Protein AF-0000000085119156 (afdb_homodimer)

Radius of gyration: 27.62 Å; Cα contacts (8 Å, |Δi|>4): 563; chains: 2; bounding box: 76×88×65 Å

Secondary structure (DSSP, 8-state):
-HHHHHHHHSB-TTSPBPSHHHHHHHHHHHHHHHHHHHHHHHHHHHGGGGT-HHHHHHHHHHHTTTTTSTT--HHHHHHHHHHHHHHHHHHHHHHHTTS-SSHHHHHHHHHHHHHTT-HHHHHHHHHHHHHHHHHHHHHHHHHHHHH-GGG-SHHHHHHHHHTT--HHHHHHHHHHHHHHHHHHHHHHHHHHTTT--S-HHHHHHHHHHHHHHHHHHHHHHHHHHHHHHHHHHHHHHHHT-TTPPP--HHHHHHHHHHHHHHHTT-/-HHHHHHHHSB-TTSPBPSHHHHHHHHHHHHHHHHHHHHHHHHHHHGGGGT-HHHHHHHHHHHTTTTTSTT--HHHHHHHHHHHHHHHHHHHHHHHTTS-SSHHHHHHHHHHHHHTT-HHHHHHHHHHHHHHHHHHHHHHHHHHHHH-GGG-SHHHHHHHHHTT--HHHHHHHHHHHHHHHHHHHHHHHHHHTTT--S-HHHHHHHHHHHHHHHHHHHHHHHHHHHHHHHHHHHHHHHHT-TTPPP--HHHHHHHHHHHHHHHTT-

Foldseek 3Di:
DQVVCCVVVCAGPVRHRDCVVVVLVVLLLVLLLVLLVVVVVVLVLLLLVVVHQQSNQVSLQVQQVCVPPPVGHLLSQLVVLVVNVVSLVSNLVSVVVPDDPDPVSVVVLVVVCVVPVNVLSVLVVLLVVLSVVCVPLVVVVSVCCNVPSVQDGLQSVLQCVAVVVCVVSLLSNLLSCLSNSLSSVLVSCLVVVVPDDPDSVVVNVVSVVVSVVSSVVSSVSSVVSSVSSPVSNVVCVVVVNRPDDDDRPVVVVVVVVVVVVVVVVD/DQVVCCVVVCAGPVRHRDCVVVVLVVLLLVLLLVLLVVVVVVLVLLLLVVVHQQSNQVSLQVQQVCVPPPVGHLLSQLVVLVVNVVSLVSNLVSVVVPDDPDVVSVVVLVVVLVPPVNPLVVLVVLLVVLSVVCVPLVVVVSVCCNVPSVQDGLQSVLQCVAVVVCVVSLLSNLLSCLSNSLSSVLVSCLVVVVPDDPDSVVVSVVSVVVSVVSSVVSSVSSVVSSVSSPVSNVVCVVVVNRPDDDDRPVVVVVVVVVVVVVVVVD

Structure (mmCIF, N/CA/C/O backbone):
data_AF-0000000085119156-model_v1
#
loop_
_entity.id
_entity.type
_entity.pdbx_description
1 polymer 'Fumarate reductase cytochrome b subunit'
#
loop_
_atom_site.group_PDB
_atom_site.id
_atom_site.type_symbol
_atom_site.label_atom_id
_atom_site.label_alt_id
_atom_site.label_comp_id
_atom_site.label_asym_id
_atom_site.label_entity_id
_atom_site.label_seq_id
_atom_site.pdbx_PDB_ins_code
_atom_site.Cartn_x
_atom_site.Cartn_y
_atom_site.Cartn_z
_atom_site.occupancy
_atom_site.B_iso_or_equiv
_atom_site.auth_seq_id
_atom_site.auth_comp_id
_atom_site.auth_asym_id
_atom_site.auth_atom_id
_atom_site.pdbx_PDB_model_num
ATOM 1 N N . MET A 1 1 ? -5.789 36.25 -9.492 1 49.03 1 MET A N 1
ATOM 2 C CA . MET A 1 1 ? -6.336 37.219 -8.539 1 49.03 1 MET A CA 1
ATOM 3 C C . MET A 1 1 ? -7.508 36.625 -7.77 1 49.03 1 MET A C 1
ATOM 5 O O . MET A 1 1 ? -7.586 36.75 -6.547 1 49.03 1 MET A O 1
ATOM 9 N N . SER A 1 2 ? -8.398 35.969 -8.492 1 51.62 2 SER A N 1
ATOM 10 C CA . SER A 1 2 ? -9.602 35.406 -7.871 1 51.62 2 SER A CA 1
ATOM 11 C C . SER A 1 2 ? -9.258 34.281 -6.895 1 51.62 2 SER A C 1
ATOM 13 O O . SER A 1 2 ? -9.812 34.219 -5.797 1 51.62 2 SER A O 1
ATOM 15 N N . ASP A 1 3 ? -8.398 33.531 -7.234 1 52.03 3 ASP A N 1
ATOM 16 C CA . ASP A 1 3 ? -7.973 32.438 -6.363 1 52.03 3 ASP A CA 1
ATOM 17 C C . ASP A 1 3 ? -7.293 32.969 -5.105 1 52.03 3 ASP A C 1
ATOM 19 O O . ASP A 1 3 ? -7.441 32.406 -4.023 1 52.03 3 ASP A O 1
ATOM 23 N N . LEU A 1 4 ? -6.609 34.062 -5.324 1 52.31 4 LEU A N 1
ATOM 24 C CA . LEU A 1 4 ? -5.926 34.719 -4.215 1 52.31 4 LEU A CA 1
ATOM 25 C C . LEU A 1 4 ? -6.93 35.312 -3.223 1 52.31 4 LEU A C 1
ATOM 27 O O . LEU A 1 4 ? -6.758 35.156 -2.01 1 52.31 4 LEU A O 1
ATOM 31 N N . ILE A 1 5 ? -7.91 35.906 -3.723 1 50 5 ILE A N 1
ATOM 32 C CA . ILE A 1 5 ? -8.914 36.562 -2.879 1 50 5 ILE A CA 1
ATOM 33 C C . ILE A 1 5 ? -9.703 35.5 -2.121 1 50 5 ILE A C 1
ATOM 35 O O . ILE A 1 5 ? -9.984 35.656 -0.931 1 50 5 ILE A O 1
ATOM 39 N N . GLU A 1 6 ? -9.945 34.5 -2.795 1 52.28 6 GLU A N 1
ATOM 40 C CA . GLU A 1 6 ? -10.695 33.438 -2.168 1 52.28 6 GLU A CA 1
ATOM 41 C C . GLU A 1 6 ? -9.883 32.75 -1.067 1 52.28 6 GLU A C 1
ATOM 43 O O . GLU A 1 6 ? -10.43 32.375 -0.03 1 52.28 6 GLU A O 1
ATOM 48 N N . GLY A 1 7 ? -8.758 32.531 -1.311 1 54.62 7 GLY A N 1
ATOM 49 C CA . GLY A 1 7 ? -7.859 31.953 -0.315 1 54.62 7 GLY A CA 1
ATOM 50 C C . GLY A 1 7 ? -7.676 32.844 0.898 1 54.62 7 GLY A C 1
ATOM 51 O O . GLY A 1 7 ? -7.75 32.375 2.037 1 54.62 7 GLY A O 1
ATOM 52 N N . TYR A 1 8 ? -7.531 34.125 0.666 1 54.09 8 TYR A N 1
ATOM 53 C CA . TYR A 1 8 ? -7.258 35.094 1.745 1 54.09 8 TYR A CA 1
ATOM 54 C C . TYR A 1 8 ? -8.539 35.469 2.471 1 54.09 8 TYR A C 1
ATOM 56 O O . TYR A 1 8 ? -8.547 35.625 3.693 1 54.09 8 TYR A O 1
ATOM 64 N N . LEU A 1 9 ? -9.594 35.531 1.7 1 55.03 9 LEU A N 1
ATOM 65 C CA . LEU A 1 9 ? -10.797 36.094 2.311 1 55.03 9 LEU A CA 1
ATOM 66 C C . LEU A 1 9 ? -11.828 35 2.574 1 55.03 9 LEU A C 1
ATOM 68 O O . LEU A 1 9 ? -12.828 35.25 3.262 1 55.03 9 LEU A O 1
ATOM 72 N N . GLY A 1 10 ? -11.445 33.844 2.135 1 55.91 10 GLY A N 1
ATOM 73 C CA . GLY A 1 10 ? -12.43 32.781 2.266 1 55.91 10 GLY A CA 1
ATOM 74 C C . GLY A 1 10 ? -13.711 33.062 1.511 1 55.91 10 GLY A C 1
ATOM 75 O O . GLY A 1 10 ? -14.75 32.438 1.794 1 55.91 10 GLY A O 1
ATOM 76 N N . LYS A 1 11 ? -13.789 34.188 0.767 1 59.88 11 LYS A N 1
ATOM 77 C CA . LYS A 1 11 ? -14.953 34.594 -0.007 1 59.88 11 LYS A CA 1
ATOM 78 C C . LYS A 1 11 ? -14.617 34.719 -1.491 1 59.88 11 LYS A C 1
ATOM 80 O O . LYS A 1 11 ? -13.461 34.969 -1.854 1 59.88 11 LYS A O 1
ATOM 85 N N . THR A 1 12 ? -15.516 34.25 -2.373 1 57.28 12 THR A N 1
ATOM 86 C CA . THR A 1 12 ? -15.359 34.469 -3.807 1 57.28 12 THR A CA 1
ATOM 87 C C . THR A 1 12 ? -15.305 35.969 -4.117 1 57.28 12 THR A C 1
ATOM 89 O O . THR A 1 12 ? -15.633 36.781 -3.268 1 57.28 12 THR A O 1
ATOM 92 N N . GLU A 1 13 ? -14.789 36.344 -5.293 1 59.41 13 GLU A N 1
ATOM 93 C CA . GLU A 1 13 ? -14.742 37.719 -5.773 1 59.41 13 GLU A CA 1
ATOM 94 C C . GLU A 1 13 ? -16.078 38.438 -5.582 1 59.41 13 GLU A C 1
ATOM 96 O O . GLU A 1 13 ? -16.141 39.656 -5.379 1 59.41 13 GLU A O 1
ATOM 101 N N . GLU A 1 14 ? -17.109 37.719 -5.633 1 58.5 14 GLU A N 1
ATOM 102 C CA . GLU A 1 14 ? -18.453 38.312 -5.531 1 58.5 14 GLU A CA 1
ATOM 103 C C . GLU A 1 14 ? -18.922 38.344 -4.078 1 58.5 14 GLU A C 1
ATOM 105 O O . GLU A 1 14 ? -20.078 38.688 -3.807 1 58.5 14 GLU A O 1
ATOM 110 N N . GLY A 1 15 ? -18.062 38 -3.076 1 56.91 15 GLY A N 1
ATOM 111 C CA . GLY A 1 15 ? -18.375 38.125 -1.663 1 56.91 15 GLY A CA 1
ATOM 112 C C . GLY A 1 15 ? -19.078 36.906 -1.094 1 56.91 15 GLY A C 1
ATOM 113 O O . GLY A 1 15 ? -19.547 36.938 0.04 1 56.91 15 GLY A O 1
ATOM 114 N N . LYS A 1 16 ? -19.312 36 -1.888 1 58.66 16 LYS A N 1
ATOM 115 C CA . LYS A 1 16 ? -20.031 34.812 -1.417 1 58.66 16 LYS A CA 1
ATOM 116 C C . LYS A 1 16 ? -19.062 33.781 -0.843 1 58.66 16 LYS A C 1
ATOM 118 O O . LYS A 1 16 ? -17.906 33.688 -1.285 1 58.66 16 LYS A O 1
ATOM 123 N N . LYS A 1 17 ? -19.328 33.281 0.284 1 62.53 17 LYS A N 1
ATOM 124 C CA . LYS A 1 17 ? -18.516 32.25 0.942 1 62.53 17 LYS A CA 1
ATOM 125 C C . LYS A 1 17 ? -18.156 31.141 -0.029 1 62.53 17 LYS A C 1
ATOM 127 O O . LYS A 1 17 ? -18.984 30.703 -0.833 1 62.53 17 LYS A O 1
ATOM 132 N N . SER A 1 18 ? -16.859 30.734 -0.205 1 68 18 SER A N 1
ATOM 133 C CA . SER A 1 18 ? -16.344 29.734 -1.147 1 68 18 SER A CA 1
ATOM 134 C C . SER A 1 18 ? -17.062 28.406 -0.98 1 68 18 SER A C 1
ATOM 136 O O . SER A 1 18 ? -17.297 27.953 0.144 1 68 18 SER A O 1
ATOM 138 N N . ARG A 1 19 ? -17.766 27.891 -2.01 1 75.56 19 ARG A N 1
ATOM 139 C CA . ARG A 1 19 ? -18.5 26.625 -2.031 1 75.56 19 ARG A CA 1
ATOM 140 C C . ARG A 1 19 ? -17.547 25.453 -2.131 1 75.56 19 ARG A C 1
ATOM 142 O O . ARG A 1 19 ? -17.984 24.297 -2.143 1 75.56 19 ARG A O 1
ATOM 149 N N . LEU A 1 20 ? -16.234 25.672 -2.189 1 74.62 20 LEU A N 1
ATOM 150 C CA . LEU A 1 20 ? -15.242 24.625 -2.422 1 74.62 20 LEU A CA 1
ATOM 151 C C . LEU A 1 20 ? -15.211 23.641 -1.259 1 74.62 20 LEU A C 1
ATOM 153 O O . LEU A 1 20 ? -15.242 22.422 -1.468 1 74.62 20 LEU A O 1
ATOM 157 N N . PRO A 1 21 ? -15.25 24.109 -0.115 1 75.12 21 PRO A N 1
ATOM 158 C CA . PRO A 1 21 ? -15.25 23.172 1.001 1 75.12 21 PRO A CA 1
ATOM 159 C C . PRO A 1 21 ? -16.469 22.25 0.998 1 75.12 21 PRO A C 1
ATOM 161 O O . PRO A 1 21 ? -16.375 21.078 1.333 1 75.12 21 PRO A O 1
ATOM 164 N N . ALA A 1 22 ? -17.516 22.766 0.619 1 81.75 22 ALA A N 1
ATOM 165 C CA . ALA A 1 22 ? -18.75 21.969 0.564 1 81.75 22 ALA A CA 1
ATOM 166 C C . ALA A 1 22 ? -18.672 20.922 -0.534 1 81.75 22 ALA A C 1
ATOM 168 O O . ALA A 1 22 ? -19.125 19.781 -0.349 1 81.75 22 ALA A O 1
ATOM 169 N N . LYS A 1 23 ? -18.141 21.297 -1.646 1 87.19 23 LYS A N 1
ATOM 170 C CA . LYS A 1 23 ? -17.969 20.359 -2.752 1 87.19 23 LYS A CA 1
ATOM 171 C C . LYS A 1 23 ? -17.016 19.219 -2.369 1 87.19 23 LYS A C 1
ATOM 173 O O . LYS A 1 23 ? -17.281 18.062 -2.672 1 87.19 23 LYS A O 1
ATOM 178 N N . LEU A 1 24 ? -15.938 19.516 -1.733 1 87.12 24 LEU A N 1
ATOM 179 C CA . LEU A 1 24 ? -14.969 18.516 -1.307 1 87.12 24 LEU A CA 1
ATOM 180 C C . LEU A 1 24 ? -15.586 17.562 -0.283 1 87.12 24 LEU A C 1
ATOM 182 O O . LEU A 1 24 ? -15.312 16.359 -0.303 1 87.12 24 LEU A O 1
ATOM 186 N N . ASP A 1 25 ? -16.406 18.125 0.482 1 88.31 25 ASP A N 1
ATOM 187 C CA . ASP A 1 25 ? -17.094 17.297 1.464 1 88.31 25 ASP A CA 1
ATOM 188 C C . ASP A 1 25 ? -18.062 16.328 0.783 1 88.31 25 ASP A C 1
ATOM 190 O O . ASP A 1 25 ? -18.219 15.18 1.216 1 88.31 25 ASP A O 1
ATOM 194 N N . PHE A 1 26 ? -18.672 16.844 -0.175 1 92.38 26 PHE A N 1
ATOM 195 C CA . PHE A 1 26 ? -19.609 16 -0.918 1 92.38 26 PHE A CA 1
ATOM 196 C C . PHE A 1 26 ? -18.859 14.883 -1.638 1 92.38 26 PHE A C 1
ATOM 198 O O . PHE A 1 26 ? -19.297 13.734 -1.614 1 92.38 26 PHE A O 1
ATOM 205 N N . ILE A 1 27 ? -17.797 15.203 -2.279 1 94.44 27 ILE A N 1
ATOM 206 C CA . ILE A 1 27 ? -17 14.203 -2.99 1 94.44 27 ILE A CA 1
ATOM 207 C C . ILE A 1 27 ? -16.484 13.164 -2.004 1 94.44 27 ILE A C 1
ATOM 209 O O . ILE A 1 27 ? -16.5 11.961 -2.293 1 94.44 27 ILE A O 1
ATOM 213 N N . GLN A 1 28 ? -16.078 13.594 -0.935 1 93.62 28 GLN A N 1
ATOM 214 C CA . GLN A 1 28 ? -15.609 12.672 0.097 1 93.62 28 GLN A CA 1
ATOM 215 C C . GLN A 1 28 ? -16.734 11.742 0.55 1 93.62 28 GLN A C 1
ATOM 217 O O . GLN A 1 28 ? -16.516 10.539 0.717 1 93.62 28 GLN A O 1
ATOM 222 N N . SER A 1 29 ? -17.906 12.336 0.74 1 95.31 29 SER A N 1
ATOM 223 C CA . SER A 1 29 ? -19.062 11.547 1.146 1 95.31 29 SER A CA 1
ATOM 224 C C . SER A 1 29 ? -19.438 10.531 0.069 1 95.31 29 SER A C 1
ATOM 226 O O . SER A 1 29 ? -19.719 9.367 0.372 1 95.31 29 SER A O 1
ATOM 228 N N . PHE A 1 30 ? -19.406 10.992 -1.101 1 96.62 30 PHE A N 1
ATOM 229 C CA . PHE A 1 30 ? -19.812 10.141 -2.215 1 96.62 30 PHE A CA 1
ATOM 230 C C . PHE A 1 30 ? -18.828 8.992 -2.393 1 96.62 30 PHE A C 1
ATOM 232 O O . PHE A 1 30 ? -19.219 7.832 -2.488 1 96.62 30 PHE A O 1
ATOM 239 N N . THR A 1 31 ? -17.562 9.258 -2.416 1 98 31 THR A N 1
ATOM 240 C CA . THR A 1 31 ? -16.562 8.219 -2.604 1 98 31 THR A CA 1
ATOM 241 C C . THR A 1 31 ? -16.562 7.246 -1.424 1 98 31 THR A C 1
ATOM 243 O O . THR A 1 31 ? -16.469 6.031 -1.61 1 98 31 THR A O 1
ATOM 246 N N . GLY A 1 32 ? -16.734 7.828 -0.256 1 97.81 32 GLY A N 1
ATOM 247 C CA . GLY A 1 32 ? -16.828 6.969 0.914 1 97.81 32 GLY A CA 1
ATOM 248 C C . GLY A 1 32 ? -18.031 6.055 0.894 1 97.81 32 GLY A C 1
ATOM 249 O O . GLY A 1 32 ? -17.922 4.863 1.203 1 97.81 32 GLY A O 1
ATOM 250 N N . GLY A 1 33 ? -19.188 6.652 0.581 1 97.25 33 GLY A N 1
ATOM 251 C CA . GLY A 1 33 ? -20.391 5.844 0.468 1 97.25 33 GLY A CA 1
ATOM 252 C C . GLY A 1 33 ? -20.281 4.762 -0.59 1 97.25 33 GLY A C 1
ATOM 253 O O . GLY A 1 33 ? -20.688 3.617 -0.359 1 97.25 33 GLY A O 1
ATOM 254 N N . PHE A 1 34 ? -19.75 5.121 -1.707 1 98.25 34 PHE A N 1
ATOM 255 C CA . PHE A 1 34 ? -19.562 4.18 -2.803 1 98.25 34 PHE A CA 1
ATOM 256 C C . PHE A 1 34 ? -18.641 3.035 -2.379 1 98.25 34 PHE A C 1
ATOM 258 O O . PHE A 1 34 ? -18.953 1.866 -2.617 1 98.25 34 PHE A O 1
ATOM 265 N N . LEU A 1 35 ? -17.531 3.338 -1.755 1 98.5 35 LEU A N 1
ATOM 266 C CA . LEU A 1 35 ? -16.578 2.324 -1.333 1 98.5 35 LEU A CA 1
ATOM 267 C C . LEU A 1 35 ? -17.172 1.414 -0.269 1 98.5 35 LEU A C 1
ATOM 269 O O . LEU A 1 35 ? -16.906 0.212 -0.246 1 98.5 35 LEU A O 1
ATOM 273 N N . ALA A 1 36 ? -17.953 1.979 0.605 1 97.44 36 ALA A N 1
ATOM 274 C CA . ALA A 1 36 ? -18.609 1.165 1.631 1 97.44 36 ALA A CA 1
ATOM 275 C C . ALA A 1 36 ? -19.578 0.176 1.007 1 97.44 36 ALA A C 1
ATOM 277 O O . ALA A 1 36 ? -19.609 -1 1.379 1 97.44 36 ALA A O 1
ATOM 278 N N . LEU A 1 37 ? -20.359 0.657 0.078 1 96.25 37 LEU A N 1
ATOM 279 C CA . LEU A 1 37 ? -21.297 -0.223 -0.598 1 96.25 37 LEU A CA 1
ATOM 280 C C . LEU A 1 37 ? -20.578 -1.278 -1.422 1 96.25 37 LEU A C 1
ATOM 282 O O . LEU A 1 37 ? -21 -2.436 -1.472 1 96.25 37 LEU A O 1
ATOM 286 N N . PHE A 1 38 ? -19.578 -0.856 -2.107 1 98.38 38 PHE A N 1
ATOM 287 C CA . PHE A 1 38 ? -18.734 -1.811 -2.816 1 98.38 38 PHE A CA 1
ATOM 288 C C . PHE A 1 38 ? -18.25 -2.902 -1.873 1 98.38 38 PHE A C 1
ATOM 290 O O . PHE A 1 38 ? -18.25 -4.086 -2.225 1 98.38 38 PHE A O 1
ATOM 297 N N . MET A 1 39 ? -17.781 -2.531 -0.737 1 97.88 39 MET A N 1
ATOM 298 C CA . MET A 1 39 ? -17.234 -3.486 0.219 1 97.88 39 MET A CA 1
ATOM 299 C C . MET A 1 39 ? -18.281 -4.508 0.638 1 97.88 39 MET A C 1
ATOM 301 O O . MET A 1 39 ? -17.969 -5.684 0.835 1 97.88 39 MET A O 1
ATOM 305 N N . TRP A 1 40 ? -19.469 -4.039 0.847 1 96.38 40 TRP A N 1
ATOM 306 C CA . TRP A 1 40 ? -20.547 -4.965 1.211 1 96.38 40 TRP A CA 1
ATOM 307 C C . TRP A 1 40 ? -20.766 -6 0.111 1 96.38 40 TRP A C 1
ATOM 309 O O . TRP A 1 40 ? -20.828 -7.199 0.382 1 96.38 40 TRP A O 1
ATOM 319 N N . ALA A 1 41 ? -20.875 -5.543 -1.105 1 97.62 41 ALA A N 1
ATOM 320 C CA . ALA A 1 41 ? -21 -6.457 -2.234 1 97.62 41 ALA A CA 1
ATOM 321 C C . ALA A 1 41 ? -19.781 -7.363 -2.357 1 97.62 41 ALA A C 1
ATOM 323 O O . ALA A 1 41 ? -19.922 -8.57 -2.561 1 97.62 41 ALA A O 1
ATOM 324 N N . HIS A 1 42 ? -18.641 -6.777 -2.232 1 98.31 42 HIS A N 1
ATOM 325 C CA . HIS A 1 42 ? -17.375 -7.5 -2.324 1 98.31 42 HIS A CA 1
ATOM 326 C C . HIS A 1 42 ? -17.312 -8.625 -1.301 1 98.31 42 HIS A C 1
ATOM 328 O O . HIS A 1 42 ? -16.922 -9.75 -1.634 1 98.31 42 HIS A O 1
ATOM 334 N N . MET A 1 43 ? -17.734 -8.312 -0.091 1 98.19 43 MET A N 1
ATOM 335 C CA . MET A 1 43 ? -17.688 -9.312 0.97 1 98.19 43 MET A CA 1
ATOM 336 C C . MET A 1 43 ? -18.656 -10.453 0.692 1 98.19 43 MET A C 1
ATOM 338 O O . MET A 1 43 ? -18.359 -11.617 0.967 1 98.19 43 MET A O 1
ATOM 342 N N . MET A 1 44 ? -19.75 -10.125 0.178 1 97.81 44 MET A N 1
ATOM 343 C CA . MET A 1 44 ? -20.734 -11.164 -0.159 1 97.81 44 MET A CA 1
ATOM 344 C C . MET A 1 44 ? -20.219 -12.031 -1.303 1 97.81 44 MET A C 1
ATOM 346 O O . MET A 1 44 ? -20.375 -13.258 -1.273 1 97.81 44 MET A O 1
ATOM 350 N N . LEU A 1 45 ? -19.594 -11.445 -2.258 1 97.94 45 LEU A N 1
ATOM 351 C CA . LEU A 1 45 ? -19.094 -12.188 -3.412 1 97.94 45 LEU A CA 1
ATOM 352 C C . LEU A 1 45 ? -17.922 -13.078 -3.016 1 97.94 45 LEU A C 1
ATOM 354 O O . LEU A 1 45 ? -17.859 -14.242 -3.412 1 97.94 45 LEU A O 1
ATOM 358 N N . VAL A 1 46 ? -17.016 -12.547 -2.219 1 98.06 46 VAL A N 1
ATOM 359 C CA . VAL A 1 46 ? -15.875 -13.336 -1.778 1 98.06 46 VAL A CA 1
ATOM 360 C C . VAL A 1 46 ? -16.359 -14.492 -0.902 1 98.06 46 VAL A C 1
ATOM 362 O O . VAL A 1 46 ? -15.766 -15.578 -0.917 1 98.06 46 VAL A O 1
ATOM 365 N N . ALA A 1 47 ? -17.453 -14.312 -0.217 1 98.62 47 ALA A N 1
ATOM 366 C CA . ALA A 1 47 ? -18 -15.312 0.701 1 98.62 47 ALA A CA 1
ATOM 367 C C . ALA A 1 47 ? -18.625 -16.469 -0.062 1 98.62 47 ALA A C 1
ATOM 369 O O . ALA A 1 47 ? -18.969 -17.5 0.532 1 98.62 47 ALA A O 1
ATOM 370 N N . SER A 1 48 ? -18.688 -16.406 -1.344 1 98.62 48 SER A N 1
ATOM 371 C CA . SER A 1 48 ? -19.234 -17.5 -2.143 1 98.62 48 SER A CA 1
ATOM 372 C C . SER A 1 48 ? -18.406 -18.781 -1.976 1 98.62 48 SER A C 1
ATOM 374 O O . SER A 1 48 ? -18.891 -19.875 -2.209 1 98.62 48 SER A O 1
ATOM 376 N N . ILE A 1 49 ? -17.188 -18.594 -1.54 1 98.81 49 ILE A N 1
ATOM 377 C CA . ILE A 1 49 ? -16.312 -19.734 -1.303 1 98.81 49 ILE A CA 1
ATOM 378 C C . ILE A 1 49 ? -16.891 -20.609 -0.197 1 98.81 49 ILE A C 1
ATOM 380 O O . ILE A 1 49 ? -16.578 -21.812 -0.111 1 98.81 49 ILE A O 1
ATOM 384 N N . LEU A 1 50 ? -17.719 -20.047 0.699 1 98.69 50 LEU A N 1
ATOM 385 C CA . LEU A 1 50 ? -18.312 -20.781 1.809 1 98.69 50 LEU A CA 1
ATOM 386 C C . LEU A 1 50 ? -19.422 -21.703 1.316 1 98.69 50 LEU A C 1
ATOM 388 O O . LEU A 1 50 ? -19.812 -22.656 2.016 1 98.69 50 LEU A O 1
ATOM 392 N N . VAL A 1 51 ? -20 -21.375 0.195 1 98.44 51 VAL A N 1
ATOM 393 C CA . VAL A 1 51 ? -21.031 -22.219 -0.393 1 98.44 51 VAL A CA 1
ATOM 394 C C . VAL A 1 51 ? -20.375 -23.406 -1.102 1 98.44 51 VAL A C 1
ATOM 396 O O . VAL A 1 51 ? -20.656 -24.562 -0.767 1 98.44 51 VAL A O 1
ATOM 399 N N . SER A 1 52 ? -19.5 -23.125 -2.127 1 98.12 52 SER A N 1
ATOM 400 C CA . SER A 1 52 ? -18.734 -24.172 -2.812 1 98.12 52 SER A CA 1
ATOM 401 C C . SER A 1 52 ? -17.672 -23.562 -3.719 1 98.12 52 SER A C 1
ATOM 403 O O . SER A 1 52 ? -17.75 -22.391 -4.098 1 98.12 52 SER A O 1
ATOM 405 N N . ASN A 1 53 ? -16.719 -24.359 -4.059 1 98.19 53 ASN A N 1
ATOM 406 C CA . ASN A 1 53 ? -15.719 -23.938 -5.027 1 98.19 53 ASN A CA 1
ATOM 407 C C . ASN A 1 53 ? -16.344 -23.609 -6.379 1 98.19 53 ASN A C 1
ATOM 409 O O . ASN A 1 53 ? -15.961 -22.641 -7.027 1 98.19 53 ASN A O 1
ATOM 413 N N . ASP A 1 54 ? -17.312 -24.391 -6.762 1 97.94 54 ASP A N 1
ATOM 414 C CA . ASP A 1 54 ? -17.984 -24.203 -8.039 1 97.94 54 ASP A CA 1
ATOM 415 C C . ASP A 1 54 ? -18.703 -22.859 -8.078 1 97.94 54 ASP A C 1
ATOM 417 O O . ASP A 1 54 ? -18.688 -22.172 -9.102 1 97.94 54 ASP A O 1
ATOM 421 N N . PHE A 1 55 ? -19.359 -22.594 -6.973 1 97.94 55 PHE A N 1
ATOM 422 C CA . PHE A 1 55 ? -20.094 -21.328 -6.93 1 97.94 55 PHE A CA 1
ATOM 423 C C . PHE A 1 55 ? -19.141 -20.141 -7.004 1 97.94 55 PHE A C 1
ATOM 425 O O . PHE A 1 55 ? -19.391 -19.188 -7.738 1 97.94 55 PHE A O 1
ATOM 432 N N . MET A 1 56 ? -18.078 -20.203 -6.289 1 98.44 56 MET A N 1
ATOM 433 C CA . MET A 1 56 ? -17.078 -19.141 -6.34 1 98.44 56 MET A CA 1
ATOM 434 C C . MET A 1 56 ? -16.5 -19 -7.742 1 98.44 56 MET A C 1
ATOM 436 O O . MET A 1 56 ? -16.297 -17.891 -8.227 1 98.44 56 MET A O 1
ATOM 440 N N . TYR A 1 57 ? -16.234 -20.094 -8.359 1 98 57 TYR A N 1
ATOM 441 C CA . TYR A 1 57 ? -15.742 -20.078 -9.734 1 98 57 TYR A CA 1
ATOM 442 C C . TYR A 1 57 ? -16.734 -19.375 -10.656 1 98 57 TYR A C 1
ATOM 444 O O . TYR A 1 57 ? -16.344 -18.531 -11.477 1 98 57 TYR A O 1
ATOM 452 N N . ALA A 1 58 ? -18.016 -19.703 -10.477 1 96.88 58 ALA A N 1
ATOM 453 C CA . ALA A 1 58 ? -19.047 -19.078 -11.297 1 96.88 58 ALA A CA 1
ATOM 454 C C . ALA A 1 58 ? -19.094 -17.578 -11.078 1 96.88 58 ALA A C 1
ATOM 456 O O . ALA A 1 58 ? -19.25 -16.812 -12.031 1 96.88 58 ALA A O 1
ATOM 457 N N . VAL A 1 59 ? -18.969 -17.172 -9.844 1 97.81 59 VAL A N 1
ATOM 458 C CA . VAL A 1 59 ? -18.953 -15.758 -9.492 1 97.81 59 VAL A CA 1
ATOM 459 C C . VAL A 1 59 ? -17.781 -15.062 -10.164 1 97.81 59 VAL A C 1
ATOM 461 O O . VAL A 1 59 ? -17.922 -13.984 -10.742 1 97.81 59 VAL A O 1
ATOM 464 N N . THR A 1 60 ? -16.625 -15.648 -10.133 1 97.94 60 THR A N 1
ATOM 465 C CA . THR A 1 60 ? -15.422 -15.094 -10.742 1 97.94 60 THR A CA 1
ATOM 466 C C . THR A 1 60 ? -15.617 -14.891 -12.242 1 97.94 60 THR A C 1
ATOM 468 O O . THR A 1 60 ? -15.305 -13.828 -12.773 1 97.94 60 THR A O 1
ATOM 471 N N . LYS A 1 61 ? -16.203 -15.875 -12.867 1 97.38 61 LYS A N 1
ATOM 472 C CA . LYS A 1 61 ? -16.391 -15.805 -14.312 1 97.38 61 LYS A CA 1
ATOM 473 C C . LYS A 1 61 ? -17.453 -14.773 -14.68 1 97.38 61 LYS A C 1
ATOM 475 O O . LYS A 1 61 ? -17.344 -14.109 -15.711 1 97.38 61 LYS A O 1
ATOM 480 N N . LEU A 1 62 ? -18.469 -14.703 -13.852 1 97.19 62 LEU A N 1
ATOM 481 C CA . LEU A 1 62 ? -19.453 -13.664 -14.055 1 97.19 62 LEU A CA 1
ATOM 482 C C . LEU A 1 62 ? -18.812 -12.281 -14.016 1 97.19 62 LEU A C 1
ATOM 484 O O . LEU A 1 62 ? -19.094 -11.43 -14.867 1 97.19 62 LEU A O 1
ATOM 488 N N . LEU A 1 63 ? -17.906 -12.055 -13.086 1 97.25 63 LEU A N 1
ATOM 489 C CA . LEU A 1 63 ? -17.25 -10.766 -12.938 1 97.25 63 LEU A CA 1
ATOM 490 C C . LEU A 1 63 ? -16.281 -10.516 -14.086 1 97.25 63 LEU A C 1
ATOM 492 O O . LEU A 1 63 ? -15.977 -9.367 -14.414 1 97.25 63 LEU A O 1
ATOM 496 N N . GLU A 1 64 ? -15.891 -11.586 -14.695 1 97.88 64 GLU A N 1
ATOM 497 C CA . GLU A 1 64 ? -15.047 -11.477 -15.875 1 97.88 64 GLU A CA 1
ATOM 498 C C . GLU A 1 64 ? -15.891 -11.305 -17.141 1 97.88 64 GLU A C 1
ATOM 500 O O . GLU A 1 64 ? -15.359 -11.328 -18.25 1 97.88 64 GLU A O 1
ATOM 505 N N . GLY A 1 65 ? -17.156 -11.195 -16.969 1 96.94 65 GLY A N 1
ATOM 506 C CA . GLY A 1 65 ? -18.047 -10.969 -18.094 1 96.94 65 GLY A CA 1
ATOM 507 C C . GLY A 1 65 ? -18.266 -12.211 -18.953 1 96.94 65 GLY A C 1
ATOM 508 O O . GLY A 1 65 ? -18.328 -12.125 -20.172 1 96.94 65 GLY A O 1
ATOM 509 N N . SER A 1 66 ? -18.391 -13.312 -18.281 1 94.88 66 SER A N 1
ATOM 510 C CA . SER A 1 66 ? -18.547 -14.555 -19.031 1 94.88 66 SER A CA 1
ATOM 511 C C . SER A 1 66 ? -19.828 -14.547 -19.844 1 94.88 66 SER A C 1
ATOM 513 O O . SER A 1 66 ? -19.953 -15.289 -20.828 1 94.88 66 SER A O 1
ATOM 515 N N . PHE A 1 67 ? -20.75 -13.703 -19.5 1 93.81 67 PHE A N 1
ATOM 516 C CA . PHE A 1 67 ? -21.984 -13.594 -20.266 1 93.81 67 PHE A CA 1
ATOM 517 C C . PHE A 1 67 ? -21.766 -12.844 -21.562 1 93.81 67 PHE A C 1
ATOM 519 O O . PHE A 1 67 ? -22.562 -12.93 -22.5 1 93.81 67 PHE A O 1
ATOM 526 N N . ILE A 1 68 ? -20.719 -12.125 -21.688 1 94.38 68 ILE A N 1
ATOM 527 C CA . ILE A 1 68 ? -20.344 -11.367 -22.875 1 94.38 68 ILE A CA 1
ATOM 528 C C . ILE A 1 68 ? -19.172 -12.047 -23.578 1 94.38 68 ILE A C 1
ATOM 530 O O . ILE A 1 68 ? -19.172 -12.203 -24.797 1 94.38 68 ILE A O 1
ATOM 534 N N . PHE A 1 69 ? -18.156 -12.484 -22.797 1 93.94 69 PHE A N 1
ATOM 535 C CA . PHE A 1 69 ? -16.938 -13.117 -23.297 1 93.94 69 PHE A CA 1
ATOM 536 C C . PHE A 1 69 ? -16.906 -14.594 -22.938 1 93.94 69 PHE A C 1
ATOM 538 O O . PHE A 1 69 ? -16.922 -14.945 -21.75 1 93.94 69 PHE A O 1
ATOM 545 N N . GLU A 1 70 ? -16.859 -15.414 -23.891 1 91.31 70 GLU A N 1
ATOM 546 C CA . GLU A 1 70 ? -16.75 -16.844 -23.625 1 91.31 70 GLU A CA 1
ATOM 547 C C . GLU A 1 70 ? -15.539 -17.156 -22.75 1 91.31 70 GLU A C 1
ATOM 549 O O . GLU A 1 70 ? -14.422 -16.734 -23.062 1 91.31 70 GLU A O 1
ATOM 554 N N . GLY A 1 71 ? -15.75 -17.812 -21.625 1 91.81 71 GLY A N 1
ATOM 555 C CA . GLY A 1 71 ? -14.68 -18.172 -20.719 1 91.81 71 GLY A CA 1
ATOM 556 C C . GLY A 1 71 ? -14.328 -17.047 -19.75 1 91.81 71 GLY A C 1
ATOM 557 O O . GLY A 1 71 ? -13.586 -17.266 -18.797 1 91.81 71 GLY A O 1
ATOM 558 N N . GLY A 1 72 ? -14.797 -15.82 -20.047 1 96 72 GLY A N 1
ATOM 559 C CA . GLY A 1 72 ? -14.5 -14.672 -19.203 1 96 72 GLY A CA 1
ATOM 560 C C . GLY A 1 72 ? -13.227 -13.945 -19.594 1 96 72 GLY A C 1
ATOM 561 O O . GLY A 1 72 ? -12.359 -14.523 -20.25 1 96 72 GLY A O 1
ATOM 562 N N . ASN A 1 73 ? -13.195 -12.711 -19.281 1 97.69 73 ASN A N 1
ATOM 563 C CA . ASN A 1 73 ? -12.023 -11.891 -19.531 1 97.69 73 ASN A CA 1
ATOM 564 C C . ASN A 1 73 ? -11.547 -11.188 -18.266 1 97.69 73 ASN A C 1
ATOM 566 O O . ASN A 1 73 ? -12.141 -10.188 -17.844 1 97.69 73 ASN A O 1
ATOM 570 N N . PRO A 1 74 ? -10.406 -11.609 -17.734 1 97.56 74 PRO A N 1
ATOM 571 C CA . PRO A 1 74 ? -9.914 -11.039 -16.484 1 97.56 74 PRO A CA 1
ATOM 572 C C . PRO A 1 74 ? -9.617 -9.539 -16.578 1 97.56 74 PRO A C 1
ATOM 574 O O . PRO A 1 74 ? -9.555 -8.852 -15.562 1 97.56 74 PRO A O 1
ATOM 577 N N . LEU A 1 75 ? -9.438 -9.047 -17.797 1 97.31 75 LEU A N 1
ATOM 578 C CA . LEU A 1 75 ? -9.164 -7.629 -17.984 1 97.31 75 LEU A CA 1
ATOM 579 C C . LEU A 1 75 ? -10.289 -6.773 -17.406 1 97.31 75 LEU A C 1
ATOM 581 O O . LEU A 1 75 ? -10.039 -5.672 -16.906 1 97.31 75 LEU A O 1
ATOM 585 N N . LEU A 1 76 ? -11.477 -7.297 -17.438 1 97.88 76 LEU A N 1
ATOM 586 C CA . LEU A 1 76 ? -12.602 -6.562 -16.859 1 97.88 76 LEU A CA 1
ATOM 587 C C . LEU A 1 76 ? -12.398 -6.348 -15.375 1 97.88 76 LEU A C 1
ATOM 589 O O . LEU A 1 76 ? -12.656 -5.258 -14.852 1 97.88 76 LEU A O 1
ATOM 593 N N . VAL A 1 77 ? -11.891 -7.367 -14.703 1 97.88 77 VAL A N 1
ATOM 594 C CA . VAL A 1 77 ? -11.641 -7.262 -13.273 1 97.88 77 VAL A CA 1
ATOM 595 C C . VAL A 1 77 ? -10.484 -6.293 -13.023 1 97.88 77 VAL A C 1
ATOM 597 O O . VAL A 1 77 ? -10.508 -5.527 -12.062 1 97.88 77 VAL A O 1
ATOM 600 N N . THR A 1 78 ? -9.508 -6.27 -13.906 1 98.5 78 THR A N 1
ATOM 601 C CA . THR A 1 78 ? -8.414 -5.312 -13.82 1 98.5 78 THR A CA 1
ATOM 602 C C . THR A 1 78 ? -8.938 -3.881 -13.922 1 98.5 78 THR A C 1
ATOM 604 O O . THR A 1 78 ? -8.547 -3.016 -13.133 1 98.5 78 THR A O 1
ATOM 607 N N . ILE A 1 79 ? -9.789 -3.629 -14.812 1 98.38 79 ILE A N 1
ATOM 608 C CA . ILE A 1 79 ? -10.344 -2.297 -15.031 1 98.38 79 ILE A CA 1
ATOM 609 C C . ILE A 1 79 ? -11.156 -1.87 -13.812 1 98.38 79 ILE A C 1
ATOM 611 O O . ILE A 1 79 ? -11.008 -0.748 -13.32 1 98.38 79 ILE A O 1
ATOM 615 N N . VAL A 1 80 ? -12.031 -2.773 -13.305 1 98.25 80 VAL A N 1
ATOM 616 C CA . VAL A 1 80 ? -12.836 -2.461 -12.125 1 98.25 80 VAL A CA 1
ATOM 617 C C . VAL A 1 80 ? -11.922 -2.158 -10.945 1 98.25 80 VAL A C 1
ATOM 619 O O . VAL A 1 80 ? -12.133 -1.18 -10.219 1 98.25 80 VAL A O 1
ATOM 622 N N . ALA A 1 81 ? -10.891 -3.004 -10.758 1 98.38 81 ALA A N 1
ATOM 623 C CA . ALA A 1 81 ? -9.945 -2.787 -9.664 1 98.38 81 ALA A CA 1
ATOM 624 C C . ALA A 1 81 ? -9.227 -1.449 -9.82 1 98.38 81 ALA A C 1
ATOM 626 O O . ALA A 1 81 ? -8.992 -0.747 -8.836 1 98.38 81 ALA A O 1
ATOM 627 N N . ALA A 1 82 ? -8.883 -1.05 -11.039 1 98.38 82 ALA A N 1
ATOM 628 C CA . ALA A 1 82 ? -8.227 0.231 -11.297 1 98.38 82 ALA A CA 1
ATOM 629 C C . ALA A 1 82 ? -9.148 1.397 -10.938 1 98.38 82 ALA A C 1
ATOM 631 O O . ALA A 1 82 ? -8.703 2.385 -10.344 1 98.38 82 ALA A O 1
ATOM 632 N N . VAL A 1 83 ? -10.367 1.28 -11.281 1 98.62 83 VAL A N 1
ATOM 633 C CA . VAL A 1 83 ? -11.344 2.318 -10.969 1 98.62 83 VAL A CA 1
ATOM 634 C C . VAL A 1 83 ? -11.508 2.43 -9.453 1 98.62 83 VAL A C 1
ATOM 636 O O . VAL A 1 83 ? -11.477 3.531 -8.898 1 98.62 83 VAL A O 1
ATOM 639 N N . ILE A 1 84 ? -11.656 1.29 -8.781 1 98.69 84 ILE A N 1
ATOM 640 C CA . ILE A 1 84 ? -11.805 1.274 -7.332 1 98.69 84 ILE A CA 1
ATOM 641 C C . ILE A 1 84 ? -10.555 1.862 -6.68 1 98.69 84 ILE A C 1
ATOM 643 O O . ILE A 1 84 ? -10.656 2.623 -5.715 1 98.69 84 ILE A O 1
ATOM 647 N N . PHE A 1 85 ? -9.391 1.488 -7.215 1 98.56 85 PHE A N 1
ATOM 648 C CA . PHE A 1 85 ? -8.141 2.01 -6.688 1 98.56 85 PHE A CA 1
ATOM 649 C C . PHE A 1 85 ? -8.086 3.527 -6.809 1 98.56 85 PHE A C 1
ATOM 651 O O . PHE A 1 85 ? -7.684 4.219 -5.871 1 98.56 85 PHE A O 1
ATOM 658 N N . THR A 1 86 ? -8.539 4.039 -7.906 1 98.31 86 THR A N 1
ATOM 659 C CA . THR A 1 86 ? -8.57 5.48 -8.125 1 98.31 86 THR A CA 1
ATOM 660 C C . THR A 1 86 ? -9.523 6.156 -7.141 1 98.31 86 THR A C 1
ATOM 662 O O . THR A 1 86 ? -9.172 7.168 -6.527 1 98.31 86 THR A O 1
ATOM 665 N N . ILE A 1 87 ? -10.68 5.602 -6.949 1 98.44 87 ILE A N 1
ATOM 666 C CA . ILE A 1 87 ? -11.656 6.145 -6.004 1 98.44 87 ILE A CA 1
ATOM 667 C C . ILE A 1 87 ? -11.086 6.086 -4.59 1 98.44 87 ILE A C 1
ATOM 669 O O . ILE A 1 87 ? -11.281 7.016 -3.797 1 98.44 87 ILE A O 1
ATOM 673 N N . PHE A 1 88 ? -10.383 4.988 -4.309 1 98.38 88 PHE A N 1
ATOM 674 C CA . PHE A 1 88 ? -9.727 4.812 -3.02 1 98.38 88 PHE A CA 1
ATOM 675 C C . PHE A 1 88 ? -8.711 5.926 -2.773 1 98.38 88 PHE A C 1
ATOM 677 O O . PHE A 1 88 ? -8.688 6.523 -1.696 1 98.38 88 PHE A O 1
ATOM 684 N N . ILE A 1 89 ? -7.941 6.281 -3.766 1 97.31 89 ILE A N 1
ATOM 685 C CA . ILE A 1 89 ? -6.914 7.309 -3.658 1 97.31 89 ILE A CA 1
ATOM 686 C C . ILE A 1 89 ? -7.57 8.672 -3.465 1 97.31 89 ILE A C 1
ATOM 688 O O . ILE A 1 89 ? -7.145 9.461 -2.615 1 97.31 89 ILE A O 1
ATOM 692 N N . VAL A 1 90 ? -8.609 8.953 -4.207 1 96.62 90 VAL A N 1
ATOM 693 C CA . VAL A 1 90 ? -9.328 10.219 -4.094 1 96.62 90 VAL A CA 1
ATOM 694 C C . VAL A 1 90 ? -9.953 10.344 -2.705 1 96.62 90 VAL A C 1
ATOM 696 O O . VAL A 1 90 ? -9.836 11.383 -2.053 1 96.62 90 VAL A O 1
ATOM 699 N N . HIS A 1 91 ? -10.586 9.289 -2.266 1 97.38 91 HIS A N 1
ATOM 700 C CA . HIS A 1 91 ? -11.188 9.258 -0.937 1 97.38 91 HIS A CA 1
ATOM 701 C C . HIS A 1 91 ? -10.141 9.508 0.147 1 97.38 91 HIS A C 1
ATOM 703 O O . HIS A 1 91 ? -10.375 10.289 1.072 1 97.38 91 HIS A O 1
ATOM 709 N N . ALA A 1 92 ? -9.055 8.852 -0.001 1 94.75 92 ALA A N 1
ATOM 710 C CA . ALA A 1 92 ? -7.969 8.992 0.97 1 94.75 92 ALA A CA 1
ATOM 711 C C . ALA A 1 92 ? -7.445 10.422 1.004 1 94.75 92 ALA A C 1
ATOM 713 O O . ALA A 1 92 ? -7.219 10.977 2.08 1 94.75 92 ALA A O 1
ATOM 714 N N . ALA A 1 93 ? -7.215 11 -0.136 1 92.31 93 ALA A N 1
ATOM 715 C CA . ALA A 1 93 ? -6.734 12.375 -0.222 1 92.31 93 ALA A CA 1
ATOM 716 C C . ALA A 1 93 ? -7.695 13.336 0.469 1 92.31 93 ALA A C 1
ATOM 718 O O . ALA A 1 93 ? -7.273 14.203 1.237 1 92.31 93 ALA A O 1
ATOM 719 N N . LEU A 1 94 ? -8.945 13.156 0.232 1 91.19 94 LEU A N 1
ATOM 720 C CA . LEU A 1 94 ? -9.961 14.031 0.802 1 91.19 94 LEU A CA 1
ATOM 721 C C . LEU A 1 94 ? -10.109 13.789 2.301 1 91.19 94 LEU A C 1
ATOM 723 O O . LEU A 1 94 ? -10.391 14.719 3.059 1 91.19 94 LEU A O 1
ATOM 727 N N . GLY A 1 95 ? -9.953 12.547 2.66 1 89.12 95 GLY A N 1
ATOM 728 C CA . GLY A 1 95 ? -10.047 12.234 4.074 1 89.12 95 GLY A CA 1
ATOM 729 C C . GLY A 1 95 ? -8.906 12.797 4.895 1 89.12 95 GLY A C 1
ATOM 730 O O . GLY A 1 95 ? -9.086 13.172 6.055 1 89.12 95 GLY A O 1
ATOM 731 N N . MET A 1 96 ? -7.77 12.867 4.375 1 85.44 96 MET A N 1
ATOM 732 C CA . MET A 1 96 ? -6.582 13.367 5.062 1 85.44 96 MET A CA 1
ATOM 733 C C . MET A 1 96 ? -6.73 14.844 5.41 1 85.44 96 MET A C 1
ATOM 735 O O . MET A 1 96 ? -6.16 15.32 6.395 1 85.44 96 MET A O 1
ATOM 739 N N . ARG A 1 97 ? -7.508 15.492 4.684 1 79.12 97 ARG A N 1
ATOM 740 C CA . ARG A 1 97 ? -7.734 16.906 4.93 1 79.12 97 ARG A CA 1
ATOM 741 C C . ARG A 1 97 ? -8.406 17.125 6.281 1 79.12 97 ARG A C 1
ATOM 743 O O . ARG A 1 97 ? -8.359 18.234 6.832 1 79.12 97 ARG A O 1
ATOM 750 N N . LYS A 1 98 ? -9.039 16.109 6.75 1 73.69 98 LYS A N 1
ATOM 751 C CA . LYS A 1 98 ? -9.828 16.266 7.973 1 73.69 98 LYS A CA 1
ATOM 752 C C . LYS A 1 98 ? -8.992 15.953 9.211 1 73.69 98 LYS A C 1
ATOM 754 O O . LYS A 1 98 ? -9.453 16.109 10.336 1 73.69 98 LYS A O 1
ATOM 759 N N . LEU A 1 99 ? -7.773 15.602 9.016 1 68.19 99 LEU A N 1
ATOM 760 C CA . LEU A 1 99 ? -6.922 15.258 10.148 1 68.19 99 LEU A CA 1
ATOM 761 C C . LEU A 1 99 ? -6.34 16.516 10.789 1 68.19 99 LEU A C 1
ATOM 763 O O . LEU A 1 99 ? -6.07 17.5 10.102 1 68.19 99 LEU A O 1
ATOM 767 N N . PRO A 1 100 ? -6.34 16.422 12.172 1 61.12 100 PRO A N 1
ATOM 768 C CA . PRO A 1 100 ? -5.801 17.609 12.859 1 61.12 100 PRO A CA 1
ATOM 769 C C . PRO A 1 100 ? -4.391 17.969 12.391 1 61.12 100 PRO A C 1
ATOM 771 O O . PRO A 1 100 ? -3.553 17.078 12.211 1 61.12 100 PRO A O 1
ATOM 774 N N . GLY A 1 101 ? -4.207 19.109 12.031 1 56.81 101 GLY A N 1
ATOM 775 C CA . GLY A 1 101 ? -2.965 19.609 11.453 1 56.81 101 GLY A CA 1
ATOM 776 C C . GLY A 1 101 ? -1.842 19.703 12.469 1 56.81 101 GLY A C 1
ATOM 777 O O . GLY A 1 101 ? -0.668 19.781 12.102 1 56.81 101 GLY A O 1
ATOM 778 N N . ASN A 1 102 ? -2.244 19.953 13.695 1 58.91 102 ASN A N 1
ATOM 779 C CA . ASN A 1 102 ? -1.19 20.078 14.695 1 58.91 102 ASN A CA 1
ATOM 780 C C . ASN A 1 102 ? -1.554 19.359 15.992 1 58.91 102 ASN A C 1
ATOM 782 O O . ASN A 1 102 ? -2.725 19.062 16.234 1 58.91 102 A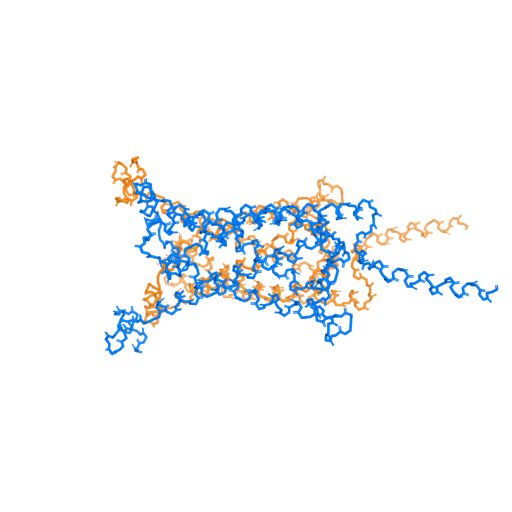SN A O 1
ATOM 786 N N . PHE A 1 103 ? -0.545 18.859 16.656 1 56.25 103 PHE A N 1
ATOM 787 C CA . PHE A 1 103 ? -0.657 18.109 17.891 1 56.25 103 PHE A CA 1
ATOM 788 C C . PHE A 1 103 ? -1.559 18.812 18.891 1 56.25 103 PHE A C 1
ATOM 790 O O . PHE A 1 103 ? -2.299 18.172 19.641 1 56.25 103 PHE A O 1
ATOM 797 N N . LYS A 1 104 ? -1.475 20.094 18.812 1 56.62 104 LYS A N 1
ATOM 798 C CA . LYS A 1 104 ? -2.312 20.859 19.719 1 56.62 104 LYS A CA 1
ATOM 799 C C . LYS A 1 104 ? -3.793 20.641 19.438 1 56.62 104 LYS A C 1
ATOM 801 O O . LYS A 1 104 ? -4.582 20.406 20.359 1 56.62 104 LYS A O 1
ATOM 806 N N . GLN A 1 105 ? -4.055 20.672 18.125 1 62.81 105 GLN A N 1
ATOM 807 C CA . GLN A 1 105 ? -5.438 20.438 17.719 1 62.81 105 GLN A CA 1
ATOM 808 C C . GLN A 1 105 ? -5.875 19.016 18.094 1 62.81 105 GLN A C 1
ATOM 810 O O . GLN A 1 105 ? -7.008 18.797 18.516 1 62.81 105 GLN A O 1
ATOM 815 N N . TYR A 1 106 ? -4.922 18.156 18.016 1 64.12 106 TYR A N 1
ATOM 816 C CA . TYR A 1 106 ? -5.191 16.766 18.391 1 64.12 106 TYR A CA 1
ATOM 817 C C . TYR A 1 106 ? -5.477 16.656 19.875 1 64.12 106 TYR A C 1
ATOM 819 O O . TYR A 1 106 ? -6.43 15.977 20.281 1 64.12 106 TYR A O 1
ATOM 827 N N . GLN A 1 107 ? -4.66 17.297 20.609 1 61.41 107 GLN A N 1
ATOM 828 C CA . GLN A 1 107 ? -4.82 17.25 22.062 1 61.41 107 GLN A CA 1
ATOM 829 C C . GLN A 1 107 ? -6.148 17.875 22.484 1 61.41 107 GLN A C 1
ATOM 831 O O . GLN A 1 107 ? -6.809 17.359 23.406 1 61.41 107 GLN A O 1
ATOM 836 N N . VAL A 1 108 ? -6.512 18.891 21.859 1 63.81 108 VAL A N 1
ATOM 837 C CA . VAL A 1 108 ? -7.77 19.562 22.188 1 63.81 108 VAL A CA 1
ATOM 838 C C . VAL A 1 108 ? -8.945 18.641 21.844 1 63.81 108 VAL A C 1
ATOM 840 O O . VAL A 1 108 ? -9.891 18.531 22.625 1 63.81 108 VAL A O 1
ATOM 843 N N . MET A 1 109 ? -8.789 18.062 20.734 1 65 109 MET A N 1
ATOM 844 C CA . MET A 1 109 ? -9.852 17.156 20.297 1 65 109 MET A CA 1
ATOM 845 C C . MET A 1 109 ? -9.977 15.969 21.25 1 65 109 MET A C 1
ATOM 847 O O . MET A 1 109 ? -11.078 15.562 21.594 1 65 109 MET A O 1
ATOM 851 N N . LYS A 1 110 ? -8.859 15.438 21.656 1 63.19 110 LYS A N 1
ATOM 852 C CA . LYS A 1 110 ? -8.852 14.305 22.594 1 63.19 110 LYS A CA 1
ATOM 853 C C . LYS A 1 110 ? -9.422 14.703 23.953 1 63.19 110 LYS A C 1
ATOM 855 O O . LYS A 1 110 ? -10.172 13.938 24.562 1 63.19 110 LYS A O 1
ATOM 860 N N . ALA A 1 111 ? -9.07 15.82 24.406 1 60.06 111 ALA A N 1
ATOM 861 C CA . ALA A 1 111 ? -9.539 16.328 25.703 1 60.06 111 ALA A CA 1
ATOM 862 C C . ALA A 1 111 ? -11.047 16.547 25.688 1 60.06 111 ALA A C 1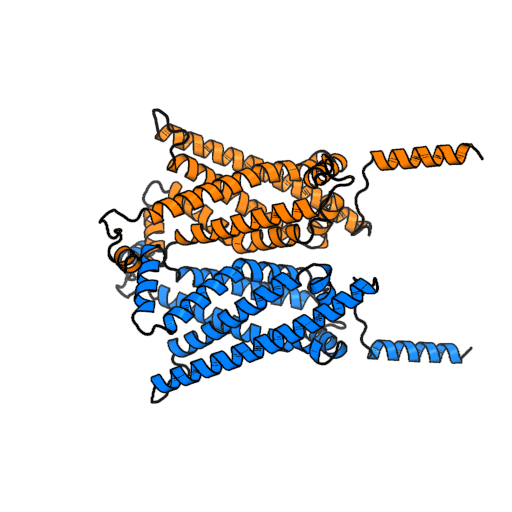
ATOM 864 O O . ALA A 1 111 ? -11.734 16.219 26.656 1 60.06 111 ALA A O 1
ATOM 865 N N . HIS A 1 112 ? -11.469 17.094 24.641 1 58.75 112 HIS A N 1
ATOM 866 C CA . HIS A 1 112 ? -12.898 17.328 24.516 1 58.75 112 HIS A CA 1
ATOM 867 C C . HIS A 1 112 ? -13.672 16.016 24.422 1 58.75 112 HIS A C 1
ATOM 869 O O . HIS A 1 112 ? -14.766 15.891 24.984 1 58.75 112 HIS A O 1
ATOM 875 N N . ALA A 1 113 ? -13.078 15.125 23.797 1 61.47 113 ALA A N 1
ATOM 876 C CA . ALA A 1 113 ? -13.703 13.812 23.641 1 61.47 113 ALA A CA 1
ATOM 877 C C . ALA A 1 113 ? -13.867 13.125 25 1 61.47 113 ALA A C 1
ATOM 879 O O . ALA A 1 113 ? -14.891 12.477 25.25 1 61.47 113 ALA A O 1
ATOM 880 N N . LYS A 1 114 ? -12.969 13.141 25.844 1 58.38 114 LYS A N 1
ATOM 881 C CA . LYS A 1 114 ? -13.008 12.523 27.156 1 58.38 114 LYS A CA 1
ATOM 882 C C . LYS A 1 114 ? -14.07 13.18 28.047 1 58.38 114 LYS A C 1
ATOM 884 O O . LYS A 1 114 ? -14.711 12.508 28.844 1 58.38 114 LYS A O 1
ATOM 889 N N . SER A 1 115 ? -14.18 14.367 27.906 1 54.94 115 SER A N 1
ATOM 890 C CA . SER A 1 115 ? -15.062 15.086 28.812 1 54.94 115 SER A CA 1
ATOM 891 C C . SER A 1 115 ? -16.531 14.898 28.422 1 54.94 115 SER A C 1
ATOM 893 O O . SER A 1 115 ? -17.406 14.906 29.281 1 54.94 115 SER A O 1
ATOM 895 N N . MET A 1 116 ? -16.969 14.945 27.156 1 51.81 116 MET A N 1
ATOM 896 C CA . MET A 1 116 ? -18.375 14.953 26.766 1 51.81 116 MET A CA 1
ATOM 897 C C . MET A 1 116 ? -18.844 13.555 26.391 1 51.81 116 MET A C 1
ATOM 899 O O . MET A 1 116 ? -18.938 13.227 25.203 1 51.81 116 MET A O 1
ATOM 903 N N . ASN A 1 117 ? -18.844 12.57 27.312 1 53.78 117 ASN A N 1
ATOM 904 C CA . ASN A 1 117 ? -19.438 11.273 27 1 53.78 117 ASN A CA 1
ATOM 905 C C . ASN A 1 117 ? -19.359 10.969 25.5 1 53.78 117 ASN A C 1
ATOM 907 O O . ASN A 1 117 ? -20.391 10.922 24.812 1 53.78 117 ASN A O 1
ATOM 911 N N . HIS A 1 118 ? -18.281 11.234 24.734 1 66.81 118 HIS A N 1
ATOM 912 C CA . HIS A 1 118 ? -17.859 11.602 23.391 1 66.81 118 HIS A CA 1
ATOM 913 C C . HIS A 1 118 ? -17.656 10.359 22.531 1 66.81 118 HIS A C 1
ATOM 915 O O . HIS A 1 118 ? -16.594 10.211 21.906 1 66.81 118 HIS A O 1
ATOM 921 N N . ASP A 1 119 ? -18.734 9.484 22.562 1 78.31 119 ASP A N 1
ATOM 922 C CA . ASP A 1 119 ? -18.734 8.289 21.719 1 78.31 119 ASP A CA 1
ATOM 923 C C . ASP A 1 119 ? -18.422 8.633 20.266 1 78.31 119 ASP A C 1
ATOM 925 O O . ASP A 1 119 ? -17.672 7.914 19.609 1 78.31 119 ASP A O 1
ATOM 929 N N . ASP A 1 120 ? -18.891 9.68 19.891 1 82.75 120 ASP A N 1
ATOM 930 C CA . ASP A 1 120 ? -18.703 10.062 18.484 1 82.75 120 ASP A CA 1
ATOM 931 C C . ASP A 1 120 ? -17.25 10.414 18.219 1 82.75 120 ASP A C 1
ATOM 933 O O . ASP A 1 120 ? -16.734 10.148 17.125 1 82.75 120 ASP A O 1
ATOM 937 N N . THR A 1 121 ? -16.656 10.961 19.156 1 83.69 121 THR A N 1
ATOM 938 C CA . THR A 1 121 ? -15.242 11.297 19.016 1 83.69 121 THR A CA 1
ATOM 939 C C . THR A 1 121 ? -14.383 10.031 18.969 1 83.69 121 THR A C 1
ATOM 941 O O . THR A 1 121 ? -13.438 9.945 18.188 1 83.69 121 THR A O 1
ATOM 944 N N . LYS A 1 122 ? -14.797 9.109 19.75 1 87.94 122 LYS A N 1
ATOM 945 C CA . LYS A 1 122 ? -14.078 7.832 19.734 1 87.94 122 LYS A CA 1
ATOM 946 C C . LYS A 1 122 ? -14.227 7.137 18.391 1 87.94 122 LYS A C 1
ATOM 948 O O . LYS A 1 122 ? -13.266 6.57 17.875 1 87.94 122 LYS A O 1
ATOM 953 N N . LEU A 1 123 ? -15.398 7.203 17.922 1 90.25 123 LEU A N 1
ATOM 954 C CA . LEU A 1 123 ? -15.648 6.598 16.625 1 90.25 123 LEU A CA 1
ATOM 955 C C . LEU A 1 123 ? -14.828 7.285 15.539 1 90.25 123 LEU A C 1
ATOM 957 O O . LEU A 1 123 ? -14.312 6.625 14.633 1 90.25 123 LEU A O 1
ATOM 961 N N . TRP A 1 124 ? -14.711 8.531 15.695 1 88.94 124 TRP A N 1
ATOM 962 C CA . TRP A 1 124 ? -13.914 9.273 14.727 1 88.94 124 TRP A CA 1
ATOM 963 C C . TRP A 1 124 ? -12.453 8.844 14.773 1 88.94 124 TRP A C 1
ATOM 965 O O . TRP A 1 124 ? -11.82 8.648 13.734 1 88.94 124 TRP A O 1
ATOM 975 N N . PHE A 1 125 ? -11.977 8.664 15.922 1 89.19 125 PHE A N 1
ATOM 976 C CA . PHE A 1 125 ? -10.586 8.266 16.078 1 89.19 125 PHE A CA 1
ATOM 977 C C . PHE A 1 125 ? -10.352 6.871 15.531 1 89.19 125 PHE A C 1
ATOM 979 O O . PHE A 1 125 ? -9.336 6.613 14.875 1 89.19 125 PHE A O 1
ATOM 986 N N . ILE A 1 126 ? -11.258 6.016 15.797 1 94.06 126 ILE A N 1
ATOM 987 C CA . ILE A 1 126 ? -11.148 4.66 15.273 1 94.06 126 ILE A CA 1
ATOM 988 C C . ILE A 1 126 ? -11.195 4.691 13.75 1 94.06 126 ILE A C 1
ATOM 990 O O . ILE A 1 126 ? -10.406 4.012 13.086 1 94.06 126 ILE A O 1
ATOM 994 N N . GLN A 1 127 ? -12.039 5.504 13.25 1 94.62 127 GLN A N 1
ATOM 995 C CA . GLN A 1 127 ? -12.141 5.633 11.797 1 94.62 127 GLN A CA 1
ATOM 996 C C . GLN A 1 127 ? -10.859 6.195 11.203 1 94.62 127 GLN A C 1
ATOM 998 O O . GLN A 1 127 ? -10.383 5.711 10.172 1 94.62 127 GLN A O 1
ATOM 1003 N N . ALA A 1 128 ? -10.336 7.184 11.883 1 91.81 128 ALA A N 1
ATOM 1004 C CA . ALA A 1 128 ? -9.109 7.809 11.406 1 91.81 128 ALA A CA 1
ATOM 1005 C C . ALA A 1 128 ? -7.941 6.824 11.438 1 91.81 128 ALA A C 1
ATOM 1007 O O . ALA A 1 128 ? -7.172 6.73 10.477 1 91.81 128 ALA A O 1
ATOM 1008 N N . PHE A 1 129 ? -7.863 6.062 12.484 1 94.38 129 PHE A N 1
ATOM 1009 C CA . PHE A 1 129 ? -6.777 5.098 12.641 1 94.38 129 PHE A CA 1
ATOM 1010 C C . PHE A 1 129 ? -6.895 3.979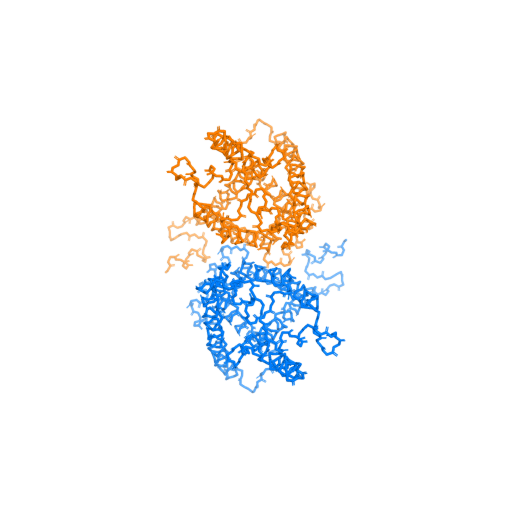 11.617 1 94.38 129 PHE A C 1
ATOM 1012 O O . PHE A 1 129 ? -5.906 3.607 10.984 1 94.38 129 PHE A O 1
ATOM 1019 N N . THR A 1 130 ? -8.016 3.461 11.453 1 97.38 130 THR A N 1
ATOM 1020 C CA . THR A 1 130 ? -8.211 2.375 10.5 1 97.38 130 THR A CA 1
ATOM 1021 C C . THR A 1 130 ? -8.062 2.877 9.07 1 97.38 130 THR A C 1
ATOM 1023 O O . THR A 1 130 ? -7.578 2.15 8.195 1 97.38 130 THR A O 1
ATOM 1026 N N . GLY A 1 131 ? -8.492 4.117 8.867 1 96.06 131 GLY A N 1
ATOM 1027 C CA . GLY A 1 131 ? -8.227 4.727 7.574 1 96.06 131 GLY A CA 1
ATOM 1028 C C . GLY A 1 131 ? -6.746 4.84 7.258 1 96.06 131 GLY A C 1
ATOM 1029 O O . GLY A 1 131 ? -6.32 4.531 6.145 1 96.06 131 GLY A O 1
ATOM 1030 N N . PHE A 1 132 ? -6.02 5.242 8.234 1 94.75 132 PHE A N 1
ATOM 1031 C CA . PHE A 1 132 ? -4.574 5.344 8.078 1 94.75 132 PHE A CA 1
ATOM 1032 C C . PHE A 1 132 ? -3.965 3.977 7.781 1 94.75 132 PHE A C 1
ATOM 1034 O O . PHE A 1 132 ? -3.115 3.848 6.895 1 94.75 132 PHE A O 1
ATOM 1041 N N . ALA A 1 133 ? -4.379 3.027 8.477 1 96.94 133 ALA A N 1
ATOM 1042 C CA . ALA A 1 133 ? -3.883 1.669 8.273 1 96.94 133 ALA A CA 1
ATOM 1043 C C . ALA A 1 133 ? -4.152 1.195 6.848 1 96.94 133 ALA A C 1
ATOM 1045 O O . ALA A 1 133 ? -3.336 0.484 6.258 1 96.94 133 ALA A O 1
ATOM 1046 N N . MET A 1 134 ? -5.18 1.606 6.285 1 97.06 134 MET A N 1
ATOM 1047 C CA . MET A 1 134 ? -5.59 1.104 4.977 1 97.06 134 MET A CA 1
ATOM 1048 C C . MET A 1 134 ? -4.77 1.749 3.865 1 97.06 134 MET A C 1
ATOM 1050 O O . MET A 1 134 ? -4.754 1.261 2.734 1 97.06 134 MET A O 1
ATOM 1054 N N . PHE A 1 135 ? -4.082 2.822 4.16 1 93.31 135 PHE A N 1
ATOM 1055 C CA . PHE A 1 135 ? -3.111 3.332 3.195 1 93.31 135 PHE A CA 1
ATOM 1056 C C . PHE A 1 135 ? -2.1 2.254 2.824 1 93.31 135 PHE A C 1
ATOM 1058 O O . PHE A 1 135 ? -1.75 2.102 1.652 1 93.31 135 PHE A O 1
ATOM 1065 N N . PHE A 1 136 ? -1.794 1.544 3.803 1 97 136 PHE A N 1
ATOM 1066 C CA . PHE A 1 136 ? -0.738 0.556 3.619 1 97 136 PHE A CA 1
ATOM 1067 C C . PHE A 1 136 ? -1.321 -0.789 3.201 1 97 136 PHE A C 1
ATOM 1069 O O . PHE A 1 136 ? -0.832 -1.419 2.262 1 97 136 PHE A O 1
ATOM 1076 N N . LEU A 1 137 ? -2.404 -1.13 3.799 1 98.25 137 LEU A N 1
ATOM 1077 C CA . LEU A 1 137 ? -2.982 -2.455 3.604 1 98.25 137 LEU A CA 1
ATOM 1078 C C . LEU A 1 137 ? -3.805 -2.504 2.318 1 98.25 137 LEU A C 1
ATOM 1080 O O . LEU A 1 137 ? -3.654 -3.43 1.517 1 98.25 137 LEU A O 1
ATOM 1084 N N . GLY A 1 138 ? -4.68 -1.5 2.148 1 98.06 138 GLY A N 1
ATOM 1085 C CA . GLY A 1 138 ? -5.547 -1.452 0.982 1 98.06 138 GLY A CA 1
ATOM 1086 C C . GLY A 1 138 ? -4.785 -1.322 -0.323 1 98.06 138 GLY A C 1
ATOM 1087 O O . GLY A 1 138 ? -5.176 -1.905 -1.337 1 98.06 138 GLY A O 1
ATOM 1088 N N . SER A 1 139 ? -3.666 -0.643 -0.298 1 98 139 SER A N 1
ATOM 1089 C CA . SER A 1 139 ? -2.859 -0.429 -1.494 1 98 139 SER A CA 1
ATOM 1090 C C . SER A 1 139 ? -2.271 -1.739 -2.008 1 98 139 SER A C 1
ATOM 1092 O O . SER A 1 139 ? -2.307 -2.014 -3.209 1 98 139 SER A O 1
ATOM 1094 N N . VAL A 1 140 ? -1.766 -2.502 -1.092 1 98.06 140 VAL A N 1
ATOM 1095 C CA . VAL A 1 140 ? -1.199 -3.797 -1.457 1 98.06 140 VAL A CA 1
ATOM 1096 C C . VAL A 1 140 ? -2.279 -4.676 -2.082 1 98.06 140 VAL A C 1
ATOM 1098 O O . VAL A 1 140 ? -2.084 -5.238 -3.16 1 98.06 140 VAL A O 1
ATOM 1101 N N . HIS A 1 141 ? -3.406 -4.746 -1.439 1 98.62 141 HIS A N 1
ATOM 1102 C CA . HIS A 1 141 ? -4.516 -5.574 -1.902 1 98.62 141 HIS A CA 1
ATOM 1103 C C . HIS A 1 141 ? -4.977 -5.148 -3.291 1 98.62 141 HIS A C 1
ATOM 1105 O O . HIS A 1 141 ? -5.082 -5.977 -4.199 1 98.62 141 HIS A O 1
ATOM 1111 N N . LEU A 1 142 ? -5.16 -3.881 -3.484 1 98.56 142 LEU A N 1
ATOM 1112 C CA . LEU A 1 142 ? -5.742 -3.377 -4.723 1 98.56 142 LEU A CA 1
ATOM 1113 C C . LEU A 1 142 ? -4.754 -3.51 -5.879 1 98.56 142 LEU A C 1
ATOM 1115 O O . LEU A 1 142 ? -5.145 -3.857 -6.996 1 98.56 142 LEU A O 1
ATOM 1119 N N . TYR A 1 143 ? -3.506 -3.27 -5.633 1 98.62 143 TYR A N 1
ATOM 1120 C CA . TYR A 1 143 ? -2.529 -3.381 -6.711 1 98.62 143 TYR A CA 1
ATOM 1121 C C . TYR A 1 143 ? -2.357 -4.832 -7.145 1 98.62 143 TYR A C 1
ATOM 1123 O O . TYR A 1 143 ? -2.303 -5.125 -8.344 1 98.62 143 TYR A O 1
ATOM 1131 N N . VAL A 1 144 ? -2.293 -5.711 -6.172 1 97.38 144 VAL A N 1
ATOM 1132 C CA . VAL A 1 144 ? -2.084 -7.125 -6.473 1 97.38 144 VAL A CA 1
ATOM 1133 C C . VAL A 1 144 ? -3.287 -7.672 -7.238 1 97.38 144 VAL A C 1
ATOM 1135 O O . VAL A 1 144 ? -3.125 -8.406 -8.219 1 97.38 144 VAL A O 1
ATOM 1138 N N . ILE A 1 145 ? -4.488 -7.285 -6.824 1 98 145 ILE A N 1
ATOM 1139 C CA . ILE A 1 145 ? -5.684 -7.762 -7.516 1 98 145 ILE A CA 1
ATOM 1140 C C . ILE A 1 145 ? -5.727 -7.191 -8.93 1 98 145 ILE A C 1
ATOM 1142 O O . ILE A 1 145 ? -6.039 -7.91 -9.883 1 98 145 ILE A O 1
ATOM 1146 N N . MET A 1 146 ? -5.363 -5.926 -9.086 1 98 146 MET A N 1
ATOM 1147 C CA . MET A 1 146 ? -5.395 -5.238 -10.375 1 98 146 MET A CA 1
ATOM 1148 C C . MET A 1 146 ? -4.434 -5.891 -11.367 1 98 146 MET A C 1
ATOM 1150 O O . MET A 1 146 ? -4.758 -6.039 -12.547 1 98 146 MET A O 1
ATOM 1154 N N . THR A 1 147 ? -3.334 -6.371 -10.859 1 97.31 147 THR A N 1
ATOM 1155 C CA . THR A 1 147 ? -2.281 -6.816 -11.766 1 97.31 147 THR A CA 1
ATOM 1156 C C . THR A 1 147 ? -2.295 -8.336 -11.898 1 97.31 147 THR A C 1
ATOM 1158 O O . THR A 1 147 ? -1.627 -8.891 -12.773 1 97.31 147 THR A O 1
ATOM 1161 N N . ASN A 1 148 ? -3.062 -9.008 -11.039 1 96.5 148 ASN A N 1
ATOM 1162 C CA . ASN A 1 148 ? -3.148 -10.461 -11.102 1 96.5 148 ASN A CA 1
ATOM 1163 C C . ASN A 1 148 ? -4.598 -10.93 -11.195 1 96.5 148 ASN A C 1
ATOM 1165 O O . ASN A 1 148 ? -4.992 -11.875 -10.508 1 96.5 148 ASN A O 1
ATOM 1169 N N . SER A 1 149 ? -5.355 -10.289 -12.039 1 97.25 149 SER A N 1
ATOM 1170 C CA . SER A 1 149 ? -6.789 -10.547 -12.109 1 97.25 149 SER A CA 1
ATOM 1171 C C . SER A 1 149 ? -7.07 -11.898 -12.758 1 97.25 149 SER A C 1
ATOM 1173 O O . SER A 1 149 ? -8.156 -12.461 -12.586 1 97.25 149 SER A O 1
ATOM 1175 N N . ALA A 1 150 ? -6.09 -12.469 -13.453 1 96 150 ALA A N 1
ATOM 1176 C CA . ALA A 1 150 ? -6.262 -13.781 -14.07 1 96 150 ALA A CA 1
ATOM 1177 C C . ALA A 1 150 ? -6.16 -14.898 -13.039 1 96 150 ALA A C 1
ATOM 1179 O O . ALA A 1 150 ? -6.52 -16.047 -13.312 1 96 150 ALA A O 1
ATOM 1180 N N . ASP A 1 151 ? -5.699 -14.531 -11.852 1 96.38 151 ASP A N 1
ATOM 1181 C CA . ASP A 1 151 ? -5.484 -15.516 -10.797 1 96.38 151 ASP A CA 1
ATOM 1182 C C . ASP A 1 151 ? -6.488 -15.328 -9.656 1 96.38 151 ASP A C 1
ATOM 1184 O O . ASP A 1 151 ? -6.113 -15.336 -8.484 1 96.38 151 ASP A O 1
ATOM 1188 N N . ILE A 1 152 ? -7.66 -15.07 -9.977 1 97.25 152 ILE A N 1
ATOM 1189 C CA . ILE A 1 152 ? -8.742 -15.008 -9.008 1 97.25 152 ILE A CA 1
ATOM 1190 C C . ILE A 1 152 ? -9.656 -16.219 -9.172 1 97.25 152 ILE A C 1
ATOM 1192 O O . ILE A 1 152 ? -10.141 -16.5 -10.266 1 97.25 152 ILE A O 1
ATOM 1196 N N . GLY A 1 153 ? -9.82 -16.969 -8.172 1 97.81 153 GLY A N 1
ATOM 1197 C CA . GLY A 1 153 ? -10.602 -18.203 -8.133 1 97.81 153 GLY A CA 1
ATOM 1198 C C . GLY A 1 153 ? -10.43 -18.969 -6.836 1 97.81 153 GLY A C 1
ATOM 1199 O O . GLY A 1 153 ? -9.703 -18.547 -5.941 1 97.81 153 GLY A O 1
ATOM 1200 N N . PRO A 1 154 ? -11.141 -20.062 -6.785 1 98.25 154 PRO A N 1
ATOM 1201 C CA . PRO A 1 154 ? -11.094 -20.828 -5.547 1 98.25 154 PRO A CA 1
ATOM 1202 C C . PRO A 1 154 ? -9.672 -21.25 -5.168 1 98.25 154 PRO A C 1
ATOM 1204 O O . PRO A 1 154 ? -9.25 -21.062 -4.02 1 98.25 154 PRO A O 1
ATOM 1207 N N . TYR A 1 155 ? -8.938 -21.734 -6.141 1 98.31 155 TYR A N 1
ATOM 1208 C CA . TYR A 1 155 ? -7.582 -22.203 -5.852 1 98.31 155 TYR A CA 1
ATOM 1209 C C . TYR A 1 155 ? -6.582 -21.062 -5.922 1 98.31 155 TYR A C 1
ATOM 1211 O O . TYR A 1 155 ? -5.73 -20.922 -5.039 1 98.31 155 TYR A O 1
ATOM 1219 N N . GLU A 1 156 ? -6.746 -20.234 -6.93 1 97.62 156 GLU A N 1
ATOM 1220 C CA . GLU A 1 156 ? -5.797 -19.156 -7.184 1 97.62 156 GLU A CA 1
ATOM 1221 C C . GLU A 1 156 ? -5.773 -18.156 -6.023 1 97.62 156 GLU A C 1
ATOM 1223 O O . GLU A 1 156 ? -4.699 -17.766 -5.559 1 97.62 156 GLU A O 1
ATOM 1228 N N . SER A 1 157 ? -6.926 -17.766 -5.586 1 98.56 157 SER A N 1
ATOM 1229 C CA . SER A 1 157 ? -7.012 -16.844 -4.449 1 98.56 157 SER A CA 1
ATOM 1230 C C . SER A 1 157 ? -6.477 -17.5 -3.178 1 98.56 157 SER A C 1
ATOM 1232 O O . SER A 1 157 ? -5.797 -16.844 -2.383 1 98.56 157 SER A O 1
ATOM 1234 N N . ALA A 1 158 ? -6.773 -18.734 -3.018 1 98.81 158 ALA A N 1
ATOM 1235 C CA . ALA A 1 158 ? -6.32 -19.453 -1.835 1 98.81 158 ALA A CA 1
ATOM 1236 C C . ALA A 1 158 ? -4.797 -19.547 -1.795 1 98.81 158 ALA A C 1
ATOM 1238 O O . ALA A 1 158 ? -4.188 -19.375 -0.736 1 98.81 158 ALA A O 1
ATOM 1239 N N . ASP A 1 159 ? -4.215 -19.812 -2.934 1 98.06 159 ASP A N 1
ATOM 1240 C CA . ASP A 1 159 ? -2.758 -19.875 -3.021 1 98.06 159 ASP A CA 1
ATOM 1241 C C . ASP A 1 159 ? -2.129 -18.531 -2.658 1 98.06 159 ASP A C 1
ATOM 1243 O O . ASP A 1 159 ? -1.129 -18.469 -1.94 1 98.06 159 ASP A O 1
ATOM 1247 N N . ARG A 1 160 ? -2.684 -17.469 -3.129 1 97.75 160 ARG A N 1
ATOM 1248 C CA . ARG A 1 160 ? -2.205 -16.125 -2.801 1 97.75 160 ARG A CA 1
ATOM 1249 C C . ARG A 1 160 ? -2.301 -15.867 -1.302 1 97.75 160 ARG A C 1
ATOM 1251 O O . ARG A 1 160 ? -1.36 -15.344 -0.696 1 97.75 160 ARG A O 1
ATOM 1258 N N . ILE A 1 161 ? -3.385 -16.266 -0.724 1 98.62 161 ILE A N 1
ATOM 1259 C CA . ILE A 1 161 ? -3.674 -16.016 0.683 1 98.62 161 ILE A CA 1
ATOM 1260 C C . ILE A 1 161 ? -2.711 -16.797 1.562 1 98.62 161 ILE A C 1
ATOM 1262 O O . ILE A 1 161 ? -2.152 -16.266 2.521 1 98.62 161 ILE A O 1
ATOM 1266 N N . TRP A 1 162 ? -2.473 -17.969 1.229 1 98.31 162 TRP A N 1
ATOM 1267 C CA . TRP A 1 162 ? -1.703 -18.859 2.102 1 98.31 162 TRP A CA 1
ATOM 1268 C C . TRP A 1 162 ? -0.231 -18.859 1.703 1 98.31 162 TRP A C 1
ATOM 1270 O O . TRP A 1 162 ? 0.625 -18.391 2.451 1 98.31 162 TRP A O 1
ATOM 1280 N N . SER A 1 163 ? 0.057 -19.25 0.431 1 96.75 163 SER A N 1
ATOM 1281 C CA . SER A 1 163 ? 1.426 -19.516 -0.002 1 96.75 163 SER A CA 1
ATOM 1282 C C . SER A 1 163 ? 2.176 -18.234 -0.293 1 96.75 163 SER A C 1
ATOM 1284 O O . SER A 1 163 ? 3.404 -18.188 -0.199 1 96.75 163 SER A O 1
ATOM 1286 N N . GLU A 1 164 ? 1.475 -17.156 -0.625 1 95.31 164 GLU A N 1
ATOM 1287 C CA . GLU A 1 164 ? 2.129 -15.875 -0.868 1 95.31 164 GLU A CA 1
ATOM 1288 C C . GLU A 1 164 ? 1.995 -14.953 0.338 1 95.31 164 GLU A C 1
ATOM 1290 O O . GLU A 1 164 ? 2.248 -13.75 0.235 1 95.31 164 GLU A O 1
ATOM 1295 N N . TYR A 1 165 ? 1.476 -15.453 1.426 1 97.38 165 TYR A N 1
ATOM 1296 C CA . TYR A 1 165 ? 1.492 -14.828 2.746 1 97.38 165 TYR A CA 1
ATOM 1297 C C . TYR A 1 165 ? 0.634 -13.57 2.768 1 97.38 165 TYR A C 1
ATOM 1299 O O . TYR A 1 165 ? 0.987 -12.586 3.414 1 97.38 165 TYR A O 1
ATOM 1307 N N . MET A 1 166 ? -0.484 -13.609 2.105 1 98.31 166 MET A N 1
ATOM 1308 C CA . MET A 1 166 ? -1.375 -12.453 2.129 1 98.31 166 MET A CA 1
ATOM 1309 C C . MET A 1 166 ? -2.332 -12.523 3.314 1 98.31 166 MET A C 1
ATOM 1311 O O . MET A 1 166 ? -2.975 -11.531 3.66 1 98.31 166 MET A O 1
ATOM 1315 N N . TRP A 1 167 ? -2.416 -13.703 4 1 98.44 167 TRP A N 1
ATOM 1316 C CA . TRP A 1 167 ? -3.408 -13.898 5.051 1 98.44 167 TRP A CA 1
ATOM 1317 C C . TRP A 1 167 ? -3.168 -12.938 6.211 1 98.44 167 TRP A C 1
ATOM 1319 O O . TRP A 1 167 ? -4.117 -12.406 6.797 1 98.44 167 TRP A O 1
ATOM 1329 N N . PRO A 1 168 ? -1.896 -12.656 6.633 1 98.12 168 PRO A N 1
ATOM 1330 C CA . PRO A 1 168 ? -1.761 -11.672 7.711 1 98.12 168 PRO A CA 1
ATOM 1331 C C . PRO A 1 168 ? -2.264 -10.289 7.309 1 98.12 168 PRO A C 1
ATOM 1333 O O . PRO A 1 168 ? -2.885 -9.594 8.117 1 98.12 168 PRO A O 1
ATOM 1336 N N . LEU A 1 169 ? -1.947 -9.883 6.078 1 98.56 169 LEU A N 1
ATOM 1337 C CA . LEU A 1 169 ? -2.441 -8.609 5.57 1 98.56 169 LEU A CA 1
ATOM 1338 C C . LEU A 1 169 ? -3.965 -8.578 5.57 1 98.56 169 LEU A C 1
ATOM 1340 O O . LEU A 1 169 ? -4.57 -7.578 5.973 1 98.56 169 LEU A O 1
ATOM 1344 N N . TYR A 1 170 ? -4.582 -9.68 5.184 1 98.75 170 TYR A N 1
ATOM 1345 C CA . TYR A 1 170 ? -6.035 -9.719 5.035 1 98.75 170 TYR A CA 1
ATOM 1346 C C . TYR A 1 170 ? -6.719 -9.711 6.398 1 98.75 170 TYR A C 1
ATOM 1348 O O . TYR A 1 170 ? -7.816 -9.164 6.543 1 98.75 170 TYR A O 1
ATOM 1356 N N . ILE A 1 171 ? -6.094 -10.25 7.426 1 98.75 171 ILE A N 1
ATOM 1357 C CA . ILE A 1 171 ? -6.645 -10.164 8.773 1 98.75 171 ILE A CA 1
ATOM 1358 C C . ILE A 1 171 ? -6.719 -8.703 9.211 1 98.75 171 ILE A C 1
ATOM 1360 O O . ILE A 1 171 ? -7.773 -8.234 9.648 1 98.75 171 ILE A O 1
ATOM 1364 N N . LEU A 1 172 ? -5.629 -8.016 9 1 98.62 172 LEU A N 1
ATOM 1365 C CA . LEU A 1 172 ? -5.566 -6.621 9.414 1 98.62 172 LEU A CA 1
ATOM 1366 C C . LEU A 1 172 ? -6.465 -5.758 8.531 1 98.62 172 LEU A C 1
ATOM 1368 O O . LEU A 1 172 ? -7.125 -4.836 9.016 1 98.62 172 LEU A O 1
ATOM 1372 N N . LEU A 1 173 ? -6.461 -6.059 7.25 1 98.69 173 LEU A N 1
ATOM 1373 C CA . LEU A 1 173 ? -7.281 -5.289 6.32 1 98.69 173 LEU A CA 1
ATOM 1374 C C . LEU A 1 173 ? -8.766 -5.477 6.621 1 98.69 173 LEU A C 1
ATOM 1376 O O . LEU A 1 173 ? -9.531 -4.512 6.598 1 98.69 173 LEU A O 1
ATOM 1380 N N . LEU A 1 174 ? -9.172 -6.711 6.914 1 98.62 174 LEU A N 1
ATOM 1381 C CA . LEU A 1 174 ? -10.555 -7.012 7.25 1 98.62 174 LEU A CA 1
ATOM 1382 C C . LEU A 1 174 ? -11 -6.219 8.477 1 98.62 174 LEU A C 1
ATOM 1384 O O . LEU A 1 174 ? -12.062 -5.59 8.461 1 98.62 174 LEU A O 1
ATOM 1388 N N . LEU A 1 175 ? -10.18 -6.199 9.477 1 98.56 175 LEU A N 1
ATOM 1389 C CA . LEU A 1 175 ? -10.5 -5.438 10.68 1 98.56 175 LEU A CA 1
ATOM 1390 C C . LEU A 1 175 ? -10.578 -3.945 10.375 1 98.56 175 LEU A C 1
ATOM 1392 O O . LEU A 1 175 ? -11.555 -3.283 10.742 1 98.56 175 LEU A O 1
ATOM 1396 N N . ALA A 1 176 ? -9.648 -3.455 9.688 1 98.56 176 ALA A N 1
ATOM 1397 C CA . ALA A 1 176 ? -9.57 -2.023 9.406 1 98.56 176 ALA A CA 1
ATOM 1398 C C . ALA A 1 176 ? -10.742 -1.566 8.539 1 98.56 176 ALA A C 1
ATOM 1400 O O . ALA A 1 176 ? -11.391 -0.562 8.844 1 98.56 176 ALA A O 1
ATOM 1401 N N . VAL A 1 177 ? -11 -2.299 7.453 1 98.31 177 VAL A N 1
ATOM 1402 C CA . VAL A 1 177 ? -12 -1.848 6.488 1 98.31 177 VAL A CA 1
ATOM 1403 C C . VAL A 1 177 ? -13.398 -1.962 7.094 1 98.31 177 VAL A C 1
ATOM 1405 O O . VAL A 1 177 ? -14.258 -1.11 6.852 1 98.31 177 VAL A O 1
ATOM 1408 N N . GLU A 1 178 ? -13.656 -3 7.863 1 98.06 178 GLU A N 1
ATOM 1409 C CA . GLU A 1 178 ? -14.992 -3.182 8.438 1 98.06 178 GLU A CA 1
ATOM 1410 C C . GLU A 1 178 ? -15.297 -2.113 9.477 1 98.06 178 GLU A C 1
ATOM 1412 O O . GLU A 1 178 ? -16.391 -1.539 9.492 1 98.06 178 GLU A O 1
ATOM 1417 N N . PHE A 1 179 ? -14.312 -1.858 10.375 1 97.94 179 PHE A N 1
ATOM 1418 C CA . PHE A 1 179 ? -14.523 -0.789 11.344 1 97.94 179 PHE A CA 1
ATOM 1419 C C . PHE A 1 179 ? -14.609 0.563 10.648 1 97.94 179 PHE A C 1
ATOM 1421 O O . PHE A 1 179 ? -15.531 1.343 10.906 1 97.94 179 PHE A O 1
ATOM 1428 N N . HIS A 1 180 ? -13.789 0.858 9.781 1 98.25 180 HIS A N 1
ATOM 1429 C CA . HIS A 1 180 ? -13.781 2.119 9.047 1 98.25 180 HIS A CA 1
ATOM 1430 C C . HIS A 1 180 ? -15.078 2.316 8.273 1 98.25 180 HIS A C 1
ATOM 1432 O O . HIS A 1 180 ? -15.711 3.371 8.367 1 98.25 180 HIS A O 1
ATOM 1438 N N . GLY A 1 181 ? -15.422 1.331 7.52 1 97.38 181 GLY A N 1
ATOM 1439 C CA . GLY A 1 181 ? -16.562 1.436 6.629 1 97.38 181 GLY A CA 1
ATOM 1440 C C . GLY A 1 181 ? -17.875 1.599 7.367 1 97.38 181 GLY A C 1
ATOM 1441 O O . GLY A 1 181 ? -18.703 2.434 6.996 1 97.38 181 GLY A O 1
ATOM 1442 N N . THR A 1 182 ? -18.094 0.835 8.375 1 97 182 THR A N 1
ATOM 1443 C CA . THR A 1 182 ? -19.359 0.906 9.102 1 97 182 THR A CA 1
ATOM 1444 C C . THR A 1 182 ? -19.453 2.213 9.883 1 97 182 THR A C 1
ATOM 1446 O O . THR A 1 182 ? -20.531 2.818 9.953 1 97 182 THR A O 1
ATOM 1449 N N . ILE A 1 183 ? -18.344 2.605 10.516 1 96.19 183 ILE A N 1
ATOM 1450 C CA . ILE A 1 183 ? -18.344 3.895 11.195 1 96.19 183 ILE A CA 1
ATOM 1451 C C . ILE A 1 183 ? -18.578 5.016 10.188 1 96.19 183 ILE A C 1
ATOM 1453 O O . ILE A 1 183 ? -19.344 5.941 10.445 1 96.19 183 ILE A O 1
ATOM 1457 N N . GLY A 1 184 ? -17.922 4.895 9.07 1 96.25 184 GLY A N 1
ATOM 1458 C CA . GLY A 1 184 ? -18.109 5.887 8.023 1 96.25 184 GLY A CA 1
ATOM 1459 C C . GLY A 1 184 ? -19.547 5.984 7.551 1 96.25 184 GLY A C 1
ATOM 1460 O O . GLY A 1 184 ? -20.078 7.086 7.367 1 96.25 184 GLY A O 1
ATOM 1461 N N . LEU A 1 185 ? -20.172 4.926 7.344 1 95.94 185 LEU A N 1
ATOM 1462 C CA . LEU A 1 185 ? -21.547 4.906 6.895 1 95.94 185 LEU A CA 1
ATOM 1463 C C . LEU A 1 185 ? -22.469 5.492 7.957 1 95.94 185 LEU A C 1
ATOM 1465 O O . LEU A 1 185 ? -23.406 6.246 7.641 1 95.94 185 LEU A O 1
ATOM 1469 N N . TYR A 1 186 ? -22.281 5.156 9.195 1 94.75 186 TYR A N 1
ATOM 1470 C CA . TYR A 1 186 ? -23.031 5.734 10.305 1 94.75 186 TYR A CA 1
ATOM 1471 C C . TYR A 1 186 ? -22.922 7.254 10.305 1 94.75 186 TYR A C 1
ATOM 1473 O O . TYR A 1 186 ? -23.938 7.953 10.367 1 94.75 186 TYR A O 1
ATOM 1481 N N . ARG A 1 187 ? -21.688 7.691 10.172 1 93.38 187 ARG A N 1
ATOM 1482 C CA . ARG A 1 187 ? -21.469 9.133 10.227 1 93.38 187 ARG A CA 1
ATOM 1483 C C . ARG A 1 187 ? -22.062 9.828 9.008 1 93.38 187 ARG A C 1
ATOM 1485 O O . ARG A 1 187 ? -22.516 10.969 9.102 1 93.38 187 ARG A O 1
ATOM 1492 N N . LEU A 1 188 ? -22.031 9.164 7.91 1 93.69 188 LEU A N 1
ATOM 1493 C CA . LEU A 1 188 ? -22.656 9.711 6.711 1 93.69 188 LEU A CA 1
ATOM 1494 C C . LEU A 1 188 ? -24.172 9.867 6.902 1 93.69 188 LEU A C 1
ATOM 1496 O O . LEU A 1 188 ? -24.734 10.891 6.523 1 93.69 188 LEU A O 1
ATOM 1500 N N . CYS A 1 189 ? -24.781 8.898 7.488 1 92.56 189 CYS A N 1
ATOM 1501 C CA . CYS A 1 189 ? -26.219 8.93 7.746 1 92.56 189 CYS A CA 1
ATOM 1502 C C . CYS A 1 189 ? -26.578 10.07 8.695 1 92.56 189 CYS A C 1
ATOM 1504 O O . CYS A 1 189 ? -27.562 10.781 8.477 1 92.56 189 CYS A O 1
ATOM 1506 N N . VAL A 1 190 ? -25.812 10.258 9.68 1 89.88 190 VAL A N 1
ATOM 1507 C CA . VAL A 1 190 ? -26.062 11.312 10.664 1 89.88 190 VAL A CA 1
ATOM 1508 C C . VAL A 1 190 ? -25.828 12.68 10.016 1 89.88 190 VAL A C 1
ATOM 1510 O O . VAL A 1 190 ? -26.641 13.586 10.188 1 89.88 190 VAL A O 1
ATOM 1513 N N . LYS A 1 191 ? -24.781 12.781 9.289 1 87.81 191 LYS A N 1
ATOM 1514 C CA . LYS A 1 191 ? -24.406 14.055 8.68 1 87.81 191 LYS A CA 1
ATOM 1515 C C . LYS A 1 191 ? -25.484 14.523 7.699 1 87.81 191 LYS A C 1
ATOM 1517 O O . LYS A 1 191 ? -25.844 15.703 7.688 1 87.81 191 LYS A O 1
ATOM 1522 N N . TRP A 1 192 ? -25.953 13.602 6.906 1 89.62 192 TRP A N 1
ATOM 1523 C CA . TRP A 1 192 ? -26.859 14 5.828 1 89.62 192 TRP A CA 1
ATOM 1524 C C . TRP A 1 192 ? -28.312 13.781 6.227 1 89.62 192 TRP A C 1
ATOM 1526 O O . TRP A 1 192 ? -29.219 14.062 5.445 1 89.62 192 TRP A O 1
ATOM 1536 N N . GLY A 1 193 ? -28.531 13.258 7.43 1 87.56 193 GLY A N 1
ATOM 1537 C CA . GLY A 1 193 ? -29.875 13.094 7.957 1 87.56 193 GLY A CA 1
ATOM 1538 C C . GLY A 1 193 ? -30.719 12.148 7.137 1 87.56 193 GLY A C 1
ATOM 1539 O O . GLY A 1 193 ? -31.906 12.398 6.93 1 87.56 193 GLY A O 1
ATOM 1540 N N . TRP A 1 194 ? -30.125 11.164 6.648 1 83.25 194 TRP A N 1
ATOM 1541 C CA . TRP A 1 194 ? -30.797 10.25 5.742 1 83.25 194 TRP A CA 1
ATOM 1542 C C . TRP A 1 194 ? -31.953 9.539 6.449 1 83.25 194 TRP A C 1
ATOM 1544 O O . TRP A 1 194 ? -32.969 9.203 5.82 1 83.25 194 TRP A O 1
ATOM 1554 N N . PHE A 1 195 ? -31.953 9.391 7.805 1 83.12 195 PHE A N 1
ATOM 1555 C CA . PHE A 1 195 ? -32.969 8.633 8.539 1 83.12 195 PHE A CA 1
ATOM 1556 C C . PHE A 1 195 ? -33.531 9.461 9.688 1 83.12 195 PHE A C 1
ATOM 1558 O O . PHE A 1 195 ? -34.031 8.906 10.672 1 83.12 195 PHE A O 1
ATOM 1565 N N . ASP A 1 196 ? -33.312 10.711 9.523 1 80 196 ASP A N 1
ATOM 1566 C CA . ASP A 1 196 ? -33.844 11.578 10.578 1 80 196 ASP A CA 1
ATOM 1567 C C . ASP A 1 196 ? -35.344 11.516 10.664 1 80 196 ASP A C 1
ATOM 1569 O O . ASP A 1 196 ? -36.031 11.555 9.633 1 80 196 ASP A O 1
ATOM 1573 N N . GLY A 1 197 ? -35.844 11.07 11.805 1 78 197 GLY A N 1
ATOM 1574 C CA . GLY A 1 197 ? -37.25 11.148 12.109 1 78 197 GLY A CA 1
ATOM 1575 C C . GLY A 1 197 ? -37.594 12.25 13.094 1 78 197 GLY A C 1
ATOM 1576 O O . GLY A 1 197 ? -36.938 13.297 13.117 1 78 197 GLY A O 1
ATOM 1577 N N . GLU A 1 198 ? -38.688 12.031 13.797 1 81.19 198 GLU A N 1
ATOM 1578 C CA . GLU A 1 198 ? -39.156 13.016 14.758 1 81.19 198 GLU A CA 1
ATOM 1579 C C . GLU A 1 198 ? -38.219 13.148 15.953 1 81.19 198 GLU A C 1
ATOM 1581 O O . GLU A 1 198 ? -38.188 14.188 16.609 1 81.19 198 GLU A O 1
ATOM 1586 N N . ASN A 1 199 ? -37.469 12.117 16.203 1 86 199 ASN A N 1
ATOM 1587 C CA . ASN A 1 199 ? -36.562 12.078 17.359 1 86 199 ASN A CA 1
ATOM 1588 C C . ASN A 1 199 ? -35.156 11.758 16.938 1 86 199 ASN A C 1
ATOM 1590 O O . ASN A 1 199 ? -34.75 10.586 16.875 1 86 199 ASN A O 1
ATOM 1594 N N . PRO A 1 200 ? -34.406 12.734 16.75 1 81.31 200 PRO A N 1
ATOM 1595 C CA . PRO A 1 200 ? -33 12.539 16.297 1 81.31 200 PRO A CA 1
ATOM 1596 C C . PRO A 1 200 ? -32.188 11.688 17.266 1 81.31 200 PRO A C 1
ATOM 1598 O O . PRO A 1 200 ? -31.344 10.906 16.828 1 81.31 200 PRO A O 1
ATOM 1601 N N . LYS A 1 201 ? -32.406 11.82 18.469 1 82.56 201 LYS A N 1
ATOM 1602 C CA . LYS A 1 201 ? -31.656 11.039 19.453 1 82.56 201 LYS A CA 1
ATOM 1603 C C . LYS A 1 201 ? -31.953 9.547 19.312 1 82.56 201 LYS A C 1
ATOM 1605 O O . LYS A 1 201 ? -31.047 8.719 19.391 1 82.56 201 LYS A O 1
ATOM 1610 N N . ALA A 1 202 ? -33.156 9.281 19.156 1 85.94 202 ALA A N 1
ATOM 1611 C CA . ALA A 1 202 ? -33.562 7.895 18.984 1 85.94 202 ALA A CA 1
ATOM 1612 C C . ALA A 1 202 ? -33 7.32 17.672 1 85.94 202 ALA A C 1
ATOM 1614 O O . ALA A 1 202 ? -32.594 6.152 17.625 1 85.94 202 ALA A O 1
ATOM 1615 N N . THR A 1 203 ? -32.969 8.055 16.672 1 85.62 203 THR A N 1
ATOM 1616 C CA . THR A 1 203 ? -32.438 7.641 15.375 1 85.62 203 THR A CA 1
ATOM 1617 C C . THR A 1 203 ? -30.953 7.324 15.477 1 85.62 203 THR A C 1
ATOM 1619 O O . THR A 1 203 ? -30.484 6.316 14.953 1 85.62 203 THR A O 1
ATOM 1622 N N . ARG A 1 204 ? -30.219 8.172 16.172 1 87.12 204 ARG A N 1
ATOM 1623 C CA . ARG A 1 204 ? -28.781 7.961 16.344 1 87.12 204 ARG A CA 1
ATOM 1624 C C . ARG A 1 204 ? -28.5 6.664 17.094 1 87.12 204 ARG A C 1
ATOM 1626 O O . ARG A 1 204 ? -27.594 5.918 16.734 1 87.12 204 ARG A O 1
ATOM 1633 N N . LYS A 1 205 ? -29.281 6.395 18.062 1 89.06 205 LYS A N 1
ATOM 1634 C CA . LYS A 1 205 ? -29.141 5.16 18.828 1 89.06 205 LYS A CA 1
ATOM 1635 C C . LYS A 1 205 ? -29.406 3.936 17.953 1 89.06 205 LYS A C 1
ATOM 1637 O O . LYS A 1 205 ? -28.672 2.943 18.031 1 89.06 205 LYS A O 1
ATOM 1642 N N . ALA A 1 206 ? -30.391 4.027 17.219 1 91 206 ALA A N 1
ATOM 1643 C CA . ALA A 1 206 ? -30.75 2.936 16.312 1 91 206 ALA A CA 1
ATOM 1644 C C . ALA A 1 206 ? -29.656 2.719 15.266 1 91 206 ALA A C 1
ATOM 1646 O O . ALA A 1 206 ? -29.297 1.579 14.961 1 91 206 ALA A O 1
ATOM 1647 N N . LEU A 1 207 ? -29.188 3.779 14.766 1 91.38 207 LEU A N 1
ATOM 1648 C CA . LEU A 1 207 ? -28.141 3.703 13.758 1 91.38 207 LEU A CA 1
ATOM 1649 C C . LEU A 1 207 ? -26.875 3.088 14.336 1 91.38 207 LEU A C 1
ATOM 1651 O O . LEU A 1 207 ? -26.172 2.338 13.648 1 91.38 207 LEU A O 1
ATOM 1655 N N . LYS A 1 208 ? -26.531 3.408 15.523 1 91.62 208 LYS A N 1
ATOM 1656 C CA . LYS A 1 208 ? -25.359 2.82 16.172 1 91.62 208 LYS A CA 1
ATOM 1657 C C . LYS A 1 208 ? -25.531 1.316 16.359 1 91.62 208 LYS A C 1
ATOM 1659 O O . LYS A 1 208 ? -24.578 0.553 16.188 1 91.62 208 LYS A O 1
ATOM 1664 N N . LYS A 1 209 ? -26.719 0.934 16.672 1 94 209 LYS A N 1
ATOM 1665 C CA . LYS A 1 209 ? -27 -0.492 16.797 1 94 209 LYS A CA 1
ATOM 1666 C C . LYS A 1 209 ? -26.828 -1.209 15.469 1 94 209 LYS A C 1
ATOM 1668 O O . LYS A 1 209 ? -26.219 -2.281 15.406 1 94 209 LYS A O 1
ATOM 1673 N N . VAL A 1 210 ? -27.391 -0.637 14.43 1 94.5 210 VAL A N 1
ATOM 1674 C CA . VAL A 1 210 ? -27.281 -1.204 13.086 1 94.5 210 VAL A CA 1
ATOM 1675 C C . VAL A 1 210 ? -25.797 -1.288 12.695 1 94.5 210 VAL A C 1
ATOM 1677 O O . VAL A 1 210 ? -25.359 -2.291 12.133 1 94.5 210 VAL A O 1
ATOM 1680 N N . LYS A 1 211 ? -25.141 -0.212 12.977 1 94.62 211 LYS A N 1
ATOM 1681 C CA . LYS A 1 211 ? -23.703 -0.196 12.695 1 94.62 211 LYS A CA 1
ATOM 1682 C C . LYS A 1 211 ? -23 -1.391 13.336 1 94.62 211 LYS A C 1
ATOM 1684 O O . LYS A 1 211 ? -22.203 -2.068 12.688 1 94.62 211 LYS A O 1
ATOM 1689 N N . TRP A 1 212 ? -23.234 -1.719 14.586 1 95.75 212 TRP A N 1
ATOM 1690 C CA . TRP A 1 212 ? -22.578 -2.803 15.312 1 95.75 212 TRP A CA 1
ATOM 1691 C C . TRP A 1 212 ? -22.984 -4.16 14.75 1 95.75 212 TRP A C 1
ATOM 1693 O O . TRP A 1 212 ? -22.156 -5.066 14.625 1 95.75 212 TRP A O 1
ATOM 1703 N N . VAL A 1 213 ? -24.234 -4.297 14.422 1 97.12 213 VAL A N 1
ATOM 1704 C CA . VAL A 1 213 ? -24.734 -5.543 13.844 1 97.12 213 VAL A CA 1
ATOM 1705 C C . VAL A 1 213 ? -24.047 -5.805 12.508 1 97.12 213 VAL A C 1
ATOM 1707 O O . VAL A 1 213 ? -23.578 -6.918 12.242 1 97.12 213 VAL A O 1
ATOM 1710 N N . LEU A 1 214 ? -23.953 -4.777 11.719 1 96.94 214 LEU A N 1
ATOM 1711 C CA . LEU A 1 214 ? -23.312 -4.906 10.422 1 96.94 214 LEU A CA 1
ATOM 1712 C C . LEU A 1 214 ? -21.828 -5.211 10.586 1 96.94 214 LEU A C 1
ATOM 1714 O O . LEU A 1 214 ? -21.281 -6.039 9.852 1 96.94 214 LEU A O 1
ATOM 1718 N N . THR A 1 215 ? -21.203 -4.527 11.539 1 97.56 215 THR A N 1
ATOM 1719 C CA . THR A 1 215 ? -19.781 -4.777 11.797 1 97.56 215 THR A CA 1
ATOM 1720 C C . THR A 1 215 ? -19.547 -6.242 12.156 1 97.56 215 THR A C 1
ATOM 1722 O O . THR A 1 215 ? -18.703 -6.906 11.562 1 97.56 215 THR A O 1
ATOM 1725 N N . VAL A 1 216 ? -20.312 -6.734 13.055 1 98.12 216 VAL A N 1
ATOM 1726 C CA . VAL A 1 216 ? -20.156 -8.109 13.516 1 98.12 216 VAL A CA 1
ATOM 1727 C C . VAL A 1 216 ? -20.469 -9.078 12.383 1 98.12 216 VAL A C 1
ATOM 1729 O O . VAL A 1 216 ? -19.75 -10.055 12.164 1 98.12 216 VAL A O 1
ATOM 1732 N N . PHE A 1 217 ? -21.516 -8.844 11.672 1 98.25 217 PHE A N 1
ATOM 1733 C CA . PHE A 1 217 ? -21.922 -9.711 10.57 1 98.25 217 PHE A CA 1
ATOM 1734 C C . PHE A 1 217 ? -20.812 -9.836 9.539 1 98.25 217 PHE A C 1
ATOM 1736 O O . PHE A 1 217 ? -20.406 -10.945 9.188 1 98.25 217 PHE A O 1
ATOM 1743 N N . PHE A 1 218 ? -20.25 -8.742 9.117 1 98.12 218 PHE A N 1
ATOM 1744 C CA . PHE A 1 218 ? -19.266 -8.781 8.039 1 98.12 218 PHE A CA 1
ATOM 1745 C C . PHE A 1 218 ? -17.922 -9.273 8.555 1 98.12 218 PHE A C 1
ATOM 1747 O O . PHE A 1 218 ? -17.156 -9.891 7.805 1 98.12 218 PHE A O 1
ATOM 1754 N N . LEU A 1 219 ? -17.625 -9.031 9.828 1 98.56 219 LEU A N 1
ATOM 1755 C CA . LEU A 1 219 ? -16.406 -9.602 10.383 1 98.56 219 LEU A CA 1
ATOM 1756 C C . LEU A 1 219 ? -16.5 -11.125 10.438 1 98.56 219 LEU A C 1
ATOM 1758 O O . LEU A 1 219 ? -15.547 -11.82 10.062 1 98.56 219 LEU A O 1
ATOM 1762 N N . VAL A 1 220 ? -17.641 -11.609 10.852 1 98.62 220 VAL A N 1
ATOM 1763 C CA . VAL A 1 220 ? -17.828 -13.055 10.93 1 98.62 220 VAL A CA 1
ATOM 1764 C C . VAL A 1 220 ? -17.781 -13.656 9.523 1 98.62 220 VAL A C 1
ATOM 1766 O O . VAL A 1 220 ? -17.078 -14.641 9.297 1 98.62 220 VAL A O 1
ATOM 1769 N N . LEU A 1 221 ? -18.5 -13.055 8.609 1 98.62 221 LEU A N 1
ATOM 1770 C CA . LEU A 1 221 ? -18.516 -13.523 7.227 1 98.62 221 LEU A CA 1
ATOM 1771 C C . LEU A 1 221 ? -17.109 -13.492 6.629 1 98.62 221 LEU A C 1
ATOM 1773 O O . LEU A 1 221 ? -16.688 -14.453 5.984 1 98.62 221 LEU A O 1
ATOM 1777 N N . GLY A 1 222 ? -16.406 -12.391 6.875 1 98.69 222 GLY A N 1
ATOM 1778 C CA . GLY A 1 222 ? -15.062 -12.219 6.344 1 98.69 222 GLY A CA 1
ATOM 1779 C C . GLY A 1 222 ? -14.062 -13.211 6.91 1 98.69 222 GLY A C 1
ATOM 1780 O O . GLY A 1 222 ? -13.289 -13.82 6.168 1 98.69 222 GLY A O 1
ATOM 1781 N N . PHE A 1 223 ? -14.094 -13.391 8.219 1 98.81 223 PHE A N 1
ATOM 1782 C CA . PHE A 1 223 ? -13.148 -14.305 8.844 1 98.81 223 PHE A CA 1
ATOM 1783 C C . PHE A 1 223 ? -13.461 -15.75 8.469 1 98.81 223 PHE A C 1
ATOM 1785 O O . PHE A 1 223 ? -12.547 -16.562 8.297 1 98.81 223 PHE A O 1
ATOM 1792 N N . ALA A 1 224 ? -14.758 -16.047 8.352 1 98.88 224 ALA A N 1
ATOM 1793 C CA . ALA A 1 224 ? -15.125 -17.391 7.887 1 98.88 224 ALA A CA 1
ATOM 1794 C C . ALA A 1 224 ? -14.625 -17.625 6.465 1 98.88 224 ALA A C 1
ATOM 1796 O O . ALA A 1 224 ? -14.094 -18.703 6.168 1 98.88 224 ALA A O 1
ATOM 1797 N N . SER A 1 225 ? -14.805 -16.703 5.598 1 98.81 225 SER A N 1
ATOM 1798 C CA . SER A 1 225 ? -14.328 -16.812 4.223 1 98.81 225 SER A CA 1
ATOM 1799 C C . SER A 1 225 ? -12.812 -16.938 4.172 1 98.81 225 SER A C 1
ATOM 1801 O O . SER A 1 225 ? -12.273 -17.781 3.449 1 98.81 225 SER A O 1
ATOM 1803 N N . LEU A 1 226 ? -12.125 -16.094 4.957 1 98.88 226 LEU A N 1
ATOM 1804 C CA . LEU A 1 226 ? -10.664 -16.125 4.996 1 98.88 226 LEU A CA 1
ATOM 1805 C C . LEU A 1 226 ? -10.172 -17.484 5.477 1 98.88 226 LEU A C 1
ATOM 1807 O O . LEU A 1 226 ? -9.227 -18.047 4.914 1 98.88 226 LEU A O 1
ATOM 1811 N N . ALA A 1 227 ? -10.875 -18.016 6.457 1 98.88 227 ALA A N 1
ATOM 1812 C CA . ALA A 1 227 ? -10.516 -19.344 6.973 1 98.88 227 ALA A CA 1
ATOM 1813 C C . ALA A 1 227 ? -10.695 -20.406 5.898 1 98.88 227 ALA A C 1
ATOM 1815 O O . ALA A 1 227 ? -9.867 -21.312 5.777 1 98.88 227 ALA A O 1
ATOM 1816 N N . ALA A 1 228 ? -11.719 -20.281 5.152 1 98.88 228 ALA A N 1
ATOM 1817 C CA . ALA A 1 228 ? -11.961 -21.25 4.07 1 98.88 228 ALA A CA 1
ATOM 1818 C C . ALA A 1 228 ? -10.852 -21.172 3.025 1 98.88 228 ALA A C 1
ATOM 1820 O O . ALA A 1 228 ? -10.32 -22.219 2.605 1 98.88 228 ALA A O 1
ATOM 1821 N N . TYR A 1 229 ? -10.5 -20.016 2.635 1 98.88 229 TYR A N 1
ATOM 1822 C CA . TYR A 1 229 ? -9.43 -19.859 1.656 1 98.88 229 TYR A CA 1
ATOM 1823 C C . TYR A 1 229 ? -8.102 -20.359 2.209 1 98.88 229 TYR A C 1
ATOM 1825 O O . TYR A 1 229 ? -7.324 -20.984 1.488 1 98.88 229 TYR A O 1
ATOM 1833 N N . MET A 1 230 ? -7.816 -20.047 3.463 1 98.88 230 MET A N 1
ATOM 1834 C CA . MET A 1 230 ? -6.578 -20.5 4.086 1 98.88 230 MET A CA 1
ATOM 1835 C C . MET A 1 230 ? -6.512 -22.031 4.125 1 98.88 230 MET A C 1
ATOM 1837 O O . MET A 1 230 ? -5.449 -22.609 3.896 1 98.88 230 MET A O 1
ATOM 1841 N N . LYS A 1 231 ? -7.652 -22.625 4.41 1 98.88 231 LYS A N 1
ATOM 1842 C CA . LYS A 1 231 ? -7.699 -24.094 4.422 1 98.88 231 LYS A CA 1
ATOM 1843 C C . LYS A 1 231 ? -7.375 -24.656 3.045 1 98.88 231 LYS A C 1
ATOM 1845 O O . LYS A 1 231 ? -6.559 -25.578 2.922 1 98.88 231 LYS A O 1
ATOM 1850 N N . ILE A 1 232 ? -7.969 -24.141 2.01 1 98.69 232 ILE A N 1
ATOM 1851 C CA . ILE A 1 232 ? -7.738 -24.594 0.643 1 98.69 232 ILE A CA 1
ATOM 1852 C C . ILE A 1 232 ? -6.273 -24.375 0.266 1 98.69 232 ILE A C 1
ATOM 1854 O O . ILE A 1 232 ? -5.633 -25.266 -0.29 1 98.69 232 ILE A O 1
ATOM 1858 N N . GLY A 1 233 ? -5.805 -23.172 0.604 1 98.69 233 GLY A N 1
ATOM 1859 C CA . GLY A 1 233 ? -4.414 -22.875 0.308 1 98.69 233 GLY A CA 1
ATOM 1860 C C . GLY A 1 233 ? -3.439 -23.797 1.025 1 98.69 233 GLY A C 1
ATOM 1861 O O . GLY A 1 233 ? -2.443 -24.234 0.443 1 98.69 233 GLY A O 1
ATOM 1862 N N . TYR A 1 234 ? -3.754 -24.047 2.295 1 98.69 234 TYR A N 1
ATOM 1863 C CA . TYR A 1 234 ? -2.936 -24.953 3.086 1 98.69 234 TYR A CA 1
ATOM 1864 C C . TYR A 1 234 ? -2.91 -26.359 2.465 1 98.69 234 TYR A C 1
ATOM 1866 O O . TYR A 1 234 ? -1.849 -26.969 2.348 1 98.69 234 TYR A O 1
ATOM 1874 N N . GLU A 1 235 ? -4.02 -26.828 2.023 1 98.5 235 GLU A N 1
ATOM 1875 C CA . GLU A 1 235 ? -4.125 -28.141 1.4 1 98.5 235 GLU A CA 1
ATOM 1876 C C . GLU A 1 235 ? -3.379 -28.188 0.07 1 98.5 235 GLU A C 1
ATOM 1878 O O . GLU A 1 235 ? -2.707 -29.172 -0.239 1 98.5 235 GLU A O 1
ATOM 1883 N N . ASN A 1 236 ? -3.535 -27.141 -0.701 1 98.19 236 ASN A N 1
ATOM 1884 C CA . ASN A 1 236 ? -2.781 -27.062 -1.948 1 98.19 236 ASN A CA 1
ATOM 1885 C C . ASN A 1 236 ? -1.278 -27.156 -1.702 1 98.19 236 ASN A C 1
ATOM 1887 O O . ASN A 1 236 ? -0.573 -27.875 -2.416 1 98.19 236 ASN A O 1
ATOM 1891 N N . ALA A 1 237 ? -0.84 -26.438 -0.702 1 97.75 237 ALA A N 1
ATOM 1892 C CA . ALA A 1 237 ? 0.582 -26.422 -0.368 1 97.75 237 ALA A CA 1
ATOM 1893 C C . ALA A 1 237 ? 1.039 -27.797 0.105 1 97.75 237 ALA A C 1
ATOM 1895 O O . ALA A 1 237 ? 2.088 -28.297 -0.319 1 97.75 237 ALA A O 1
ATOM 1896 N N . LYS A 1 238 ? 0.278 -28.406 0.922 1 98 238 LYS A N 1
ATOM 1897 C CA . LYS A 1 238 ? 0.594 -29.734 1.462 1 98 238 LYS A CA 1
ATOM 1898 C C . LYS A 1 238 ? 0.657 -30.781 0.354 1 98 238 LYS A C 1
ATOM 1900 O O . LYS A 1 238 ? 1.51 -31.672 0.381 1 98 238 LYS A O 1
ATOM 1905 N N . ASN A 1 239 ? -0.177 -30.609 -0.663 1 97.81 239 ASN A N 1
ATOM 1906 C CA . ASN A 1 239 ? -0.288 -31.578 -1.738 1 97.81 239 ASN A CA 1
ATOM 1907 C C . ASN A 1 239 ? 0.657 -31.266 -2.893 1 97.81 239 ASN A C 1
ATOM 1909 O O . ASN A 1 239 ? 0.702 -31.984 -3.887 1 97.81 239 ASN A O 1
ATOM 1913 N N . GLY A 1 240 ? 1.298 -30.156 -2.869 1 96.44 240 GLY A N 1
ATOM 1914 C CA . GLY A 1 240 ? 2.219 -29.766 -3.928 1 96.44 240 GLY A CA 1
ATOM 1915 C C . GLY A 1 240 ? 1.516 -29.281 -5.184 1 96.44 240 GLY A C 1
ATOM 1916 O O . GLY A 1 240 ? 2.047 -29.422 -6.289 1 96.44 240 GLY A O 1
ATOM 1917 N N . THR A 1 241 ? 0.318 -28.781 -4.992 1 96.31 241 THR A N 1
ATOM 1918 C CA . THR A 1 241 ? -0.472 -28.391 -6.156 1 96.31 241 THR A CA 1
ATOM 1919 C C . THR A 1 241 ? -0.632 -26.875 -6.227 1 96.31 241 THR A C 1
ATOM 1921 O O . THR A 1 241 ? -1.561 -26.375 -6.859 1 96.31 241 THR A O 1
ATOM 1924 N N . VAL A 1 242 ? 0.206 -26.172 -5.523 1 96.19 242 VAL A N 1
ATOM 1925 C CA . VAL A 1 242 ? 0.184 -24.719 -5.629 1 96.19 242 VAL A CA 1
ATOM 1926 C C . VAL A 1 242 ? 0.346 -24.312 -7.09 1 96.19 242 VAL A C 1
ATOM 1928 O O . VAL A 1 242 ? 1.199 -24.844 -7.801 1 96.19 242 VAL A O 1
ATOM 1931 N N . GLY A 1 243 ? -0.494 -23.375 -7.59 1 93.5 243 GLY A N 1
ATOM 1932 C CA . GLY A 1 243 ? -0.413 -22.922 -8.969 1 93.5 243 GLY A CA 1
ATOM 1933 C C . GLY A 1 243 ? -1.421 -23.594 -9.883 1 93.5 243 GLY A C 1
ATOM 1934 O O . GLY A 1 243 ? -1.67 -23.109 -10.992 1 93.5 243 GLY A O 1
ATOM 1935 N N . GLN A 1 244 ? -1.988 -24.672 -9.414 1 94.38 244 GLN A N 1
ATOM 1936 C CA . GLN A 1 244 ? -3.002 -25.359 -10.211 1 94.38 244 GLN A CA 1
ATOM 1937 C C . GLN A 1 244 ? -4.312 -24.578 -10.219 1 94.38 244 GLN A C 1
ATOM 1939 O O . GLN A 1 244 ? -4.75 -24.078 -9.18 1 94.38 244 GLN A O 1
ATOM 1944 N N . LYS A 1 245 ? -4.887 -24.5 -11.312 1 94.62 245 LYS A N 1
ATOM 1945 C CA . LYS A 1 245 ? -6.152 -23.781 -11.453 1 94.62 245 LYS A CA 1
ATOM 1946 C C . LYS A 1 245 ? -7.332 -24.688 -11.125 1 94.62 245 LYS A C 1
ATOM 1948 O O . LYS A 1 245 ? -7.289 -25.891 -11.391 1 94.62 245 LYS A O 1
ATOM 1953 N N . TYR A 1 246 ? -8.32 -24.062 -10.664 1 95.69 246 TYR A N 1
ATOM 1954 C CA . TYR A 1 246 ? -9.516 -24.828 -10.32 1 95.69 246 TYR A CA 1
ATOM 1955 C C . TYR A 1 246 ? -10.297 -25.219 -11.57 1 95.69 246 TYR A C 1
ATOM 1957 O O . TYR A 1 246 ? -10.469 -24.391 -12.484 1 95.69 246 TYR A O 1
ATOM 1965 N N . THR A 1 247 ? -10.75 -26.469 -11.617 1 92.56 247 THR A N 1
ATOM 1966 C CA . THR A 1 247 ? -11.641 -26.969 -12.664 1 92.56 247 THR A CA 1
ATOM 1967 C C . THR A 1 247 ? -13.016 -27.312 -12.086 1 92.56 247 THR A C 1
ATOM 1969 O O . THR A 1 247 ? -13.125 -28.188 -11.219 1 92.56 247 THR A O 1
ATOM 1972 N N . PRO A 1 248 ? -13.992 -26.672 -12.594 1 92.44 248 PRO A N 1
ATOM 1973 C CA . PRO A 1 248 ? -15.336 -26.906 -12.062 1 92.44 248 PRO A CA 1
ATOM 1974 C C . PRO A 1 248 ? -15.812 -28.328 -12.281 1 92.44 248 PRO A C 1
ATOM 1976 O O . PRO A 1 248 ? -15.438 -28.969 -13.273 1 92.44 248 PRO A O 1
ATOM 1979 N N . THR A 1 249 ? -16.641 -28.812 -11.477 1 85.81 249 THR A N 1
ATOM 1980 C CA . THR A 1 249 ? -17.125 -30.203 -11.477 1 85.81 249 THR A CA 1
ATOM 1981 C C . THR A 1 249 ? -17.828 -30.531 -12.797 1 85.81 249 THR A C 1
ATOM 1983 O O . THR A 1 249 ? -17.641 -31.609 -13.344 1 85.81 249 THR A O 1
ATOM 1986 N N . ALA A 1 250 ? -18.625 -29.656 -13.344 1 78.31 250 ALA A N 1
ATOM 1987 C CA . ALA A 1 250 ? -19.359 -29.906 -14.578 1 78.31 250 ALA A CA 1
ATOM 1988 C C . ALA A 1 250 ? -18.406 -30.219 -15.734 1 78.31 250 ALA A C 1
ATOM 1990 O O . ALA A 1 250 ? -18.703 -31.078 -16.562 1 78.31 250 ALA A O 1
ATOM 1991 N N . GLN A 1 251 ? -17.359 -29.609 -15.734 1 73.62 251 GLN A N 1
ATOM 1992 C CA . GLN A 1 251 ? -16.391 -29.828 -16.797 1 73.62 251 GLN A CA 1
ATOM 1993 C C . GLN A 1 251 ? -15.688 -31.172 -16.625 1 73.62 251 GLN A C 1
ATOM 1995 O O . GLN A 1 251 ? -15.367 -31.844 -17.625 1 73.62 251 GLN A O 1
ATOM 2000 N N . ILE A 1 252 ? -15.562 -31.547 -15.414 1 62.72 252 ILE A N 1
ATOM 2001 C CA . ILE A 1 252 ? -14.938 -32.844 -15.133 1 62.72 252 ILE A CA 1
ATOM 2002 C C . ILE A 1 252 ? -15.867 -33.969 -15.578 1 62.72 252 ILE A C 1
ATOM 2004 O O . ILE A 1 252 ? -15.422 -34.938 -16.203 1 62.72 252 ILE A O 1
ATOM 2008 N N . MET A 1 253 ? -17.078 -33.719 -15.305 1 65.69 253 MET A N 1
ATOM 2009 C CA . MET A 1 253 ? -18.078 -34.75 -15.648 1 65.69 253 MET A CA 1
ATOM 2010 C C . MET A 1 253 ? -18.203 -34.875 -17.172 1 65.69 253 MET A C 1
ATOM 2012 O O . MET A 1 253 ? -18.312 -35.969 -17.688 1 65.69 253 MET A O 1
ATOM 2016 N N . ASN A 1 254 ? -18.188 -33.75 -17.828 1 64.19 254 ASN A N 1
ATOM 2017 C CA . ASN A 1 254 ? -18.297 -33.781 -19.281 1 64.19 254 ASN A CA 1
ATOM 2018 C C . ASN A 1 254 ? -17.078 -34.438 -19.906 1 64.19 254 ASN A C 1
ATOM 2020 O O . ASN A 1 254 ? -17.203 -35.188 -20.875 1 64.19 254 ASN A O 1
ATOM 2024 N N . TYR A 1 255 ? -15.945 -34.281 -19.344 1 65 255 TYR A N 1
ATOM 2025 C CA . TYR A 1 255 ? -14.719 -34.906 -19.844 1 65 255 TYR A CA 1
ATOM 2026 C C . TYR A 1 255 ? -14.742 -36.406 -19.625 1 65 255 TYR A C 1
ATOM 2028 O O . TYR A 1 255 ? -14.359 -37.188 -20.516 1 65 255 TYR A O 1
ATOM 2036 N N . ASN A 1 256 ? -15.281 -36.781 -18.547 1 66.62 256 ASN A N 1
ATOM 2037 C CA . ASN A 1 256 ? -15.367 -38.188 -18.234 1 66.62 256 ASN A CA 1
ATOM 2038 C C . ASN A 1 256 ? -16.391 -38.906 -19.125 1 66.62 256 ASN A C 1
ATOM 2040 O O . ASN A 1 256 ? -16.156 -40.031 -19.562 1 66.62 256 ASN A O 1
ATOM 2044 N N . LEU A 1 257 ? -17.438 -38.25 -19.469 1 65.44 257 LEU A N 1
ATOM 2045 C CA . LEU A 1 257 ? -18.469 -38.812 -20.312 1 65.44 257 LEU A CA 1
ATOM 2046 C C . LEU A 1 257 ? -17.984 -38.938 -21.75 1 65.44 257 LEU A C 1
ATOM 2048 O O . LEU A 1 257 ? -18.25 -39.938 -22.422 1 65.44 257 LEU A O 1
ATOM 2052 N N . THR A 1 258 ? -17.25 -38 -22.125 1 67.12 258 THR A N 1
ATOM 2053 C CA . THR A 1 258 ? -16.734 -38 -23.484 1 67.12 258 THR A CA 1
ATOM 2054 C C . THR A 1 258 ? -15.641 -39.062 -23.641 1 67.12 258 THR A C 1
ATOM 2056 O O . THR A 1 258 ? -15.586 -39.75 -24.672 1 67.12 258 THR A O 1
ATOM 2059 N N . ASN A 1 259 ? -14.883 -39.281 -22.641 1 68.31 259 ASN A N 1
ATOM 2060 C CA . ASN A 1 259 ? -13.828 -40.281 -22.688 1 68.31 259 ASN A CA 1
ATOM 2061 C C . ASN A 1 259 ? -14.383 -41.688 -22.547 1 68.31 259 ASN A C 1
ATOM 2063 O O . ASN A 1 259 ? -13.828 -42.625 -23.109 1 68.31 259 ASN A O 1
ATOM 2067 N N . LYS A 1 260 ? -15.391 -41.875 -21.875 1 68.5 260 LYS A N 1
ATOM 2068 C CA . LYS A 1 260 ? -16.047 -43.156 -21.766 1 68.5 260 LYS A CA 1
ATOM 2069 C C . LYS A 1 260 ? -16.766 -43.531 -23.078 1 68.5 260 LYS A C 1
ATOM 2071 O O . LYS A 1 260 ? -16.766 -44.688 -23.469 1 68.5 260 LYS A O 1
ATOM 2076 N N . SER A 1 261 ? -17.25 -42.5 -23.578 1 63.16 261 SER A N 1
ATOM 2077 C CA . SER A 1 261 ? -17.953 -42.75 -24.828 1 63.16 261 SER A CA 1
ATOM 2078 C C . SER A 1 261 ? -16.969 -43.094 -25.938 1 63.16 261 SER A C 1
ATOM 2080 O O . SER A 1 261 ? -17.266 -43.938 -26.781 1 63.16 261 SER A O 1
ATOM 2082 N N . LEU A 1 262 ? -15.852 -42.594 -25.906 1 65.94 262 LEU A N 1
ATOM 2083 C CA . LEU A 1 262 ? -14.828 -42.875 -26.906 1 65.94 262 LEU A CA 1
ATOM 2084 C C . LEU A 1 262 ? -14.164 -44.219 -26.609 1 65.94 262 LEU A C 1
ATOM 2086 O O . LEU A 1 262 ? -13.789 -44.969 -27.516 1 65.94 262 LEU A O 1
ATOM 2090 N N . GLY A 1 263 ? -14.047 -44.5 -25.406 1 63.28 263 GLY A N 1
ATOM 2091 C CA . GLY A 1 263 ? -13.477 -45.781 -25.031 1 63.28 263 GLY A CA 1
ATOM 2092 C C . GLY A 1 263 ? -14.414 -46.969 -25.281 1 63.28 263 GLY A C 1
ATOM 2093 O O . GLY A 1 263 ? -13.992 -48.125 -25.297 1 63.28 263 GLY A O 1
ATOM 2094 N N . GLY A 1 264 ? -15.672 -46.844 -25.281 1 53.16 264 GLY A N 1
ATOM 2095 C CA . GLY A 1 264 ? -16.609 -47.906 -25.578 1 53.16 264 GLY A CA 1
ATOM 2096 C C . GLY A 1 264 ? -16.656 -48.281 -27.047 1 53.16 264 GLY A C 1
ATOM 2097 O O . GLY A 1 264 ? -17.297 -49.25 -27.438 1 53.16 264 GLY A O 1
ATOM 2098 N N . ILE A 1 265 ? -16.281 -47.625 -27.969 1 43.5 265 ILE A N 1
ATOM 2099 C CA . ILE A 1 265 ? -16.297 -48 -29.359 1 43.5 265 ILE A CA 1
ATOM 2100 C C . ILE A 1 265 ? -15.008 -48.75 -29.719 1 43.5 265 ILE A C 1
ATOM 2102 O O . ILE A 1 265 ? -14.781 -49.125 -30.859 1 43.5 265 ILE A O 1
ATOM 2106 N N . ALA A 1 266 ? -14.141 -49.062 -28.672 1 30.11 266 ALA A N 1
ATOM 2107 C CA . ALA A 1 266 ? -13.094 -49.969 -29.125 1 30.11 266 ALA A CA 1
ATOM 2108 C C . ALA A 1 266 ? -13.516 -51.406 -28.953 1 30.11 266 ALA A C 1
ATOM 2110 O O . ALA A 1 266 ? -14.141 -51.781 -27.953 1 30.11 266 ALA A O 1
ATOM 2111 N N . MET B 1 1 ? -5.141 14.914 34.281 1 48.59 1 MET B N 1
ATOM 2112 C CA . MET B 1 1 ? -5.117 16.359 34.5 1 48.59 1 MET B CA 1
ATOM 2113 C C . MET B 1 1 ? -3.957 17.016 33.75 1 48.59 1 MET B C 1
ATOM 2115 O O . MET B 1 1 ? -4.133 18.047 33.094 1 48.59 1 MET B O 1
ATOM 2119 N N . SER B 1 2 ? -2.787 16.391 33.844 1 51.03 2 SER B N 1
ATOM 2120 C CA . SER B 1 2 ? -1.591 16.953 33.219 1 51.03 2 SER B CA 1
ATOM 2121 C C . SER B 1 2 ? -1.703 16.984 31.703 1 51.03 2 SER B C 1
ATOM 2123 O O . SER B 1 2 ? -1.348 17.969 31.062 1 51.03 2 SER B O 1
ATOM 2125 N N . ASP B 1 3 ? -2.195 16.031 31.188 1 51.47 3 ASP B N 1
ATOM 2126 C CA . ASP B 1 3 ? -2.375 15.961 29.75 1 51.47 3 ASP B CA 1
ATOM 2127 C C . ASP B 1 3 ? -3.395 17 29.266 1 51.47 3 ASP B C 1
ATOM 2129 O O . ASP B 1 3 ? -3.254 17.562 28.172 1 51.47 3 ASP B O 1
ATOM 2133 N N . LEU B 1 4 ? -4.359 17.203 30.109 1 51.91 4 LEU B N 1
ATOM 2134 C CA . LEU B 1 4 ? -5.395 18.188 29.812 1 51.91 4 LEU B CA 1
ATOM 2135 C C . LEU B 1 4 ? -4.816 19.609 29.797 1 51.91 4 LEU B C 1
ATOM 2137 O O . LEU B 1 4 ? -5.133 20.406 28.922 1 51.91 4 LEU B O 1
ATOM 2141 N N . ILE B 1 5 ? -4.039 19.875 30.75 1 49.41 5 ILE B N 1
ATOM 2142 C CA . ILE B 1 5 ? -3.459 21.219 30.891 1 49.41 5 ILE B CA 1
ATOM 2143 C C . ILE B 1 5 ? -2.492 21.469 29.734 1 49.41 5 ILE B C 1
ATOM 2145 O O . ILE B 1 5 ? -2.48 22.562 29.156 1 49.41 5 ILE B O 1
ATOM 2149 N N . GLU B 1 6 ? -1.835 20.5 29.422 1 51.78 6 GLU B N 1
ATOM 2150 C CA . GLU B 1 6 ? -0.874 20.641 28.344 1 51.78 6 GLU B CA 1
ATOM 2151 C C . GLU B 1 6 ? -1.58 20.844 27 1 51.78 6 GLU B C 1
ATOM 2153 O O . GLU B 1 6 ? -1.111 21.609 26.156 1 51.78 6 GLU B O 1
ATOM 2158 N N . GLY B 1 7 ? -2.498 20.172 26.781 1 54.38 7 GLY B N 1
ATOM 2159 C CA . GLY B 1 7 ? -3.303 20.328 25.578 1 54.38 7 GLY B CA 1
ATOM 2160 C C . GLY B 1 7 ? -3.963 21.688 25.469 1 54.38 7 GLY B C 1
ATOM 2161 O O . GLY B 1 7 ? -3.918 22.328 24.422 1 54.38 7 GLY B O 1
ATOM 2162 N N . TYR B 1 8 ? -4.496 22.172 26.578 1 53.84 8 TYR B N 1
ATOM 2163 C CA . TYR B 1 8 ? -5.234 23.422 26.594 1 53.84 8 TYR B CA 1
ATOM 2164 C C . TYR B 1 8 ? -4.289 24.625 26.656 1 53.84 8 TYR B C 1
ATOM 2166 O O . TYR B 1 8 ? -4.535 25.656 26.031 1 53.84 8 TYR B O 1
ATOM 2174 N N . LEU B 1 9 ? -3.203 24.406 27.359 1 54.34 9 LEU B N 1
ATOM 2175 C CA . LEU B 1 9 ? -2.371 25.578 27.609 1 54.34 9 LEU B CA 1
ATOM 2176 C C . LEU B 1 9 ? -1.086 25.516 26.797 1 54.34 9 LEU B C 1
ATOM 2178 O O . LEU B 1 9 ? -0.345 26.5 26.719 1 54.34 9 LEU B O 1
ATOM 2182 N N . GLY B 1 10 ? -0.987 24.422 26.109 1 55 10 GLY B N 1
ATOM 2183 C CA . GLY B 1 10 ? 0.26 24.25 25.375 1 55 10 GLY B CA 1
ATOM 2184 C C . GLY B 1 10 ? 1.481 24.25 26.281 1 55 10 GLY B C 1
ATOM 2185 O O . GLY B 1 10 ? 2.602 24.469 25.812 1 55 10 GLY B O 1
ATOM 2186 N N . LYS B 1 11 ? 1.319 24.328 27.625 1 59.41 11 LYS B N 1
ATOM 2187 C CA . LYS B 1 11 ? 2.379 24.359 28.625 1 59.41 11 LYS B CA 1
ATOM 2188 C C . LYS B 1 11 ? 2.27 23.156 29.562 1 59.41 11 LYS B C 1
ATOM 2190 O O . LYS B 1 11 ? 1.177 22.641 29.797 1 59.41 11 LYS B O 1
ATOM 2195 N N . THR B 1 12 ? 3.383 22.516 29.922 1 56.53 12 THR B N 1
ATOM 2196 C CA . THR B 1 12 ? 3.398 21.484 30.953 1 56.53 12 THR B CA 1
ATOM 2197 C C . THR B 1 12 ? 2.898 22.047 32.281 1 56.53 12 THR B C 1
ATOM 2199 O O . THR B 1 12 ? 2.791 23.266 32.469 1 56.53 12 THR B O 1
ATOM 2202 N N . GLU B 1 13 ? 2.445 21.203 33.219 1 58.88 13 GLU B N 1
ATOM 2203 C CA . GLU B 1 13 ? 2.016 21.578 34.562 1 58.88 13 GLU B CA 1
ATOM 2204 C C . GLU B 1 13 ? 2.994 22.562 35.219 1 58.88 13 GLU B C 1
ATOM 2206 O O . GLU B 1 13 ? 2.598 23.391 36.031 1 58.88 13 GLU B O 1
ATOM 2211 N N . GLU B 1 14 ? 4.207 22.469 34.875 1 57.06 14 GLU B N 1
ATOM 2212 C CA . GLU B 1 14 ? 5.23 23.312 35.5 1 57.06 14 GLU B CA 1
ATOM 2213 C C . GLU B 1 14 ? 5.414 24.609 34.719 1 57.06 14 GLU B C 1
ATOM 2215 O O . GLU B 1 14 ? 6.324 25.391 35 1 57.06 14 GLU B O 1
ATOM 2220 N N . GLY B 1 15 ? 4.574 24.891 33.688 1 55.38 15 GLY B N 1
ATOM 2221 C CA . GLY B 1 15 ? 4.594 26.156 32.969 1 55.38 15 GLY B CA 1
ATOM 2222 C C . GLY B 1 15 ? 5.566 26.156 31.797 1 55.38 15 GLY B C 1
ATOM 2223 O O . GLY B 1 15 ? 5.828 27.219 31.203 1 55.38 15 GLY B O 1
ATOM 2224 N N . LYS B 1 16 ? 6.227 25.141 31.609 1 57.84 16 LYS B N 1
ATOM 2225 C CA . LYS B 1 16 ? 7.215 25.078 30.547 1 57.84 16 LYS B CA 1
ATOM 2226 C C . LYS B 1 16 ? 6.578 24.641 29.219 1 57.84 16 LYS B C 1
ATOM 2228 O O . LYS B 1 16 ? 5.609 23.875 29.219 1 57.84 16 LYS B O 1
ATOM 2233 N N . LYS B 1 17 ? 6.816 25.297 28.172 1 62.28 17 LYS B N 1
ATOM 2234 C CA . LYS B 1 17 ? 6.328 24.984 26.844 1 62.28 17 LYS B CA 1
ATOM 2235 C C . LYS B 1 17 ? 6.535 23.5 26.516 1 62.28 17 LYS B C 1
ATOM 2237 O O . LYS B 1 17 ? 7.582 22.938 26.844 1 62.28 17 LYS B O 1
ATOM 2242 N N . SER B 1 18 ? 5.48 22.703 26.094 1 66.81 18 SER B N 1
ATOM 2243 C CA . SER B 1 18 ? 5.512 21.281 25.844 1 66.81 18 SER B CA 1
ATOM 2244 C C . SER B 1 18 ? 6.594 20.922 24.828 1 66.81 18 SER B C 1
ATOM 2246 O O . SER B 1 18 ? 6.766 21.625 23.828 1 66.81 18 SER B O 1
ATOM 2248 N N . ARG B 1 19 ? 7.613 20.125 25.188 1 75.56 19 ARG B N 1
ATOM 2249 C CA . ARG B 1 19 ? 8.719 19.672 24.359 1 75.56 19 ARG B CA 1
ATOM 2250 C C . ARG B 1 19 ? 8.258 18.609 23.344 1 75.56 19 ARG B C 1
ATOM 2252 O O . ARG B 1 19 ? 9.055 18.109 22.547 1 75.56 19 ARG B O 1
ATOM 2259 N N . LEU B 1 20 ? 6.992 18.234 23.312 1 74.31 20 LEU B N 1
ATOM 2260 C CA . LEU B 1 20 ? 6.469 17.141 22.5 1 74.31 20 LEU B CA 1
ATOM 2261 C C . LEU B 1 20 ? 6.582 17.469 21.016 1 74.31 20 LEU B C 1
ATOM 2263 O O . LEU B 1 20 ? 7.059 16.656 20.234 1 74.31 20 LEU B O 1
ATOM 2267 N N . PRO B 1 21 ? 6.273 18.625 20.672 1 74.81 21 PRO B N 1
ATOM 2268 C CA . PRO B 1 21 ? 6.414 18.953 19.25 1 74.81 21 PRO B CA 1
ATOM 2269 C C . PRO B 1 21 ? 7.859 18.875 18.766 1 74.81 21 PRO B C 1
ATOM 2271 O O . PRO B 1 21 ? 8.109 18.438 17.641 1 74.81 21 PRO B O 1
ATOM 2274 N N . ALA B 1 22 ? 8.719 19.219 19.578 1 81.56 22 ALA B N 1
ATOM 2275 C CA . ALA B 1 22 ? 10.133 19.156 19.203 1 81.56 22 ALA B CA 1
ATOM 2276 C C . ALA B 1 22 ? 10.609 17.703 19.078 1 81.56 22 ALA B C 1
ATOM 2278 O O . ALA B 1 22 ? 11.383 17.391 18.172 1 81.56 22 ALA B O 1
ATOM 2279 N N . LYS B 1 23 ? 10.172 16.891 19.969 1 86.88 23 LYS B N 1
ATOM 2280 C CA . LYS B 1 23 ? 10.523 15.469 19.922 1 86.88 23 LYS B CA 1
ATOM 2281 C C . LYS B 1 23 ? 9.969 14.812 18.656 1 86.88 23 LYS B C 1
ATOM 2283 O O . LYS B 1 23 ? 10.664 14.031 18.016 1 86.88 23 LYS B O 1
ATOM 2288 N N . LEU B 1 24 ? 8.758 15.094 18.297 1 86.81 24 LEU B N 1
ATOM 2289 C CA . LEU B 1 24 ? 8.141 14.539 17.109 1 86.81 24 LEU B CA 1
ATOM 2290 C C . LEU B 1 24 ? 8.859 15.008 15.844 1 86.81 24 LEU B C 1
ATOM 2292 O O . LEU B 1 24 ? 9.031 14.242 14.898 1 86.81 24 LEU B O 1
ATOM 2296 N N . ASP B 1 25 ? 9.312 16.188 15.938 1 88.12 25 ASP B N 1
ATOM 2297 C CA . ASP B 1 25 ? 10.078 16.703 14.812 1 88.12 25 ASP B CA 1
ATOM 2298 C C . ASP B 1 25 ? 11.414 15.984 14.664 1 88.12 25 ASP B C 1
ATOM 2300 O O . ASP B 1 25 ? 11.875 15.742 13.547 1 88.12 25 ASP B O 1
ATOM 2304 N N . PHE B 1 26 ? 11.953 15.75 15.766 1 92.12 26 PHE B N 1
ATOM 2305 C CA . PHE B 1 26 ? 13.227 15.039 15.742 1 92.12 26 PHE B CA 1
ATOM 2306 C C . PHE B 1 26 ? 13.047 13.625 15.219 1 92.12 26 PHE B C 1
ATOM 2308 O O . PHE B 1 26 ? 13.836 13.156 14.391 1 92.12 26 PHE B O 1
ATOM 2315 N N . ILE B 1 27 ? 12.055 12.938 15.664 1 94.31 27 ILE B N 1
ATOM 2316 C CA . ILE B 1 27 ? 11.789 11.578 15.211 1 94.31 27 ILE B CA 1
ATOM 2317 C C . ILE B 1 27 ? 11.492 11.586 13.719 1 94.31 27 ILE B C 1
ATOM 2319 O O . ILE B 1 27 ? 11.961 10.711 12.984 1 94.31 27 ILE B O 1
ATOM 2323 N N . GLN B 1 28 ? 10.789 12.492 13.305 1 93.5 28 GLN B N 1
ATOM 2324 C CA . GLN B 1 28 ? 10.5 12.617 11.883 1 93.5 28 GLN B CA 1
ATOM 2325 C C . GLN B 1 28 ? 11.781 12.836 11.086 1 93.5 28 GLN B C 1
ATOM 2327 O O . GLN B 1 28 ? 11.969 12.227 10.023 1 93.5 28 GLN B O 1
ATOM 2332 N N . SER B 1 29 ? 12.633 13.711 11.617 1 95.25 29 SER B N 1
ATOM 2333 C CA . SER B 1 29 ? 13.906 13.977 10.953 1 95.25 29 SER B CA 1
ATOM 2334 C C . SER B 1 29 ? 14.781 12.727 10.922 1 95.25 29 SER B C 1
ATOM 2336 O O . SER B 1 29 ? 15.391 12.422 9.891 1 95.25 29 SER B O 1
ATOM 2338 N N . PHE B 1 30 ? 14.797 12.078 12 1 96.56 30 PHE B N 1
ATOM 2339 C CA . PHE B 1 30 ? 15.641 10.898 12.117 1 96.56 30 PHE B CA 1
ATOM 2340 C C . PHE B 1 30 ? 15.148 9.797 11.18 1 96.56 30 PHE B C 1
ATOM 2342 O O . PHE B 1 30 ? 15.938 9.219 10.422 1 96.56 30 PHE B O 1
ATOM 2349 N N . THR B 1 31 ? 13.898 9.492 11.188 1 97.94 31 THR B N 1
ATOM 2350 C CA . THR B 1 31 ? 13.359 8.438 10.336 1 97.94 31 THR B CA 1
ATOM 2351 C C . THR B 1 31 ? 13.492 8.805 8.859 1 97.94 31 THR B C 1
ATOM 2353 O O . THR B 1 31 ? 13.852 7.965 8.031 1 97.94 31 THR B O 1
ATOM 2356 N N . GLY B 1 32 ? 13.258 10.078 8.602 1 97.75 32 GLY B N 1
ATOM 2357 C CA . GLY B 1 32 ? 13.438 10.531 7.234 1 97.75 32 GLY B CA 1
ATOM 2358 C C . GLY B 1 32 ? 14.875 10.422 6.75 1 97.75 32 GLY B C 1
ATOM 2359 O O . GLY B 1 32 ? 15.125 9.961 5.633 1 97.75 32 GLY B O 1
ATOM 2360 N N . GLY B 1 33 ? 15.797 10.914 7.598 1 97.19 33 GLY B N 1
ATOM 2361 C CA . GLY B 1 33 ? 17.203 10.789 7.254 1 97.19 33 GLY B CA 1
ATOM 2362 C C . GLY B 1 33 ? 17.656 9.352 7.07 1 97.19 33 GLY B C 1
ATOM 2363 O O . GLY B 1 33 ? 18.375 9.039 6.121 1 97.19 33 GLY B O 1
ATOM 2364 N N . PHE B 1 34 ? 17.219 8.516 7.957 1 98.19 34 PHE B N 1
ATOM 2365 C CA . PHE B 1 34 ? 17.547 7.094 7.891 1 98.19 34 PHE B CA 1
ATOM 2366 C C . PHE B 1 34 ? 17.016 6.477 6.602 1 98.19 34 PHE B C 1
ATOM 2368 O O . PHE B 1 34 ? 17.75 5.758 5.91 1 98.19 34 PHE B O 1
ATOM 2375 N N . LEU B 1 35 ? 15.789 6.734 6.258 1 98.5 35 LEU B N 1
ATOM 2376 C CA . LEU B 1 35 ? 15.18 6.172 5.059 1 98.5 35 LEU B CA 1
ATOM 2377 C C . LEU B 1 35 ? 15.867 6.691 3.801 1 98.5 35 LEU B C 1
ATOM 2379 O O . LEU B 1 35 ? 16.016 5.957 2.822 1 98.5 35 LEU B O 1
ATOM 2383 N N . ALA B 1 36 ? 16.25 7.93 3.816 1 97.38 36 ALA B N 1
ATOM 2384 C CA . ALA B 1 36 ? 16.953 8.484 2.668 1 97.38 36 ALA B CA 1
ATOM 2385 C C . ALA B 1 36 ? 18.312 7.801 2.469 1 97.38 36 ALA B C 1
ATOM 2387 O O . ALA B 1 36 ? 18.672 7.449 1.344 1 97.38 36 ALA B O 1
ATOM 2388 N N . LEU B 1 37 ? 19.016 7.617 3.539 1 96.19 37 LEU B N 1
ATOM 2389 C CA . LEU B 1 37 ? 20.297 6.938 3.449 1 96.19 37 LEU B CA 1
ATOM 2390 C C . LEU B 1 37 ? 20.125 5.48 3.033 1 96.19 37 LEU B C 1
ATOM 2392 O O . LEU B 1 37 ? 20.906 4.953 2.25 1 96.19 37 LEU B O 1
ATOM 2396 N N . PHE B 1 38 ? 19.172 4.855 3.621 1 98.31 38 PHE B N 1
ATOM 2397 C CA . PHE B 1 38 ? 18.828 3.504 3.191 1 98.31 38 PHE B CA 1
ATOM 2398 C C . PHE B 1 38 ? 18.594 3.457 1.688 1 98.31 38 PHE B C 1
ATOM 2400 O O . PHE B 1 38 ? 19.062 2.543 1.007 1 98.31 38 PHE B O 1
ATOM 2407 N N . MET B 1 39 ? 17.844 4.379 1.177 1 97.88 39 MET B N 1
ATOM 2408 C CA . MET B 1 39 ? 17.5 4.395 -0.241 1 97.88 39 MET B CA 1
ATOM 2409 C C . MET B 1 39 ? 18.75 4.512 -1.105 1 97.88 39 MET B C 1
ATOM 2411 O O . MET B 1 39 ? 18.828 3.91 -2.178 1 97.88 39 MET B O 1
ATOM 2415 N N . TRP B 1 40 ? 19.656 5.32 -0.672 1 96.38 40 TRP B N 1
ATOM 2416 C CA . TRP B 1 40 ? 20.906 5.453 -1.428 1 96.38 40 TRP B CA 1
ATOM 2417 C C . TRP B 1 40 ? 21.641 4.121 -1.49 1 96.38 40 TRP B C 1
ATOM 2419 O O . TRP B 1 40 ? 22.062 3.691 -2.564 1 96.38 40 TRP B O 1
ATOM 2429 N N . ALA B 1 41 ? 21.797 3.484 -0.367 1 97.62 41 ALA B N 1
ATOM 2430 C CA . ALA B 1 41 ? 22.422 2.166 -0.337 1 97.62 41 ALA B CA 1
ATOM 2431 C C . ALA B 1 41 ? 21.625 1.159 -1.157 1 97.62 41 ALA B C 1
ATOM 2433 O O . ALA B 1 41 ? 22.188 0.386 -1.931 1 97.62 41 ALA B O 1
ATOM 2434 N N . HIS B 1 42 ? 20.344 1.185 -0.985 1 98.31 42 HIS B N 1
ATOM 2435 C CA . HIS B 1 42 ? 19.438 0.287 -1.692 1 98.31 42 HIS B CA 1
ATOM 2436 C C . HIS B 1 42 ? 19.594 0.427 -3.203 1 98.31 42 HIS B C 1
ATOM 2438 O O . HIS B 1 42 ? 19.672 -0.574 -3.918 1 98.31 42 HIS B O 1
ATOM 2444 N N . MET B 1 43 ? 19.672 1.67 -3.641 1 98.19 43 MET B N 1
ATOM 2445 C CA . MET B 1 43 ? 19.797 1.913 -5.074 1 98.19 43 MET B CA 1
ATOM 2446 C C . MET B 1 43 ? 21.125 1.409 -5.605 1 98.19 43 MET B C 1
ATOM 2448 O O . MET B 1 43 ? 21.203 0.877 -6.715 1 98.19 43 MET B O 1
ATOM 2452 N N . MET B 1 44 ? 22.109 1.566 -4.859 1 97.81 44 MET B N 1
ATOM 2453 C CA . MET B 1 44 ? 23.422 1.078 -5.27 1 97.81 44 MET B CA 1
ATOM 2454 C C . MET B 1 44 ? 23.453 -0.446 -5.312 1 97.81 44 MET B C 1
ATOM 2456 O O . MET B 1 44 ? 24.016 -1.037 -6.234 1 97.81 44 MET B O 1
ATOM 2460 N N . LEU B 1 45 ? 22.828 -1.068 -4.375 1 97.94 45 LEU B N 1
ATOM 2461 C CA . LEU B 1 45 ? 22.812 -2.525 -4.309 1 97.94 45 LEU B CA 1
ATOM 2462 C C . LEU B 1 45 ? 21.969 -3.109 -5.434 1 97.94 45 LEU B C 1
ATOM 2464 O O . LEU B 1 45 ? 22.375 -4.07 -6.09 1 97.94 45 LEU B O 1
ATOM 2468 N N . VAL B 1 46 ? 20.812 -2.521 -5.668 1 98.06 46 VAL B N 1
ATOM 2469 C CA . VAL B 1 46 ? 19.953 -3.008 -6.742 1 98.06 46 VAL B CA 1
ATOM 2470 C C . VAL B 1 46 ? 20.641 -2.809 -8.094 1 98.06 46 VAL B C 1
ATOM 2472 O O . VAL B 1 46 ? 20.469 -3.611 -9.008 1 98.06 46 VAL B O 1
ATOM 2475 N N . ALA B 1 47 ? 21.484 -1.807 -8.195 1 98.62 47 ALA B N 1
ATOM 2476 C CA . ALA B 1 47 ? 22.172 -1.467 -9.438 1 98.62 47 ALA B CA 1
ATOM 2477 C C . ALA B 1 47 ? 23.281 -2.473 -9.75 1 98.62 47 ALA B C 1
ATOM 2479 O O . ALA B 1 47 ? 23.844 -2.459 -10.836 1 98.62 47 ALA B O 1
ATOM 2480 N N . SER B 1 48 ? 23.547 -3.389 -8.891 1 98.62 48 SER B N 1
ATOM 2481 C CA . SER B 1 48 ? 24.547 -4.418 -9.141 1 98.62 48 SER B CA 1
ATOM 2482 C C . SER B 1 48 ? 24.172 -5.27 -10.352 1 98.62 48 SER B C 1
ATOM 2484 O O . SER B 1 48 ? 25.047 -5.887 -10.969 1 98.62 48 SER B O 1
ATOM 2486 N N . ILE B 1 49 ? 22.922 -5.254 -10.688 1 98.81 49 ILE B N 1
ATOM 2487 C CA . ILE B 1 49 ? 22.453 -5.996 -11.852 1 98.81 49 ILE B CA 1
ATOM 2488 C C . ILE B 1 49 ? 23.094 -5.441 -13.117 1 98.81 49 ILE B C 1
ATOM 2490 O O . ILE B 1 49 ? 23.203 -6.137 -14.133 1 98.81 49 ILE B O 1
ATOM 2494 N N . LEU B 1 50 ? 23.531 -4.172 -13.094 1 98.69 50 LEU B N 1
ATOM 2495 C CA . LEU B 1 50 ? 24.141 -3.525 -14.25 1 98.69 50 LEU B CA 1
ATOM 2496 C C . LEU B 1 50 ? 25.562 -4.035 -14.461 1 98.69 50 LEU B C 1
ATOM 2498 O O . LEU B 1 50 ? 26.125 -3.887 -15.547 1 98.69 50 LEU B O 1
ATOM 2502 N N . VAL B 1 51 ? 26.172 -4.496 -13.406 1 98.44 51 VAL B N 1
ATOM 2503 C CA . VAL B 1 51 ? 27.516 -5.062 -13.516 1 98.44 51 VAL B CA 1
ATOM 2504 C C . VAL B 1 51 ? 27.422 -6.477 -14.086 1 98.44 51 VAL B C 1
ATOM 2506 O O . VAL B 1 51 ? 28.016 -6.766 -15.133 1 98.44 51 VAL B O 1
ATOM 2509 N N . SER B 1 52 ? 26.688 -7.406 -13.383 1 98.12 52 SER B N 1
ATOM 2510 C CA . SER B 1 52 ? 26.453 -8.758 -13.875 1 98.12 52 SER B CA 1
ATOM 2511 C C . SER B 1 52 ? 25.406 -9.484 -13.031 1 98.12 52 SER B C 1
ATOM 2513 O O . SER B 1 52 ? 25.156 -9.102 -11.883 1 98.12 52 SER B O 1
ATOM 2515 N N . ASN B 1 53 ? 24.859 -10.508 -13.594 1 98.19 53 ASN B N 1
ATOM 2516 C CA . ASN B 1 53 ? 23.953 -11.352 -12.828 1 98.19 53 ASN B CA 1
ATOM 2517 C C . ASN B 1 53 ? 24.656 -12 -11.633 1 98.19 53 ASN B C 1
ATOM 2519 O O . ASN B 1 53 ? 24.078 -12.086 -10.547 1 98.19 53 ASN B O 1
ATOM 2523 N N . ASP B 1 54 ? 25.875 -12.383 -11.828 1 97.94 54 ASP B N 1
ATOM 2524 C CA . ASP B 1 54 ? 26.641 -13.023 -10.773 1 97.94 54 ASP B CA 1
ATOM 2525 C C . ASP B 1 54 ? 26.859 -12.062 -9.594 1 97.94 54 ASP B C 1
ATOM 2527 O O . ASP B 1 54 ? 26.781 -12.477 -8.438 1 97.94 54 ASP B O 1
ATOM 2531 N N . PHE B 1 55 ? 27.188 -10.852 -9.977 1 97.88 55 PHE B N 1
ATOM 2532 C CA . PHE B 1 55 ? 27.422 -9.875 -8.922 1 97.88 55 PHE B CA 1
ATOM 2533 C C . PHE B 1 55 ? 26.156 -9.609 -8.125 1 97.88 55 PHE B C 1
ATOM 2535 O O . PHE B 1 55 ? 26.188 -9.562 -6.895 1 97.88 55 PHE B O 1
ATOM 2542 N N . MET B 1 56 ? 25.078 -9.461 -8.805 1 98.38 56 MET B N 1
ATOM 2543 C CA . MET B 1 56 ? 23.797 -9.258 -8.125 1 98.38 56 MET B CA 1
ATOM 2544 C C . MET B 1 56 ? 23.453 -10.445 -7.242 1 98.38 56 MET B C 1
ATOM 2546 O O . MET B 1 56 ? 22.969 -10.273 -6.121 1 98.38 56 MET B O 1
ATOM 2550 N N . TYR B 1 57 ? 23.688 -11.609 -7.738 1 97.94 57 TYR B N 1
ATOM 2551 C CA . TYR B 1 57 ? 23.453 -12.805 -6.941 1 97.94 57 TYR B CA 1
ATOM 2552 C C . TYR B 1 57 ? 24.297 -12.789 -5.668 1 97.94 57 TYR B C 1
ATOM 2554 O O . TYR B 1 57 ? 23.781 -13.094 -4.586 1 97.94 57 TYR B O 1
ATOM 2562 N N . ALA B 1 58 ? 25.547 -12.398 -5.812 1 96.88 58 ALA B N 1
ATOM 2563 C CA . ALA B 1 58 ? 26.438 -12.328 -4.66 1 96.88 58 ALA B CA 1
ATOM 2564 C C . ALA B 1 58 ? 25.938 -11.32 -3.635 1 96.88 58 ALA B C 1
ATOM 2566 O O . ALA B 1 58 ? 25.969 -11.57 -2.43 1 96.88 58 ALA B O 1
ATOM 2567 N N . VAL B 1 59 ? 25.453 -10.211 -4.121 1 97.81 59 VAL B N 1
ATOM 2568 C CA . VAL B 1 59 ? 24.922 -9.164 -3.256 1 97.81 59 VAL B CA 1
ATOM 2569 C C . VAL B 1 59 ? 23.703 -9.703 -2.504 1 97.81 59 VAL B C 1
ATOM 2571 O O . VAL B 1 59 ? 23.562 -9.5 -1.295 1 97.81 59 VAL B O 1
ATOM 2574 N N . THR B 1 60 ? 22.812 -10.391 -3.172 1 97.94 60 THR B N 1
ATOM 2575 C CA . THR B 1 60 ? 21.625 -10.961 -2.568 1 97.94 60 THR B CA 1
ATOM 2576 C C . THR B 1 60 ? 21.984 -11.93 -1.449 1 97.94 60 THR B C 1
ATOM 2578 O O . THR B 1 60 ? 21.438 -11.859 -0.351 1 97.94 60 THR B O 1
ATOM 2581 N N . LYS B 1 61 ? 22.969 -12.742 -1.712 1 97.38 61 LYS B N 1
ATOM 2582 C CA . LYS B 1 61 ? 23.375 -13.742 -0.727 1 97.38 61 LYS B CA 1
ATOM 2583 C C . LYS B 1 61 ? 24.062 -13.094 0.467 1 97.38 61 LYS B C 1
ATOM 2585 O O . LYS B 1 61 ? 23.922 -13.555 1.603 1 97.38 61 LYS B O 1
ATOM 2590 N N . LEU B 1 62 ? 24.828 -12.078 0.17 1 97.12 62 LEU B N 1
ATOM 2591 C CA . LEU B 1 62 ? 25.438 -11.32 1.262 1 97.12 62 LEU B CA 1
ATOM 2592 C C . LEU B 1 62 ? 24.359 -10.75 2.184 1 97.12 62 LEU B C 1
ATOM 2594 O O . LEU B 1 62 ? 24.484 -10.844 3.408 1 97.12 62 LEU B O 1
ATOM 2598 N N . LEU B 1 63 ? 23.297 -10.242 1.623 1 97.19 63 LEU B N 1
ATOM 2599 C CA . LEU B 1 63 ? 22.219 -9.641 2.406 1 97.19 63 LEU B CA 1
ATOM 2600 C C . LEU B 1 63 ? 21.438 -10.711 3.15 1 97.19 63 LEU B C 1
ATOM 2602 O O . LEU B 1 63 ? 20.812 -10.43 4.184 1 97.19 63 LEU B O 1
ATOM 2606 N N . GLU B 1 64 ? 21.531 -11.883 2.641 1 97.81 64 GLU B N 1
ATOM 2607 C CA . GLU B 1 64 ? 20.906 -13.016 3.322 1 97.81 64 GLU B CA 1
ATOM 2608 C C . GLU B 1 64 ? 21.844 -13.602 4.383 1 97.81 64 GLU B C 1
ATOM 2610 O O . GLU B 1 64 ? 21.547 -14.641 4.973 1 97.81 64 GLU B O 1
ATOM 2615 N N . GLY B 1 65 ? 22.969 -12.984 4.57 1 96.94 65 GLY B N 1
ATOM 2616 C CA . GLY B 1 65 ? 23.906 -13.414 5.594 1 96.94 65 GLY B CA 1
ATOM 2617 C C . GLY B 1 65 ? 24.672 -14.672 5.215 1 96.94 65 GLY B C 1
ATOM 2618 O O . GLY B 1 65 ? 24.906 -15.531 6.062 1 96.94 65 GLY B O 1
ATOM 2619 N N . SER B 1 66 ? 25.031 -14.719 3.99 1 94.81 66 SER B N 1
ATOM 2620 C CA . SER B 1 66 ? 25.719 -15.922 3.531 1 94.81 66 SER B CA 1
ATOM 2621 C C . SER B 1 66 ? 27.047 -16.109 4.27 1 94.81 66 SER B C 1
ATOM 2623 O O . SER B 1 66 ? 27.578 -17.219 4.332 1 94.81 66 SER B O 1
ATOM 2625 N N . PHE B 1 67 ? 27.562 -15.078 4.848 1 93.69 67 PHE B N 1
ATOM 2626 C CA . PHE B 1 67 ? 28.797 -15.172 5.617 1 93.69 67 PHE B CA 1
ATOM 2627 C C . PHE B 1 67 ? 28.531 -15.828 6.969 1 93.69 67 PHE B C 1
ATOM 2629 O O . PHE B 1 67 ? 29.469 -16.312 7.617 1 93.69 67 PHE B O 1
ATOM 2636 N N . ILE B 1 68 ? 27.328 -15.883 7.41 1 94.38 68 ILE B N 1
ATOM 2637 C CA . ILE B 1 68 ? 26.938 -16.5 8.672 1 94.38 68 ILE B CA 1
ATOM 2638 C C . ILE B 1 68 ? 26.203 -17.812 8.391 1 94.38 68 ILE B C 1
ATOM 2640 O O . ILE B 1 68 ? 26.469 -18.828 9.039 1 94.38 68 ILE B O 1
ATOM 2644 N N . PHE B 1 69 ? 25.281 -17.812 7.398 1 94 69 PHE B N 1
ATOM 2645 C CA . PHE B 1 69 ? 24.453 -18.953 7.023 1 94 69 PHE B CA 1
ATOM 2646 C C . PHE B 1 69 ? 24.875 -19.5 5.66 1 94 69 PHE B C 1
ATOM 2648 O O . PHE B 1 69 ? 24.812 -18.781 4.66 1 94 69 PHE B O 1
ATOM 2655 N N . GLU B 1 70 ? 25.266 -20.688 5.617 1 91.25 70 GLU B N 1
ATOM 2656 C CA . GLU B 1 70 ? 25.609 -21.312 4.34 1 91.25 70 GLU B CA 1
ATOM 2657 C C . GLU B 1 70 ? 24.438 -21.234 3.357 1 91.25 70 GLU B C 1
ATOM 2659 O O . GLU B 1 70 ? 23.312 -21.625 3.688 1 91.25 70 GLU B O 1
ATOM 2664 N N . GLY B 1 71 ? 24.688 -20.656 2.189 1 91.88 71 GLY B N 1
ATOM 2665 C CA . GLY B 1 71 ? 23.656 -20.516 1.169 1 91.88 71 GLY B CA 1
ATOM 2666 C C . GLY B 1 71 ? 22.781 -19.281 1.362 1 91.88 71 GLY B C 1
ATOM 2667 O O . GLY B 1 71 ? 22.016 -18.922 0.476 1 91.88 71 GLY B O 1
ATOM 2668 N N . GLY B 1 72 ? 22.844 -18.672 2.562 1 96 72 GLY B N 1
ATOM 2669 C CA . GLY B 1 72 ? 22.047 -17.484 2.861 1 96 72 GLY B CA 1
ATOM 2670 C C . GLY B 1 72 ? 20.688 -17.828 3.451 1 96 72 GLY B C 1
ATOM 2671 O O . GLY B 1 72 ? 20.188 -18.938 3.277 1 96 72 GLY B O 1
ATOM 2672 N N . ASN B 1 73 ? 20.188 -16.938 4.199 1 97.69 73 ASN B N 1
ATOM 2673 C CA . ASN B 1 73 ? 18.875 -17.078 4.789 1 97.69 73 ASN B CA 1
ATOM 2674 C C . ASN B 1 73 ? 17.984 -15.883 4.461 1 97.69 73 ASN B C 1
ATOM 2676 O O . ASN B 1 73 ? 18.125 -14.812 5.055 1 97.69 73 ASN B O 1
ATOM 2680 N N . PRO B 1 74 ? 16.984 -16.094 3.613 1 97.5 74 PRO B N 1
ATOM 2681 C CA . PRO B 1 74 ? 16.125 -14.992 3.186 1 97.5 74 PRO B CA 1
ATOM 2682 C C . PRO B 1 74 ? 15.352 -14.352 4.344 1 97.5 74 PRO B C 1
ATOM 2684 O O . PRO B 1 74 ? 14.883 -13.219 4.23 1 97.5 74 PRO B O 1
ATOM 2687 N N . LEU B 1 75 ? 15.227 -15.062 5.445 1 97.38 75 LEU B N 1
ATOM 2688 C CA . LEU B 1 75 ? 14.516 -14.531 6.605 1 97.38 75 LEU B CA 1
ATOM 2689 C C . LEU B 1 75 ? 15.164 -13.234 7.078 1 97.38 75 LEU B C 1
ATOM 2691 O O . LEU B 1 75 ? 14.484 -12.336 7.582 1 97.38 75 LEU B O 1
ATOM 2695 N N . LEU B 1 76 ? 16.453 -13.148 6.906 1 97.81 76 LEU B N 1
ATOM 2696 C CA . LEU B 1 76 ? 17.156 -11.922 7.293 1 97.81 76 LEU B CA 1
ATOM 2697 C C . LEU B 1 76 ? 16.641 -10.727 6.488 1 97.81 76 LEU B C 1
ATOM 2699 O O . LEU B 1 76 ? 16.422 -9.648 7.039 1 97.81 76 LEU B O 1
ATOM 2703 N N . VAL B 1 77 ? 16.406 -10.961 5.211 1 97.88 77 VAL B N 1
ATOM 2704 C CA . VAL B 1 77 ? 15.891 -9.891 4.352 1 97.88 77 VAL B CA 1
ATOM 2705 C C . VAL B 1 77 ? 14.445 -9.562 4.742 1 97.88 77 VAL B C 1
ATOM 2707 O O . VAL B 1 77 ? 14.047 -8.398 4.73 1 97.88 77 VAL B O 1
ATOM 2710 N N . THR B 1 78 ? 13.695 -10.555 5.152 1 98.5 78 THR B N 1
ATOM 2711 C CA . THR B 1 78 ? 12.336 -10.336 5.648 1 98.5 78 THR B CA 1
ATOM 2712 C C . THR B 1 78 ? 12.352 -9.445 6.887 1 98.5 78 THR B C 1
ATOM 2714 O O . THR B 1 78 ? 11.57 -8.5 6.992 1 98.5 78 THR B O 1
ATOM 2717 N N . ILE B 1 79 ? 13.203 -9.695 7.789 1 98.38 79 ILE B N 1
ATOM 2718 C CA . ILE B 1 79 ? 13.305 -8.938 9.031 1 98.38 79 ILE B CA 1
ATOM 2719 C C . ILE B 1 79 ? 13.695 -7.496 8.734 1 98.38 79 ILE B C 1
ATOM 2721 O O . ILE B 1 79 ? 13.094 -6.559 9.258 1 98.38 79 ILE B O 1
ATOM 2725 N N . VAL B 1 80 ? 14.727 -7.309 7.867 1 98.25 80 VAL B N 1
ATOM 2726 C CA . VAL B 1 80 ? 15.164 -5.965 7.508 1 98.25 80 VAL B CA 1
ATOM 2727 C C . VAL B 1 80 ? 14.016 -5.207 6.844 1 98.25 80 VAL B C 1
ATOM 2729 O O . VAL B 1 80 ? 13.75 -4.051 7.176 1 98.25 80 VAL B O 1
ATOM 2732 N N . ALA B 1 81 ? 13.328 -5.883 5.91 1 98.38 81 ALA B N 1
ATOM 2733 C CA . ALA B 1 81 ? 12.195 -5.254 5.234 1 98.38 81 ALA B CA 1
ATOM 2734 C C . ALA B 1 81 ? 11.094 -4.883 6.227 1 98.38 81 ALA B C 1
ATOM 2736 O O . ALA B 1 81 ? 10.477 -3.826 6.105 1 98.38 81 ALA B O 1
ATOM 2737 N N . ALA B 1 82 ? 10.852 -5.707 7.238 1 98.38 82 ALA B N 1
ATOM 2738 C CA . ALA B 1 82 ? 9.852 -5.422 8.266 1 98.38 82 ALA B CA 1
ATOM 2739 C C . ALA B 1 82 ? 10.234 -4.195 9.086 1 98.38 82 ALA B C 1
ATOM 2741 O O . ALA B 1 82 ? 9.391 -3.354 9.391 1 98.38 82 ALA B O 1
ATOM 2742 N N . VAL B 1 83 ? 11.469 -4.105 9.414 1 98.56 83 VAL B N 1
ATOM 2743 C CA . VAL B 1 83 ? 11.961 -2.961 10.172 1 98.56 83 VAL B CA 1
ATOM 2744 C C . VAL B 1 83 ? 11.82 -1.689 9.344 1 98.56 83 VAL B C 1
ATOM 2746 O O . VAL B 1 83 ? 11.32 -0.673 9.828 1 98.56 83 VAL B O 1
ATOM 2749 N N . ILE B 1 84 ? 12.227 -1.757 8.078 1 98.69 84 ILE B N 1
ATOM 2750 C CA . ILE B 1 84 ? 12.125 -0.608 7.188 1 98.69 84 ILE B CA 1
ATOM 2751 C C . ILE B 1 84 ? 10.656 -0.215 7.016 1 98.69 84 ILE B C 1
ATOM 2753 O O . ILE B 1 84 ? 10.328 0.972 7.008 1 98.69 84 ILE B O 1
ATOM 2757 N N . PHE B 1 85 ? 9.805 -1.227 6.879 1 98.56 85 PHE B N 1
ATOM 2758 C CA . PHE B 1 85 ? 8.375 -0.966 6.734 1 98.56 85 PHE B CA 1
ATOM 2759 C C . PHE B 1 85 ? 7.832 -0.244 7.961 1 98.56 85 PHE B C 1
ATOM 2761 O O . PHE B 1 85 ? 7.062 0.711 7.836 1 98.56 85 PHE B O 1
ATOM 2768 N N . THR B 1 86 ? 8.258 -0.643 9.102 1 98.31 86 THR B N 1
ATOM 2769 C CA . THR B 1 86 ? 7.836 -0.008 10.344 1 98.31 86 THR B CA 1
ATOM 2770 C C . THR B 1 86 ? 8.312 1.439 10.406 1 98.31 86 THR B C 1
ATOM 2772 O O . THR B 1 86 ? 7.543 2.344 10.727 1 98.31 86 THR B O 1
ATOM 2775 N N . ILE B 1 87 ? 9.547 1.682 10.062 1 98.44 87 ILE B N 1
ATOM 2776 C CA . ILE B 1 87 ? 10.102 3.029 10.055 1 98.44 87 ILE B CA 1
ATOM 2777 C C . ILE B 1 87 ? 9.359 3.887 9.031 1 98.44 87 ILE B C 1
ATOM 2779 O O . ILE B 1 87 ? 9.094 5.066 9.273 1 98.44 87 ILE B O 1
ATOM 2783 N N . PHE B 1 88 ? 9.039 3.26 7.895 1 98.38 88 PHE B N 1
ATOM 2784 C CA . PHE B 1 88 ? 8.273 3.92 6.844 1 98.38 88 PHE B CA 1
ATOM 2785 C C . PHE B 1 88 ? 6.914 4.375 7.371 1 98.38 88 PHE B C 1
ATOM 2787 O O . PHE B 1 88 ? 6.508 5.52 7.152 1 98.38 88 PHE B O 1
ATOM 2794 N N . ILE B 1 89 ? 6.25 3.549 8.133 1 97.31 89 ILE B N 1
ATOM 2795 C CA . ILE B 1 89 ? 4.93 3.848 8.68 1 97.31 89 ILE B CA 1
ATOM 2796 C C . ILE B 1 89 ? 5.035 4.969 9.711 1 97.31 89 ILE B C 1
ATOM 2798 O O . ILE B 1 89 ? 4.23 5.902 9.711 1 97.31 89 ILE B O 1
ATOM 2802 N N . VAL B 1 90 ? 6.027 4.91 10.562 1 96.62 90 VAL B N 1
ATOM 2803 C CA . VAL B 1 90 ? 6.242 5.934 11.578 1 96.62 90 VAL B CA 1
ATOM 2804 C C . VAL B 1 90 ? 6.543 7.273 10.906 1 96.62 90 VAL B C 1
ATOM 2806 O O . VAL B 1 90 ? 5.969 8.305 11.273 1 96.62 90 VAL B O 1
ATOM 2809 N N . HIS B 1 91 ? 7.41 7.246 9.93 1 97.38 91 HIS B N 1
ATOM 2810 C CA . HIS B 1 91 ? 7.754 8.453 9.18 1 97.38 91 HIS B CA 1
ATOM 2811 C C . HIS B 1 91 ? 6.523 9.055 8.516 1 97.38 91 HIS B C 1
ATOM 2813 O O . HIS B 1 91 ? 6.316 10.273 8.57 1 97.38 91 HIS B O 1
ATOM 2819 N N . ALA B 1 92 ? 5.766 8.203 7.926 1 94.81 92 ALA B N 1
ATOM 2820 C CA . ALA B 1 92 ? 4.551 8.648 7.246 1 94.81 92 ALA B CA 1
ATOM 2821 C C . ALA B 1 92 ? 3.572 9.281 8.227 1 94.81 92 ALA B C 1
ATOM 2823 O O . ALA B 1 92 ? 2.99 10.336 7.949 1 94.81 92 ALA B O 1
ATOM 2824 N N . ALA B 1 93 ? 3.352 8.664 9.344 1 92.38 93 ALA B N 1
ATOM 2825 C CA . ALA B 1 93 ? 2.451 9.188 10.367 1 92.38 93 ALA B CA 1
ATOM 2826 C C . ALA B 1 93 ? 2.896 10.578 10.836 1 92.38 93 ALA B C 1
ATOM 2828 O O . ALA B 1 93 ? 2.08 11.492 10.945 1 92.38 93 ALA B O 1
ATOM 2829 N N . LEU B 1 94 ? 4.152 10.719 11.047 1 91.19 94 LEU B N 1
ATOM 2830 C CA . LEU B 1 94 ? 4.695 11.984 11.531 1 91.19 94 LEU B CA 1
ATOM 2831 C C . LEU B 1 94 ? 4.664 13.047 10.43 1 91.19 94 LEU B C 1
ATOM 2833 O O . LEU B 1 94 ? 4.48 14.227 10.719 1 91.19 94 LEU B O 1
ATOM 2837 N N . GLY B 1 95 ? 4.887 12.586 9.234 1 89.19 95 GLY B N 1
ATOM 2838 C CA . GLY B 1 95 ? 4.848 13.516 8.117 1 89.19 95 GLY B CA 1
ATOM 2839 C C . GLY B 1 95 ? 3.455 14.055 7.848 1 89.19 95 GLY B C 1
ATOM 2840 O O . GLY B 1 95 ? 3.301 15.211 7.438 1 89.19 95 GLY B O 1
ATOM 2841 N N . MET B 1 96 ? 2.473 13.312 8.047 1 85.5 96 MET B N 1
ATOM 2842 C CA . MET B 1 96 ? 1.089 13.703 7.793 1 85.5 96 MET B CA 1
ATOM 2843 C C . MET B 1 96 ? 0.665 14.836 8.727 1 85.5 96 MET B C 1
ATOM 2845 O O . MET B 1 96 ? -0.191 15.648 8.375 1 85.5 96 MET B O 1
ATOM 2849 N N . ARG B 1 97 ? 1.282 14.906 9.797 1 79.19 97 ARG B N 1
ATOM 2850 C CA . ARG B 1 97 ? 0.968 15.953 10.766 1 79.19 97 ARG B CA 1
ATOM 2851 C C . ARG B 1 97 ? 1.284 17.344 10.203 1 79.19 97 ARG B C 1
ATOM 2853 O O . ARG B 1 97 ? 0.771 18.344 10.688 1 79.19 97 ARG B O 1
ATOM 2860 N N . LYS B 1 98 ? 2.137 17.344 9.242 1 73.56 98 LYS B N 1
ATOM 2861 C CA . LYS B 1 98 ? 2.605 18.625 8.727 1 73.56 98 LYS B CA 1
ATOM 2862 C C . LYS B 1 98 ? 1.734 19.109 7.566 1 73.56 98 LYS B C 1
ATOM 2864 O O . LYS B 1 98 ? 1.916 20.219 7.062 1 73.56 98 LYS B O 1
ATOM 2869 N N . LEU B 1 99 ? 0.76 18.344 7.211 1 68.06 99 LEU B N 1
ATOM 2870 C CA . LEU B 1 99 ? -0.104 18.734 6.098 1 68.06 99 LEU B CA 1
ATOM 2871 C C . LEU B 1 99 ? -1.183 19.703 6.559 1 68.06 99 LEU B C 1
ATOM 2873 O O . LEU B 1 99 ? -1.655 19.625 7.691 1 68.06 99 LEU B O 1
ATOM 2877 N N . PRO B 1 100 ? -1.382 20.719 5.629 1 60.81 100 PRO B N 1
ATOM 2878 C CA . PRO B 1 100 ? -2.396 21.703 6.012 1 60.81 100 PRO B CA 1
ATOM 2879 C C . PRO B 1 100 ? -3.744 21.062 6.34 1 60.81 100 PRO B C 1
ATOM 2881 O O . PRO B 1 100 ? -4.191 20.156 5.629 1 60.81 100 PRO B O 1
ATOM 2884 N N . GLY B 1 101 ? -4.25 21.344 7.41 1 56.88 101 GLY B N 1
ATOM 2885 C CA . GLY B 1 101 ? -5.473 20.75 7.93 1 56.88 101 GLY B CA 1
ATOM 2886 C C . GLY B 1 101 ? -6.715 21.203 7.191 1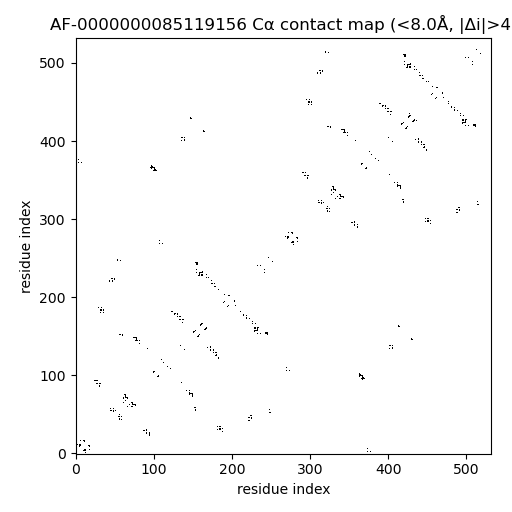 56.88 101 GLY B C 1
ATOM 2887 O O . GLY B 1 101 ? -7.766 20.562 7.277 1 56.88 101 GLY B O 1
ATOM 2888 N N . ASN B 1 102 ? -6.621 22.422 6.684 1 58.91 102 ASN B N 1
ATOM 2889 C CA . ASN B 1 102 ? -7.812 22.906 5.992 1 58.91 102 ASN B CA 1
ATOM 2890 C C . ASN B 1 102 ? -7.449 23.609 4.688 1 58.91 102 ASN B C 1
ATOM 2892 O O . ASN B 1 102 ? -6.309 24.031 4.508 1 58.91 102 ASN B O 1
ATOM 2896 N N . PHE B 1 103 ? -8.336 23.484 3.729 1 56.06 103 PHE B N 1
ATOM 2897 C CA . PHE B 1 103 ? -8.18 24.047 2.389 1 56.06 103 PHE B CA 1
ATOM 2898 C C . PHE B 1 103 ? -7.758 25.5 2.455 1 56.06 103 PHE B C 1
ATOM 2900 O O . PHE B 1 103 ? -6.98 25.969 1.622 1 56.06 103 PHE B O 1
ATOM 2907 N N . LYS B 1 104 ? -8.25 26.125 3.461 1 56.75 104 LYS B N 1
ATOM 2908 C CA . LYS B 1 104 ? -7.887 27.547 3.611 1 56.75 104 LYS B CA 1
ATOM 2909 C C . LYS B 1 104 ? -6.391 27.703 3.861 1 56.75 104 LYS B C 1
ATOM 2911 O O . LYS B 1 104 ? -5.742 28.547 3.244 1 56.75 104 LYS B O 1
ATOM 2916 N N . GLN B 1 105 ? -5.949 26.812 4.758 1 62.75 105 GLN B N 1
ATOM 2917 C CA . GLN B 1 105 ? -4.523 26.844 5.059 1 62.75 105 GLN B CA 1
ATOM 2918 C C . GLN B 1 105 ? -3.695 26.484 3.826 1 62.75 105 GLN B C 1
ATOM 2920 O O . GLN B 1 105 ? -2.646 27.094 3.58 1 62.75 105 GLN B O 1
ATOM 2925 N N . TYR B 1 106 ? -4.27 25.625 3.062 1 63.75 106 TYR B N 1
ATOM 2926 C CA . TYR B 1 106 ? -3.607 25.25 1.821 1 63.75 106 TYR B CA 1
ATOM 2927 C C . TYR B 1 106 ? -3.551 26.406 0.845 1 63.75 106 TYR B C 1
ATOM 2929 O O . TYR B 1 106 ? -2.51 26.672 0.239 1 63.75 106 TYR B O 1
ATOM 2937 N N . GLN B 1 107 ? -4.652 27.047 0.761 1 61.16 107 GLN B N 1
ATOM 2938 C CA . GLN B 1 107 ? -4.73 28.172 -0.158 1 61.16 107 GLN B CA 1
ATOM 2939 C C . GLN B 1 107 ? -3.787 29.297 0.266 1 61.16 107 GLN B C 1
ATOM 2941 O O . GLN B 1 107 ? -3.158 29.938 -0.578 1 61.16 107 GLN B O 1
ATOM 2946 N N . VAL B 1 108 ? -3.695 29.531 1.489 1 63.56 108 VAL B N 1
ATOM 2947 C CA . VAL B 1 108 ? -2.816 30.562 2.012 1 63.56 108 VAL B CA 1
ATOM 2948 C C . VAL B 1 108 ? -1.36 30.203 1.727 1 63.56 108 VAL B C 1
ATOM 2950 O O . VAL B 1 108 ? -0.575 31.062 1.301 1 63.56 108 VAL B O 1
ATOM 2953 N N . MET B 1 109 ? -1.11 28.984 1.959 1 64.69 109 MET B N 1
ATOM 2954 C CA . MET B 1 109 ? 0.255 28.531 1.727 1 64.69 109 MET B CA 1
ATOM 2955 C C . MET B 1 109 ? 0.619 28.625 0.249 1 64.69 109 MET B C 1
ATOM 2957 O O . MET B 1 109 ? 1.724 29.047 -0.096 1 64.69 109 MET B O 1
ATOM 2961 N N . LYS B 1 110 ? -0.292 28.266 -0.596 1 62.88 110 LYS B N 1
ATOM 2962 C CA . LYS B 1 110 ? -0.072 28.344 -2.037 1 62.88 110 LYS B CA 1
ATOM 2963 C C . LYS B 1 110 ? 0.095 29.797 -2.49 1 62.88 110 LYS B C 1
ATOM 2965 O O . LYS B 1 110 ? 0.954 30.094 -3.322 1 62.88 110 LYS B O 1
ATOM 2970 N N . ALA B 1 111 ? -0.685 30.641 -1.979 1 59.97 111 ALA B N 1
ATOM 2971 C CA . ALA B 1 111 ? -0.639 32.062 -2.324 1 59.97 111 ALA B CA 1
ATOM 2972 C C . ALA B 1 111 ? 0.681 32.688 -1.889 1 59.97 111 ALA B C 1
ATOM 2974 O O . ALA B 1 111 ? 1.269 33.5 -2.623 1 59.97 111 ALA B O 1
ATOM 2975 N N . HIS B 1 112 ? 1.058 32.344 -0.729 1 58.72 112 HIS B N 1
ATOM 2976 C CA . HIS B 1 112 ? 2.32 32.875 -0.226 1 58.72 112 HIS B CA 1
ATOM 2977 C C . HIS B 1 112 ? 3.5 32.344 -1.035 1 58.72 112 HIS B C 1
ATOM 2979 O O . HIS B 1 112 ? 4.461 33.062 -1.285 1 58.72 112 HIS B O 1
ATOM 2985 N N . ALA B 1 113 ? 3.383 31.172 -1.392 1 61.12 113 ALA B N 1
ATOM 2986 C CA . ALA B 1 113 ? 4.441 30.547 -2.188 1 61.12 113 ALA B CA 1
ATOM 2987 C C . ALA B 1 113 ? 4.613 31.266 -3.523 1 61.12 113 ALA B C 1
ATOM 2989 O O . ALA B 1 113 ? 5.734 31.453 -4 1 61.12 113 ALA B O 1
ATOM 2990 N N . LYS B 1 114 ? 3.654 31.609 -4.164 1 57.69 114 LYS B N 1
ATOM 2991 C CA . LYS B 1 114 ? 3.691 32.312 -5.445 1 57.69 114 LYS B CA 1
ATOM 2992 C C . LYS B 1 114 ? 4.316 33.688 -5.301 1 57.69 114 LYS B C 1
ATOM 2994 O O . LYS B 1 114 ? 5 34.188 -6.207 1 57.69 114 LYS B O 1
ATOM 2999 N N . SER B 1 115 ? 4.055 34.281 -4.254 1 54.97 115 SER B N 1
ATOM 3000 C CA . SER B 1 115 ? 4.488 35.688 -4.105 1 54.97 115 SER B CA 1
ATOM 3001 C C . SER B 1 115 ? 5.961 35.75 -3.717 1 54.97 115 SER B C 1
ATOM 3003 O O . SER B 1 115 ? 6.652 36.719 -4.082 1 54.97 115 SER B O 1
ATOM 3005 N N . MET B 1 116 ? 6.562 34.969 -2.727 1 50.22 116 MET B N 1
ATOM 3006 C CA . MET B 1 116 ? 7.934 35.094 -2.238 1 50.22 116 MET B CA 1
ATOM 3007 C C . MET B 1 116 ? 8.867 34.125 -2.963 1 50.22 116 MET B C 1
ATOM 3009 O O . MET B 1 116 ? 8.633 32.906 -2.973 1 50.22 116 MET B O 1
ATOM 3013 N N . ASN B 1 117 ? 9.625 34.625 -3.922 1 53.25 117 ASN B N 1
ATOM 3014 C CA . ASN B 1 117 ? 10.711 33.844 -4.512 1 53.25 117 ASN B CA 1
ATOM 3015 C C . ASN B 1 117 ? 10.734 32.406 -3.977 1 53.25 117 ASN B C 1
ATOM 3017 O O . ASN B 1 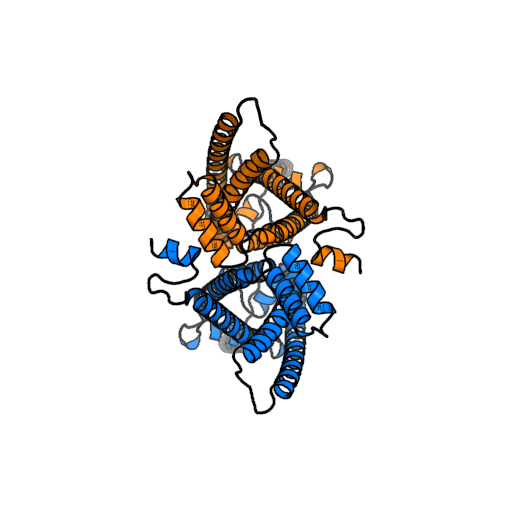117 ? 11.508 32.094 -3.072 1 53.25 117 ASN B O 1
ATOM 3021 N N . HIS B 1 118 ? 9.633 31.516 -3.996 1 65.94 118 HIS B N 1
ATOM 3022 C CA . HIS B 1 118 ? 8.734 30.438 -3.58 1 65.94 118 HIS B CA 1
ATOM 3023 C C . HIS B 1 118 ? 9.297 29.078 -3.953 1 65.94 118 HIS B C 1
ATOM 3025 O O . HIS B 1 118 ? 8.547 28.094 -4.059 1 65.94 118 HIS B O 1
ATOM 3031 N N . ASP B 1 119 ? 10.672 29.047 -4.098 1 78.44 119 ASP B N 1
ATOM 3032 C CA . ASP B 1 119 ? 11.242 27.766 -4.492 1 78.44 119 ASP B CA 1
ATOM 3033 C C . ASP B 1 119 ? 11.094 26.734 -3.373 1 78.44 119 ASP B C 1
ATOM 3035 O O . ASP B 1 119 ? 10.758 25.578 -3.631 1 78.44 119 ASP B O 1
ATOM 3039 N N . ASP B 1 120 ? 11.266 27.188 -2.242 1 82.88 120 ASP B N 1
ATOM 3040 C CA . ASP B 1 120 ? 11.188 26.266 -1.112 1 82.88 120 ASP B CA 1
ATOM 3041 C C . ASP B 1 120 ? 9.766 25.75 -0.914 1 82.88 120 ASP B C 1
ATOM 3043 O O . ASP B 1 120 ? 9.562 24.609 -0.515 1 82.88 120 ASP B O 1
ATOM 3047 N N . THR B 1 121 ? 8.867 26.578 -1.167 1 83.75 121 THR B N 1
ATOM 3048 C CA . THR B 1 121 ? 7.477 26.172 -1.052 1 83.75 121 THR B CA 1
ATOM 3049 C C . THR B 1 121 ? 7.121 25.156 -2.133 1 83.75 121 THR B C 1
ATOM 3051 O O . THR B 1 121 ? 6.406 24.188 -1.871 1 83.75 121 THR B O 1
ATOM 3054 N N . LYS B 1 122 ? 7.691 25.375 -3.262 1 88.06 122 LYS B N 1
ATOM 3055 C CA . LYS B 1 122 ? 7.469 24.422 -4.34 1 88.06 122 LYS B CA 1
ATOM 3056 C C . LYS B 1 122 ? 8.07 23.062 -4 1 88.06 122 LYS B C 1
ATOM 3058 O O . LYS B 1 122 ? 7.457 22.016 -4.27 1 88.06 122 LYS B O 1
ATOM 3063 N N . LEU B 1 123 ? 9.203 23.141 -3.461 1 90.38 123 LEU B N 1
ATOM 3064 C CA . LEU B 1 123 ? 9.859 21.906 -3.064 1 90.38 123 LEU B CA 1
ATOM 3065 C C . LEU B 1 123 ? 9.047 21.172 -2.002 1 90.38 123 LEU B C 1
ATOM 3067 O O . LEU B 1 123 ? 8.945 19.938 -2.027 1 90.38 123 LEU B O 1
ATOM 3071 N N . TRP B 1 124 ? 8.492 21.938 -1.175 1 89 124 TRP B N 1
ATOM 3072 C CA . TRP B 1 124 ? 7.656 21.344 -0.135 1 89 124 TRP B CA 1
ATOM 3073 C C . TRP B 1 124 ? 6.445 20.641 -0.742 1 89 124 TRP B C 1
ATOM 3075 O O . TRP B 1 124 ? 6.098 19.531 -0.343 1 89 124 TRP B O 1
ATOM 3085 N N . PHE B 1 125 ? 5.875 21.266 -1.668 1 89.12 125 PHE B N 1
ATOM 3086 C CA . PHE B 1 125 ? 4.691 20.688 -2.305 1 89.12 125 PHE B CA 1
ATOM 3087 C C . PHE B 1 125 ? 5.047 19.422 -3.062 1 89.12 125 PHE B C 1
ATOM 3089 O O . PHE B 1 125 ? 4.301 18.438 -3.021 1 89.12 125 PHE B O 1
ATOM 3096 N N . ILE B 1 126 ? 6.137 19.469 -3.738 1 94 126 ILE B N 1
ATOM 3097 C CA . ILE B 1 126 ? 6.586 18.281 -4.461 1 94 126 ILE B CA 1
ATOM 3098 C C . ILE B 1 126 ? 6.867 17.141 -3.475 1 94 126 ILE B C 1
ATOM 3100 O O . ILE B 1 126 ? 6.484 16 -3.713 1 94 126 ILE B O 1
ATOM 3104 N N . GLN B 1 127 ? 7.449 17.5 -2.396 1 94.62 127 GLN B N 1
ATOM 3105 C CA . GLN B 1 127 ? 7.742 16.5 -1.373 1 94.62 127 GLN B CA 1
ATOM 3106 C C . GLN B 1 127 ? 6.461 15.922 -0.789 1 94.62 127 GLN B C 1
ATOM 3108 O O . GLN B 1 127 ? 6.355 14.703 -0.593 1 94.62 127 GLN B O 1
ATOM 3113 N N . ALA B 1 128 ? 5.527 16.812 -0.549 1 91.81 128 ALA B N 1
ATOM 3114 C CA . ALA B 1 128 ? 4.254 16.375 0.019 1 91.81 128 ALA B CA 1
ATOM 3115 C C . ALA B 1 128 ? 3.508 15.453 -0.948 1 91.81 128 ALA B C 1
ATOM 3117 O O . ALA B 1 128 ? 2.99 14.406 -0.548 1 91.81 128 ALA B O 1
ATOM 3118 N N . PHE B 1 129 ? 3.52 15.805 -2.201 1 94.31 129 PHE B N 1
ATOM 3119 C CA . PHE B 1 129 ? 2.82 15.023 -3.219 1 94.31 129 PHE B CA 1
ATOM 3120 C C . PHE B 1 129 ? 3.482 13.664 -3.41 1 94.31 129 PHE B C 1
ATOM 3122 O O . PHE B 1 129 ? 2.801 12.641 -3.467 1 94.31 129 PHE B O 1
ATOM 3129 N N . THR B 1 130 ? 4.73 13.648 -3.512 1 97.38 130 THR B N 1
ATOM 3130 C CA . THR B 1 130 ? 5.441 12.391 -3.713 1 97.38 130 THR B CA 1
ATOM 3131 C C . THR B 1 130 ? 5.367 11.523 -2.459 1 97.38 130 THR B C 1
ATOM 3133 O O . THR B 1 130 ? 5.312 10.297 -2.553 1 97.38 130 THR B O 1
ATOM 3136 N N . GLY B 1 131 ? 5.371 12.195 -1.319 1 96.06 131 GLY B N 1
ATOM 3137 C CA . GLY B 1 131 ? 5.133 11.453 -0.092 1 96.06 131 GLY B CA 1
ATOM 3138 C C . GLY B 1 131 ? 3.779 10.773 -0.061 1 96.06 131 GLY B C 1
ATOM 3139 O O . GLY B 1 131 ? 3.674 9.602 0.326 1 96.06 131 GLY B O 1
ATOM 3140 N N . PHE B 1 132 ? 2.805 11.484 -0.491 1 94.75 132 PHE B N 1
ATOM 3141 C CA . PHE B 1 132 ? 1.461 10.922 -0.558 1 94.75 132 PHE B CA 1
ATOM 3142 C C . PHE B 1 132 ? 1.417 9.734 -1.517 1 94.75 132 PHE B C 1
ATOM 3144 O O . PHE B 1 132 ? 0.823 8.703 -1.207 1 94.75 132 PHE B O 1
ATOM 3151 N N . ALA B 1 133 ? 2.004 9.883 -2.609 1 96.94 133 ALA B N 1
ATOM 3152 C CA . ALA B 1 133 ? 2.049 8.812 -3.598 1 96.94 133 ALA B CA 1
ATOM 3153 C C . ALA B 1 133 ? 2.701 7.559 -3.02 1 96.94 133 ALA B C 1
ATOM 3155 O O . ALA B 1 133 ? 2.289 6.438 -3.326 1 96.94 133 ALA B O 1
ATOM 3156 N N . MET B 1 134 ? 3.607 7.711 -2.186 1 97.06 134 MET B N 1
ATOM 3157 C CA . MET B 1 134 ? 4.379 6.578 -1.678 1 97.06 134 MET B CA 1
ATOM 3158 C C . MET B 1 134 ? 3.584 5.805 -0.63 1 97.06 134 MET B C 1
ATOM 3160 O O . MET B 1 134 ? 3.93 4.672 -0.297 1 97.06 134 MET B O 1
ATOM 3164 N N . PHE B 1 135 ? 2.531 6.395 -0.11 1 93.31 135 PHE B N 1
ATOM 3165 C CA . PHE B 1 135 ? 1.625 5.613 0.719 1 93.31 135 PHE B CA 1
ATOM 3166 C C . PHE B 1 135 ? 1.124 4.387 -0.036 1 93.31 135 PHE B C 1
ATOM 3168 O O . PHE B 1 135 ? 1.057 3.291 0.524 1 93.31 135 PHE B O 1
ATOM 3175 N N . PHE B 1 136 ? 0.917 4.629 -1.239 1 97.06 136 PHE B N 1
ATOM 3176 C CA . PHE B 1 136 ? 0.31 3.58 -2.051 1 97.06 136 PHE B CA 1
ATOM 3177 C C . PHE B 1 136 ? 1.381 2.721 -2.713 1 97.06 136 PHE B C 1
ATOM 3179 O O . PHE B 1 136 ? 1.31 1.491 -2.676 1 97.06 136 PHE B O 1
ATOM 3186 N N . LEU B 1 137 ? 2.389 3.365 -3.178 1 98.25 137 LEU B N 1
ATOM 3187 C CA . LEU B 1 137 ? 3.408 2.686 -3.969 1 98.25 137 LEU B CA 1
ATOM 3188 C C . LEU B 1 137 ? 4.402 1.959 -3.068 1 98.25 137 LEU B C 1
ATOM 3190 O O . LEU B 1 137 ? 4.715 0.789 -3.299 1 98.25 137 LEU B O 1
ATOM 3194 N N . GLY B 1 138 ? 4.895 2.682 -2.047 1 98.06 138 GLY B N 1
ATOM 3195 C CA . GLY B 1 138 ? 5.875 2.113 -1.139 1 98.06 138 GLY B CA 1
ATOM 3196 C C . GLY B 1 138 ? 5.348 0.929 -0.351 1 98.06 138 GLY B C 1
ATOM 3197 O O . GLY B 1 138 ? 6.078 -0.029 -0.095 1 98.06 138 GLY B O 1
ATOM 3198 N N . SER B 1 139 ? 4.082 0.943 -0.039 1 97.94 139 SER B N 1
ATOM 3199 C CA . SER B 1 139 ? 3.465 -0.128 0.736 1 97.94 139 SER B CA 1
ATOM 3200 C C . SER B 1 139 ? 3.453 -1.438 -0.043 1 97.94 139 SER B C 1
ATOM 3202 O O . SER B 1 139 ? 3.783 -2.494 0.503 1 97.94 139 SER B O 1
ATOM 3204 N N . VAL B 1 140 ? 3.088 -1.336 -1.275 1 98.06 140 VAL B N 1
ATOM 3205 C CA . VAL B 1 140 ? 3.064 -2.52 -2.129 1 98.06 140 VAL B CA 1
ATOM 3206 C C . VAL B 1 140 ? 4.469 -3.111 -2.23 1 98.06 140 VAL B C 1
ATOM 3208 O O . VAL B 1 140 ? 4.66 -4.312 -2.018 1 98.06 140 VAL B O 1
ATOM 3211 N N . HIS B 1 141 ? 5.43 -2.273 -2.496 1 98.62 141 HIS B N 1
ATOM 3212 C CA . HIS B 1 141 ? 6.816 -2.705 -2.652 1 98.62 141 HIS B CA 1
ATOM 3213 C C . HIS B 1 141 ? 7.332 -3.371 -1.382 1 98.62 141 HIS B C 1
ATOM 3215 O O . HIS B 1 141 ? 7.863 -4.484 -1.431 1 98.62 141 HIS B O 1
ATOM 3221 N N . LEU B 1 142 ? 7.102 -2.762 -0.263 1 98.56 142 LEU B N 1
ATOM 3222 C CA . LEU B 1 142 ? 7.676 -3.232 0.994 1 98.56 142 LEU B CA 1
ATOM 3223 C C . LEU B 1 142 ? 7.004 -4.523 1.447 1 98.56 142 LEU B C 1
ATOM 3225 O O . LEU B 1 142 ? 7.672 -5.434 1.943 1 98.56 142 LEU B O 1
ATOM 3229 N N . TYR B 1 143 ? 5.73 -4.633 1.262 1 98.62 143 TYR B N 1
ATOM 3230 C CA . TYR B 1 143 ? 5.047 -5.848 1.686 1 98.62 143 TYR B CA 1
ATOM 3231 C C . TYR B 1 143 ? 5.457 -7.035 0.82 1 98.62 143 TYR B C 1
ATOM 3233 O O . TYR B 1 143 ? 5.703 -8.133 1.333 1 98.62 143 TYR B O 1
ATOM 3241 N N . VAL B 1 144 ? 5.523 -6.793 -0.465 1 97.38 144 VAL B N 1
ATOM 3242 C CA . VAL B 1 144 ? 5.863 -7.871 -1.392 1 97.38 144 VAL B CA 1
ATOM 3243 C C . VAL B 1 144 ? 7.293 -8.344 -1.134 1 97.38 144 VAL B C 1
ATOM 3245 O O . VAL B 1 144 ? 7.555 -9.547 -1.107 1 97.38 144 VAL B O 1
ATOM 3248 N N . ILE B 1 145 ? 8.203 -7.406 -0.895 1 97.94 145 ILE B N 1
ATOM 3249 C CA . ILE B 1 145 ? 9.586 -7.781 -0.628 1 97.94 145 ILE B CA 1
ATOM 3250 C C . ILE B 1 145 ? 9.672 -8.539 0.696 1 97.94 145 ILE B C 1
ATOM 3252 O O . ILE B 1 145 ? 10.367 -9.555 0.796 1 97.94 145 ILE B O 1
ATOM 3256 N N . MET B 1 146 ? 8.93 -8.094 1.698 1 98 146 MET B N 1
ATOM 3257 C CA . MET B 1 146 ? 8.945 -8.68 3.033 1 98 146 MET B CA 1
ATOM 3258 C C . MET B 1 146 ? 8.438 -10.125 2.992 1 98 146 MET B C 1
ATOM 3260 O O . MET B 1 146 ? 8.992 -10.992 3.668 1 98 146 MET B O 1
ATOM 3264 N N . THR B 1 147 ? 7.5 -10.375 2.127 1 97.31 147 THR B N 1
ATOM 3265 C CA . THR B 1 147 ? 6.832 -11.672 2.174 1 97.31 147 THR B CA 1
ATOM 3266 C C . THR B 1 147 ? 7.387 -12.602 1.103 1 97.31 147 THR B C 1
ATOM 3268 O O . THR B 1 147 ? 7.102 -13.805 1.113 1 97.31 147 THR B O 1
ATOM 3271 N N . ASN B 1 148 ? 8.172 -12.055 0.185 1 96.5 148 ASN B N 1
ATOM 3272 C CA . ASN B 1 148 ? 8.766 -12.875 -0.871 1 96.5 148 ASN B CA 1
ATOM 3273 C C . ASN B 1 148 ? 10.281 -12.711 -0.929 1 96.5 148 ASN B C 1
ATOM 3275 O O . ASN B 1 148 ? 10.852 -12.578 -2.012 1 96.5 148 ASN B O 1
ATOM 3279 N N . SER B 1 149 ? 10.906 -12.734 0.22 1 97.19 149 SER B N 1
ATOM 3280 C CA . SER B 1 149 ? 12.328 -12.445 0.31 1 97.19 149 SER B CA 1
ATOM 3281 C C . SER B 1 149 ? 13.164 -13.586 -0.274 1 97.19 149 SER B C 1
ATOM 3283 O O . SER B 1 149 ? 14.328 -13.391 -0.619 1 97.19 149 SER B O 1
ATOM 3285 N N . ALA B 1 150 ? 12.578 -14.758 -0.441 1 95.94 150 ALA B N 1
ATOM 3286 C CA . ALA B 1 150 ? 13.289 -15.891 -1.026 1 95.94 150 ALA B CA 1
ATOM 3287 C C . ALA B 1 150 ? 13.398 -15.75 -2.541 1 95.94 150 ALA B C 1
ATOM 3289 O O . ALA B 1 150 ? 14.164 -16.469 -3.186 1 95.94 150 ALA B O 1
ATOM 3290 N N . ASP B 1 151 ? 12.641 -14.805 -3.074 1 96.31 151 ASP B N 1
ATOM 3291 C CA . ASP B 1 151 ? 12.602 -14.609 -4.52 1 96.31 151 ASP B CA 1
ATOM 3292 C C . ASP B 1 151 ? 13.273 -13.297 -4.922 1 96.31 151 ASP B C 1
ATOM 3294 O O . ASP B 1 151 ? 12.734 -12.539 -5.73 1 96.31 151 ASP B O 1
ATOM 3298 N N . ILE B 1 152 ? 14.32 -13 -4.324 1 97.19 152 ILE B N 1
ATOM 3299 C CA . ILE B 1 152 ? 15.141 -11.852 -4.699 1 97.19 152 ILE B CA 1
ATOM 3300 C C . ILE B 1 152 ? 16.422 -12.336 -5.379 1 97.19 152 ILE B C 1
ATOM 3302 O O . ILE B 1 152 ? 17.141 -13.172 -4.824 1 97.19 152 ILE B O 1
ATOM 3306 N N . GLY B 1 153 ? 16.656 -11.93 -6.551 1 97.75 153 GLY B N 1
ATOM 3307 C CA . GLY B 1 153 ? 17.797 -12.305 -7.383 1 97.75 153 GLY B CA 1
ATOM 3308 C C . GLY B 1 153 ? 17.672 -11.797 -8.812 1 97.75 153 GLY B C 1
ATOM 3309 O O . GLY B 1 153 ? 16.703 -11.125 -9.164 1 97.75 153 GLY B O 1
ATOM 3310 N N . PRO B 1 154 ? 18.703 -12.109 -9.547 1 98.25 154 PRO B N 1
ATOM 3311 C CA . PRO B 1 154 ? 18.703 -11.617 -10.922 1 98.25 154 PRO B CA 1
ATOM 3312 C C . PRO B 1 154 ? 17.469 -12.039 -11.711 1 98.25 154 PRO B C 1
ATOM 3314 O O . PRO B 1 154 ? 16.828 -11.203 -12.352 1 98.25 154 PRO B O 1
ATOM 3317 N N . TYR B 1 155 ? 17.109 -13.297 -11.594 1 98.31 155 TYR B N 1
ATOM 3318 C CA . TYR B 1 155 ? 15.977 -13.797 -12.359 1 98.31 155 TYR B CA 1
ATOM 3319 C C . TYR B 1 155 ? 14.672 -13.562 -11.609 1 98.31 155 TYR B C 1
ATOM 3321 O O . TYR B 1 155 ? 13.688 -13.102 -12.195 1 98.31 155 TYR B O 1
ATOM 3329 N N . GLU B 1 156 ? 14.719 -13.828 -10.32 1 97.62 156 GLU B N 1
ATOM 3330 C CA . GLU B 1 156 ? 13.516 -13.75 -9.5 1 97.62 156 GLU B CA 1
ATOM 3331 C C . GLU B 1 156 ? 12.961 -12.328 -9.469 1 97.62 156 GLU B C 1
ATOM 3333 O O . GLU B 1 156 ? 11.758 -12.117 -9.641 1 97.62 156 GLU B O 1
ATOM 3338 N N . SER B 1 157 ? 13.82 -11.375 -9.25 1 98.56 157 SER B N 1
ATOM 3339 C CA . SER B 1 157 ? 13.398 -9.984 -9.242 1 98.56 157 SER B CA 1
ATOM 3340 C C . SER B 1 157 ? 12.906 -9.547 -10.625 1 98.56 157 SER B C 1
ATOM 3342 O O . SER B 1 157 ? 11.922 -8.812 -10.734 1 98.56 157 SER B O 1
ATOM 3344 N N . ALA B 1 158 ? 13.57 -10.008 -11.617 1 98.81 158 ALA B N 1
ATOM 3345 C CA . ALA B 1 158 ? 13.203 -9.656 -12.984 1 98.81 158 ALA B CA 1
ATOM 3346 C C . ALA B 1 158 ? 11.82 -10.195 -13.336 1 98.81 158 ALA B C 1
ATOM 3348 O O . ALA B 1 158 ? 11.016 -9.5 -13.969 1 98.81 158 ALA B O 1
ATOM 3349 N N . ASP B 1 159 ? 11.555 -11.406 -12.914 1 98 159 ASP B N 1
ATOM 3350 C CA . ASP B 1 159 ? 10.242 -12 -13.148 1 98 159 ASP B CA 1
ATOM 3351 C C . ASP B 1 159 ? 9.141 -11.195 -12.461 1 98 159 ASP B C 1
ATOM 3353 O O . ASP B 1 159 ? 8.078 -10.961 -13.039 1 98 159 ASP B O 1
ATOM 3357 N N . ARG B 1 160 ? 9.383 -10.781 -11.266 1 97.69 160 ARG B N 1
ATOM 3358 C CA . ARG B 1 160 ? 8.43 -9.961 -10.531 1 97.69 160 ARG B CA 1
ATOM 3359 C C . ARG B 1 160 ? 8.18 -8.641 -11.25 1 97.69 160 ARG B C 1
ATOM 3361 O O . ARG B 1 160 ? 7.031 -8.203 -11.391 1 97.69 160 ARG B O 1
ATOM 3368 N N . ILE B 1 161 ? 9.219 -8.055 -11.734 1 98.69 161 ILE B N 1
ATOM 3369 C CA . ILE B 1 161 ? 9.164 -6.742 -12.367 1 98.69 161 ILE B CA 1
ATOM 3370 C C . ILE B 1 161 ? 8.398 -6.836 -13.688 1 98.69 161 ILE B C 1
ATOM 3372 O O . ILE B 1 161 ? 7.535 -6.004 -13.969 1 98.69 161 ILE B O 1
ATOM 3376 N N . TRP B 1 162 ? 8.625 -7.809 -14.414 1 98.31 162 TRP B N 1
ATOM 3377 C CA . TRP B 1 162 ? 8.07 -7.891 -15.758 1 98.31 162 TRP B CA 1
ATOM 3378 C C . TRP B 1 162 ? 6.777 -8.703 -15.766 1 98.31 162 TRP B C 1
ATOM 3380 O O . TRP B 1 162 ? 5.695 -8.156 -16 1 98.31 162 TRP B O 1
ATOM 3390 N N . SER B 1 163 ? 6.863 -9.992 -15.32 1 96.75 163 SER B N 1
ATOM 3391 C CA . SER B 1 163 ? 5.762 -10.938 -15.484 1 96.75 163 SER B CA 1
ATOM 3392 C C . SER B 1 163 ? 4.676 -10.695 -14.445 1 96.75 163 SER B C 1
ATOM 3394 O O . SER B 1 163 ? 3.506 -11.016 -14.672 1 96.75 163 SER B O 1
ATOM 3396 N N . GLU B 1 164 ? 5.012 -10.133 -13.305 1 95.31 164 GLU B N 1
ATOM 3397 C CA . GLU B 1 164 ? 4.008 -9.836 -12.281 1 95.31 164 GLU B CA 1
ATOM 3398 C C . GLU B 1 164 ? 3.609 -8.359 -12.312 1 95.31 164 GLU B C 1
ATOM 3400 O O . GLU B 1 164 ? 2.979 -7.867 -11.375 1 95.31 164 GLU B O 1
ATOM 3405 N N . TYR B 1 165 ? 4.086 -7.625 -13.281 1 97.44 165 TYR B N 1
ATOM 3406 C CA . TYR B 1 165 ? 3.637 -6.281 -13.633 1 97.44 165 TYR B CA 1
ATOM 3407 C C . TYR B 1 165 ? 3.996 -5.281 -12.547 1 97.44 165 TYR B C 1
ATOM 3409 O O . TYR B 1 165 ? 3.227 -4.359 -12.258 1 97.44 165 TYR B O 1
ATOM 3417 N N . MET B 1 166 ? 5.156 -5.434 -11.969 1 98.38 166 MET B N 1
ATOM 3418 C CA . MET B 1 166 ? 5.578 -4.477 -10.945 1 98.38 166 MET B CA 1
ATOM 3419 C C . MET B 1 166 ? 6.289 -3.287 -11.578 1 98.38 166 MET B C 1
ATOM 3421 O O . MET B 1 166 ? 6.488 -2.258 -10.93 1 98.38 166 MET B O 1
ATOM 3425 N N . TRP B 1 167 ? 6.656 -3.381 -12.891 1 98.44 167 TRP B N 1
ATOM 3426 C CA . TRP B 1 167 ? 7.461 -2.344 -13.531 1 98.44 167 TRP B CA 1
ATOM 3427 C C . TRP B 1 167 ? 6.715 -1.015 -13.562 1 98.44 167 TRP B C 1
ATOM 3429 O O . TRP B 1 167 ? 7.312 0.045 -13.367 1 98.44 167 TRP B O 1
ATOM 3439 N N . PRO B 1 168 ? 5.379 -0.975 -13.82 1 98.12 168 PRO B N 1
ATOM 3440 C CA . PRO B 1 168 ? 4.738 0.34 -13.766 1 98.12 168 PRO B CA 1
ATOM 3441 C C . PRO B 1 168 ? 4.793 0.963 -12.375 1 98.12 168 PRO B C 1
ATOM 3443 O O . PRO B 1 168 ? 4.992 2.174 -12.242 1 98.12 168 PRO B O 1
ATOM 3446 N N . LEU B 1 169 ? 4.574 0.138 -11.352 1 98.56 169 LEU B N 1
ATOM 3447 C CA . LEU B 1 169 ? 4.68 0.614 -9.977 1 98.56 169 LEU B CA 1
ATOM 3448 C C . LEU B 1 169 ? 6.078 1.158 -9.703 1 98.56 169 LEU B C 1
ATOM 3450 O O . LEU B 1 169 ? 6.223 2.219 -9.086 1 98.56 169 LEU B O 1
ATOM 3454 N N . TYR B 1 170 ? 7.098 0.47 -10.188 1 98.75 170 TYR B N 1
ATOM 3455 C CA . TYR B 1 170 ? 8.477 0.833 -9.891 1 98.75 170 TYR B CA 1
ATOM 3456 C C . TYR B 1 170 ? 8.875 2.111 -10.617 1 98.75 170 TYR B C 1
ATOM 3458 O O . TYR B 1 170 ? 9.68 2.9 -10.102 1 98.75 170 TYR B O 1
ATOM 3466 N N . ILE B 1 171 ? 8.312 2.387 -11.773 1 98.75 171 ILE B N 1
ATOM 3467 C CA . ILE B 1 171 ? 8.562 3.648 -12.461 1 98.75 171 ILE B CA 1
ATOM 3468 C C . ILE B 1 171 ? 8.062 4.809 -11.609 1 98.75 171 ILE B C 1
ATOM 3470 O O . ILE B 1 171 ? 8.797 5.766 -11.352 1 98.75 171 ILE B O 1
ATOM 3474 N N . LEU B 1 172 ? 6.852 4.648 -11.141 1 98.62 172 LEU B N 1
ATOM 3475 C CA . LEU B 1 172 ? 6.246 5.707 -10.336 1 98.62 172 LEU B CA 1
ATOM 3476 C C . LEU B 1 172 ? 6.93 5.816 -8.977 1 98.62 172 LEU B C 1
ATOM 3478 O O . LEU B 1 172 ? 7.141 6.918 -8.469 1 98.62 172 LEU B O 1
ATOM 3482 N N . LEU B 1 173 ? 7.246 4.676 -8.406 1 98.69 173 LEU B N 1
ATOM 3483 C CA . LEU B 1 173 ? 7.898 4.668 -7.102 1 98.69 173 LEU B CA 1
ATOM 3484 C C . LEU B 1 173 ? 9.281 5.305 -7.18 1 98.69 173 LEU B C 1
ATOM 3486 O O . LEU B 1 173 ? 9.664 6.078 -6.305 1 98.69 173 LEU B O 1
ATOM 3490 N N . LEU B 1 174 ? 10.023 4.988 -8.234 1 98.62 174 LEU B N 1
ATOM 3491 C CA . LEU B 1 174 ? 11.352 5.551 -8.438 1 98.62 174 LEU B CA 1
ATOM 3492 C C . LEU B 1 174 ? 11.289 7.074 -8.523 1 98.62 174 LEU B C 1
ATOM 3494 O O . LEU B 1 174 ? 12.055 7.77 -7.855 1 98.62 174 LEU B O 1
ATOM 3498 N N . LEU B 1 175 ? 10.352 7.57 -9.281 1 98.56 175 LEU B N 1
ATOM 3499 C CA . LEU B 1 175 ? 10.188 9.016 -9.398 1 98.56 175 LEU B CA 1
ATOM 3500 C C . LEU B 1 175 ? 9.805 9.625 -8.055 1 98.56 175 LEU B C 1
ATOM 3502 O O . LEU B 1 175 ? 10.422 10.602 -7.613 1 98.56 175 LEU B O 1
ATOM 3506 N N . ALA B 1 176 ? 8.898 9.055 -7.402 1 98.56 176 ALA B N 1
ATOM 3507 C CA . ALA B 1 176 ? 8.383 9.602 -6.148 1 98.56 176 ALA B CA 1
ATOM 3508 C C . ALA B 1 176 ? 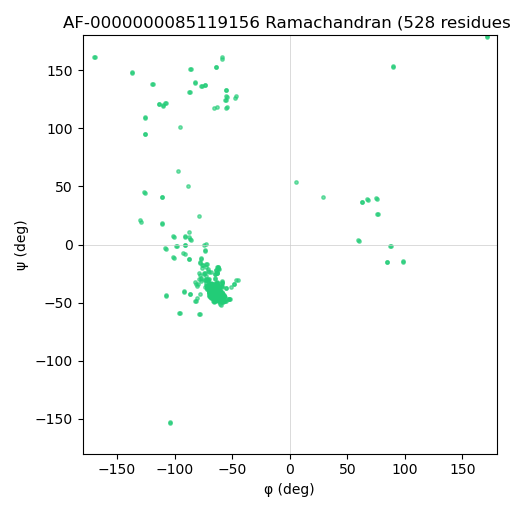9.453 9.586 -5.062 1 98.56 176 ALA B C 1
ATOM 3510 O O . ALA B 1 176 ? 9.664 10.594 -4.375 1 98.56 176 ALA B O 1
ATOM 3511 N N . VAL B 1 177 ? 10.125 8.445 -4.895 1 98.31 177 VAL B N 1
ATOM 3512 C CA . VAL B 1 177 ? 11.047 8.289 -3.779 1 98.31 177 VAL B CA 1
ATOM 3513 C C . VAL B 1 177 ? 12.281 9.164 -4.008 1 98.31 177 VAL B C 1
ATOM 3515 O O . VAL B 1 177 ? 12.82 9.742 -3.062 1 98.31 177 VAL B O 1
ATOM 3518 N N . GLU B 1 178 ? 12.75 9.281 -5.234 1 98.06 178 GLU B N 1
ATOM 3519 C CA . GLU B 1 178 ? 13.953 10.07 -5.504 1 98.06 178 GLU B CA 1
ATOM 3520 C C . GLU B 1 178 ? 13.695 11.555 -5.293 1 98.06 178 GLU B C 1
ATOM 3522 O O . GLU B 1 178 ? 14.508 12.25 -4.684 1 98.06 178 GLU B O 1
ATOM 3527 N N . PHE B 1 179 ? 12.547 12.047 -5.828 1 97.88 179 PHE B N 1
ATOM 3528 C CA . PHE B 1 179 ? 12.211 13.445 -5.582 1 97.88 179 PHE B CA 1
ATOM 3529 C C . PHE B 1 179 ? 11.953 13.688 -4.098 1 97.88 179 PHE B C 1
ATOM 3531 O O . PHE B 1 179 ? 12.492 14.625 -3.514 1 97.88 179 PHE B O 1
ATOM 3538 N N . HIS B 1 180 ? 11.242 12.898 -3.467 1 98.25 180 HIS B N 1
ATOM 3539 C CA . HIS B 1 180 ? 10.93 13.031 -2.047 1 98.25 180 HIS B CA 1
ATOM 3540 C C . HIS B 1 180 ? 12.195 12.984 -1.198 1 98.25 180 HIS B C 1
ATOM 3542 O O . HIS B 1 180 ? 12.398 13.852 -0.344 1 98.25 180 HIS B O 1
ATOM 3548 N N . GLY B 1 181 ? 12.969 11.992 -1.429 1 97.38 181 GLY B N 1
ATOM 3549 C CA . GLY B 1 181 ? 14.141 11.766 -0.603 1 97.38 181 GLY B CA 1
ATOM 3550 C C . GLY B 1 181 ? 15.18 12.867 -0.714 1 97.38 181 GLY B C 1
ATOM 3551 O O . GLY B 1 181 ? 15.719 13.32 0.295 1 97.38 181 GLY B O 1
ATOM 3552 N N . THR B 1 182 ? 15.469 13.289 -1.887 1 97 182 THR B N 1
ATOM 3553 C CA . THR B 1 182 ? 16.484 14.312 -2.072 1 97 182 THR B CA 1
ATOM 3554 C C . THR B 1 182 ? 16 15.664 -1.545 1 97 182 THR B C 1
ATOM 3556 O O . THR B 1 182 ? 16.781 16.406 -0.947 1 97 182 THR B O 1
ATOM 3559 N N . ILE B 1 183 ? 14.734 15.977 -1.824 1 96.12 183 ILE B N 1
ATOM 3560 C CA . ILE B 1 183 ? 14.172 17.203 -1.267 1 96.12 183 ILE B CA 1
ATOM 3561 C C . ILE B 1 183 ? 14.18 17.125 0.259 1 96.12 183 ILE B C 1
ATOM 3563 O O . ILE B 1 183 ? 14.539 18.094 0.933 1 96.12 183 ILE B O 1
ATOM 3567 N N . GLY B 1 184 ? 13.805 15.984 0.751 1 96.25 184 GLY B N 1
ATOM 3568 C CA . GLY B 1 184 ? 13.82 15.797 2.193 1 96.25 184 GLY B CA 1
ATOM 3569 C C . GLY B 1 184 ? 15.195 15.977 2.807 1 96.25 184 GLY B C 1
ATOM 3570 O O . GLY B 1 184 ? 15.336 16.625 3.848 1 96.25 184 GLY B O 1
ATOM 3571 N N . LEU B 1 185 ? 16.172 15.453 2.225 1 95.88 185 LEU B N 1
ATOM 3572 C CA . LEU B 1 185 ? 17.531 15.57 2.725 1 95.88 185 LEU B CA 1
ATOM 3573 C C . LEU B 1 185 ? 18 17.016 2.664 1 95.88 185 LEU B C 1
ATOM 3575 O O . LEU B 1 185 ? 18.656 17.5 3.594 1 95.88 185 LEU B O 1
ATOM 3579 N N . TYR B 1 186 ? 17.719 17.719 1.604 1 94.75 186 TYR B N 1
ATOM 3580 C CA . TYR B 1 186 ? 18.031 19.141 1.478 1 94.75 186 TYR B CA 1
ATOM 3581 C C . TYR B 1 186 ? 17.406 19.922 2.621 1 94.75 186 TYR B C 1
ATOM 3583 O O . TYR B 1 186 ? 18.094 20.703 3.289 1 94.75 186 TYR B O 1
ATOM 3591 N N . ARG B 1 187 ? 16.156 19.641 2.83 1 93.31 187 ARG B N 1
ATOM 3592 C CA . ARG B 1 187 ? 15.438 20.391 3.854 1 93.31 187 ARG B CA 1
ATOM 3593 C C . ARG B 1 187 ? 15.953 20.047 5.246 1 93.31 187 ARG B C 1
ATOM 3595 O O . ARG B 1 187 ? 15.961 20.906 6.137 1 93.31 187 ARG B O 1
ATOM 3602 N N . LEU B 1 188 ? 16.344 18.844 5.422 1 93.56 188 LEU B N 1
ATOM 3603 C CA . LEU B 1 188 ? 16.938 18.438 6.695 1 93.56 188 LEU B CA 1
ATOM 3604 C C . LEU B 1 188 ? 18.234 19.188 6.949 1 93.56 188 LEU B C 1
ATOM 3606 O O . LEU B 1 188 ? 18.484 19.656 8.062 1 93.56 188 LEU B O 1
ATOM 3610 N N . CYS B 1 189 ? 19.047 19.328 5.953 1 92.5 189 CYS B N 1
ATOM 3611 C CA . CYS B 1 189 ? 20.328 20.031 6.062 1 92.5 189 CYS B CA 1
ATOM 3612 C C . CYS B 1 189 ? 20.109 21.5 6.402 1 92.5 189 CYS B C 1
ATOM 3614 O O . CYS B 1 189 ? 20.812 22.062 7.242 1 92.5 189 CYS B O 1
ATOM 3616 N N . VAL B 1 190 ? 19.172 22.094 5.793 1 89.75 190 VAL B N 1
ATOM 3617 C CA . VAL B 1 190 ? 18.875 23.5 6.027 1 89.75 190 VAL B CA 1
ATOM 3618 C C . VAL B 1 190 ? 18.312 23.688 7.43 1 89.75 190 VAL B C 1
ATOM 3620 O O . VAL B 1 190 ? 18.719 24.578 8.164 1 89.75 190 VAL B O 1
ATOM 3623 N N . LYS B 1 191 ? 17.406 22.828 7.781 1 87.69 191 LYS B N 1
ATOM 3624 C CA . LYS B 1 191 ? 16.734 22.938 9.07 1 87.69 191 LYS B CA 1
ATOM 3625 C C . LYS B 1 191 ? 17.719 22.812 10.227 1 87.69 191 LYS B C 1
ATOM 3627 O O . LYS B 1 191 ? 17.656 23.578 11.188 1 87.69 191 LYS B O 1
ATOM 3632 N N . TRP B 1 192 ? 18.625 21.859 10.094 1 89.62 192 TRP B N 1
ATOM 3633 C CA . TRP B 1 192 ? 19.5 21.562 11.227 1 89.62 192 TRP B CA 1
ATOM 3634 C C . TRP B 1 192 ? 20.859 22.25 11.055 1 89.62 192 TRP B C 1
ATOM 3636 O O . TRP B 1 192 ? 21.734 22.109 11.914 1 89.62 192 TRP B O 1
ATOM 3646 N N . GLY B 1 193 ? 21.031 22.953 9.938 1 87.38 193 GLY B N 1
ATOM 3647 C CA . GLY B 1 193 ? 22.234 23.719 9.711 1 87.38 193 GLY B CA 1
ATOM 3648 C C . GLY B 1 193 ? 23.484 22.859 9.648 1 87.38 193 GLY B C 1
ATOM 3649 O O . GLY B 1 193 ? 24.531 23.25 10.172 1 87.38 193 GLY B O 1
ATOM 3650 N N . TRP B 1 194 ? 23.344 21.75 9.102 1 83 194 TRP B N 1
ATOM 3651 C CA . TRP B 1 194 ? 24.438 20.781 9.086 1 83 194 TRP B CA 1
ATOM 3652 C C . TRP B 1 194 ? 25.625 21.328 8.305 1 83 194 TRP B C 1
ATOM 3654 O O . TRP B 1 194 ? 26.781 21.016 8.609 1 83 194 TRP B O 1
ATOM 3664 N N . PHE B 1 195 ? 25.453 22.281 7.344 1 82.88 195 PHE B N 1
ATOM 3665 C CA . PHE B 1 195 ? 26.516 22.766 6.48 1 82.88 195 PHE B CA 1
ATOM 3666 C C . PHE B 1 195 ? 26.547 24.297 6.484 1 82.88 195 PHE B C 1
ATOM 3668 O O . PHE B 1 195 ? 27.047 24.906 5.535 1 82.88 195 PHE B O 1
ATOM 3675 N N . ASP B 1 196 ? 25.984 24.781 7.508 1 79.75 196 ASP B N 1
ATOM 3676 C CA . ASP B 1 196 ? 25.969 26.234 7.594 1 79.75 196 ASP B CA 1
ATOM 3677 C C . ASP B 1 196 ? 27.391 26.797 7.762 1 79.75 196 ASP B C 1
ATOM 3679 O O . ASP B 1 196 ? 28.172 26.266 8.555 1 79.75 196 ASP B O 1
ATOM 3683 N N . GLY B 1 197 ? 27.797 27.578 6.789 1 77.69 197 GLY B N 1
ATOM 3684 C CA . GLY B 1 197 ? 29.031 28.344 6.902 1 77.69 197 GLY B CA 1
ATOM 3685 C C . GLY B 1 197 ? 28.797 29.812 7.188 1 77.69 197 GLY B C 1
ATOM 3686 O O . GLY B 1 197 ? 27.828 30.172 7.859 1 77.69 197 GLY B O 1
ATOM 3687 N N . GLU B 1 198 ? 29.75 30.594 6.758 1 81.12 198 GLU B N 1
ATOM 3688 C CA . GLU B 1 198 ? 29.703 32.031 7 1 81.12 198 GLU B CA 1
ATOM 3689 C C . GLU B 1 198 ? 28.609 32.688 6.188 1 81.12 198 GLU B C 1
ATOM 3691 O O . GLU B 1 198 ? 28.094 33.75 6.566 1 81.12 198 GLU B O 1
ATOM 3696 N N . ASN B 1 199 ? 28.219 32.062 5.117 1 86 199 ASN B N 1
ATOM 3697 C CA . ASN B 1 199 ? 27.219 32.594 4.215 1 86 199 ASN B CA 1
ATOM 3698 C C . ASN B 1 199 ? 26.078 31.625 3.986 1 86 199 ASN B C 1
ATOM 3700 O O . ASN B 1 199 ? 26.125 30.797 3.072 1 86 199 ASN B O 1
ATOM 3704 N N . PRO B 1 200 ? 25.062 31.781 4.711 1 81.19 200 PRO B N 1
ATOM 3705 C CA . PRO B 1 200 ? 23.938 30.859 4.609 1 81.19 200 PRO B CA 1
ATOM 3706 C C . PRO B 1 200 ? 23.297 30.844 3.219 1 81.19 200 PRO B C 1
ATOM 3708 O O . PRO B 1 200 ? 22.844 29.797 2.746 1 81.19 200 PRO B O 1
ATOM 3711 N N . LYS B 1 201 ? 23.25 31.906 2.611 1 82.38 201 LYS B N 1
ATOM 3712 C CA . LYS B 1 201 ? 22.672 31.984 1.271 1 82.38 201 LYS B CA 1
ATOM 3713 C C . LYS B 1 201 ? 23.484 31.141 0.278 1 82.38 201 LYS B C 1
ATOM 3715 O O . LYS B 1 201 ? 22.922 30.438 -0.557 1 82.38 201 LYS B O 1
ATOM 3720 N N . ALA B 1 202 ? 24.734 31.281 0.372 1 85.81 202 ALA B N 1
ATOM 3721 C CA . ALA B 1 202 ? 25.609 30.516 -0.505 1 85.81 202 ALA B CA 1
ATOM 3722 C C . ALA B 1 202 ? 25.5 29.031 -0.225 1 85.81 202 ALA B C 1
ATOM 3724 O O . ALA B 1 202 ? 25.547 28.203 -1.149 1 85.81 202 ALA B O 1
ATOM 3725 N N . THR B 1 203 ? 25.375 28.656 0.962 1 85.56 203 THR B N 1
ATOM 3726 C CA . THR B 1 203 ? 25.25 27.266 1.363 1 85.56 203 THR B CA 1
ATOM 3727 C C . THR B 1 203 ? 23.953 26.656 0.804 1 85.56 203 THR B C 1
ATOM 3729 O O . THR B 1 203 ? 23.969 25.547 0.29 1 85.56 203 THR B O 1
ATOM 3732 N N . ARG B 1 204 ? 22.875 27.391 0.894 1 87 204 ARG B N 1
ATOM 3733 C CA . ARG B 1 204 ? 21.594 26.922 0.382 1 87 204 ARG B CA 1
ATOM 3734 C C . ARG B 1 204 ? 21.656 26.688 -1.123 1 87 204 ARG B C 1
ATOM 3736 O O . ARG B 1 204 ? 21.125 25.703 -1.626 1 87 204 ARG B O 1
ATOM 3743 N N . LYS B 1 205 ? 22.312 27.547 -1.8 1 89 205 LYS B N 1
ATOM 3744 C CA . LYS B 1 205 ? 22.469 27.391 -3.244 1 89 205 LYS B CA 1
ATOM 3745 C C . LYS B 1 205 ? 23.281 26.156 -3.582 1 89 205 LYS B C 1
ATOM 3747 O O . LYS B 1 205 ? 22.938 25.406 -4.504 1 89 205 LYS B O 1
ATOM 3752 N N . ALA B 1 206 ? 24.281 25.984 -2.877 1 90.88 206 ALA B N 1
ATOM 3753 C CA . ALA B 1 206 ? 25.141 24.812 -3.082 1 90.88 206 ALA B CA 1
ATOM 3754 C C . ALA B 1 206 ? 24.375 23.516 -2.779 1 90.88 206 ALA B C 1
ATOM 3756 O O . ALA B 1 206 ? 24.484 22.531 -3.52 1 90.88 206 ALA B O 1
ATOM 3757 N N . LEU B 1 207 ? 23.656 23.562 -1.744 1 91.25 207 LEU B N 1
ATOM 3758 C CA . LEU B 1 207 ? 22.891 22.391 -1.348 1 91.25 207 LEU B CA 1
ATOM 3759 C C . LEU B 1 207 ? 21.828 22.062 -2.395 1 91.25 207 LEU B C 1
ATOM 3761 O O . LEU B 1 207 ? 21.547 20.891 -2.658 1 91.25 207 LEU B O 1
ATOM 3765 N N . LYS B 1 208 ? 21.203 23.016 -2.957 1 91.5 208 LYS B N 1
ATOM 3766 C CA . LYS B 1 208 ? 20.203 22.797 -4.008 1 91.5 208 LYS B CA 1
ATOM 3767 C C . LYS B 1 208 ? 20.844 22.156 -5.238 1 91.5 208 LYS B C 1
ATOM 3769 O O . LYS B 1 208 ? 20.25 21.297 -5.883 1 91.5 208 LYS B O 1
ATOM 3774 N N . LYS B 1 209 ? 22.031 22.609 -5.527 1 93.94 209 LYS B N 1
ATOM 3775 C CA . LYS B 1 209 ? 22.766 22.016 -6.645 1 93.94 209 LYS B CA 1
ATOM 3776 C C . LYS B 1 209 ? 23.062 20.547 -6.383 1 93.94 209 LYS B C 1
ATOM 3778 O O . LYS B 1 209 ? 22.891 19.703 -7.266 1 93.94 209 LYS B O 1
ATOM 3783 N N . VAL B 1 210 ? 23.562 20.266 -5.207 1 94.31 210 VAL B N 1
ATOM 3784 C CA . VAL B 1 210 ? 23.875 18.891 -4.82 1 94.31 210 VAL B CA 1
ATOM 3785 C C . VAL B 1 210 ? 22.594 18.031 -4.887 1 94.31 210 VAL B C 1
ATOM 3787 O O . VAL B 1 210 ? 22.625 16.906 -5.375 1 94.31 210 VAL B O 1
ATOM 3790 N N . LYS B 1 211 ? 21.562 18.625 -4.355 1 94.56 211 LYS B N 1
ATOM 3791 C CA . LYS B 1 211 ? 20.281 17.922 -4.406 1 94.56 211 LYS B CA 1
ATOM 3792 C C . LYS B 1 211 ? 19.938 17.516 -5.836 1 94.56 211 LYS B C 1
ATOM 3794 O O . LYS B 1 211 ? 19.547 16.375 -6.082 1 94.56 211 LYS B O 1
ATOM 3799 N N . TRP B 1 212 ? 20.047 18.375 -6.828 1 95.69 212 TRP B N 1
ATOM 3800 C CA . TRP B 1 212 ? 19.688 18.094 -8.219 1 95.69 212 TRP B CA 1
ATOM 3801 C C . TRP B 1 212 ? 20.625 17.062 -8.828 1 95.69 212 TRP B C 1
ATOM 3803 O O . TRP B 1 212 ? 20.203 16.188 -9.586 1 95.69 212 TRP B O 1
ATOM 3813 N N . VAL B 1 213 ? 21.891 17.172 -8.523 1 97.06 213 VAL B N 1
ATOM 3814 C CA . VAL B 1 213 ? 22.875 16.219 -9.031 1 97.06 213 VAL B CA 1
ATOM 3815 C C . VAL B 1 213 ? 22.547 14.812 -8.508 1 97.06 213 VAL B C 1
ATOM 3817 O O . VAL B 1 213 ? 22.547 13.844 -9.273 1 97.06 213 VAL B O 1
ATOM 3820 N N . LEU B 1 214 ? 22.234 14.758 -7.25 1 96.81 214 LEU B N 1
ATOM 3821 C CA . LEU B 1 214 ? 21.906 13.469 -6.645 1 96.81 214 LEU B CA 1
ATOM 3822 C C . LEU B 1 214 ? 20.609 12.922 -7.227 1 96.81 214 LEU B C 1
ATOM 3824 O O . LEU B 1 214 ? 20.5 11.719 -7.492 1 96.81 214 LEU B O 1
ATOM 3828 N N . THR B 1 215 ? 19.641 13.812 -7.418 1 97.5 215 THR B N 1
ATOM 3829 C CA . THR B 1 215 ? 18.375 13.383 -8.008 1 97.5 215 THR B CA 1
ATOM 3830 C C . THR B 1 215 ? 18.594 12.773 -9.383 1 97.5 215 THR B C 1
ATOM 3832 O O . THR B 1 215 ? 18.125 11.664 -9.664 1 97.5 215 THR B O 1
ATOM 3835 N N . VAL B 1 216 ? 19.312 13.453 -10.195 1 98.06 216 VAL B N 1
ATOM 3836 C CA . VAL B 1 216 ? 19.562 13 -11.555 1 98.06 216 VAL B CA 1
ATOM 3837 C C . VAL B 1 216 ? 20.375 11.703 -11.531 1 98.06 216 VAL B C 1
ATOM 3839 O O . VAL B 1 216 ? 20.078 10.758 -12.258 1 98.06 216 VAL B O 1
ATOM 3842 N N . PHE B 1 217 ? 21.391 11.641 -10.734 1 98.25 217 PHE B N 1
ATOM 3843 C CA . PHE B 1 217 ? 22.25 10.469 -10.633 1 98.25 217 PHE B CA 1
ATOM 3844 C C . PHE B 1 217 ? 21.438 9.227 -10.273 1 98.25 217 PHE B C 1
ATOM 3846 O O . PHE B 1 217 ? 21.5 8.211 -10.969 1 98.25 217 PHE B O 1
ATOM 3853 N N . PHE B 1 218 ? 20.594 9.32 -9.273 1 98.06 218 PHE B N 1
ATOM 3854 C CA . PHE B 1 218 ? 19.875 8.148 -8.797 1 98.06 218 PHE B CA 1
ATOM 3855 C C . PHE B 1 218 ? 18.719 7.805 -9.727 1 98.06 218 PHE B C 1
ATOM 3857 O O . PHE B 1 218 ? 18.344 6.641 -9.859 1 98.06 218 PHE B O 1
ATOM 3864 N N . LEU B 1 219 ? 18.156 8.812 -10.375 1 98.5 219 LEU B N 1
ATOM 3865 C CA . LEU B 1 219 ? 17.125 8.508 -11.375 1 98.5 219 LEU B CA 1
ATOM 3866 C C . LEU B 1 219 ? 17.719 7.738 -12.547 1 98.5 219 LEU B C 1
ATOM 3868 O O . LEU B 1 219 ? 17.141 6.75 -13.008 1 98.5 219 LEU B O 1
ATOM 3872 N N . VAL B 1 220 ? 18.875 8.188 -12.992 1 98.62 220 VAL B N 1
ATOM 3873 C CA . VAL B 1 220 ? 19.531 7.52 -14.109 1 98.62 220 VAL B CA 1
ATOM 3874 C C . VAL B 1 220 ? 19.922 6.102 -13.703 1 98.62 220 VAL B C 1
ATOM 3876 O O . VAL B 1 220 ? 19.641 5.145 -14.43 1 98.62 220 VAL B O 1
ATOM 3879 N N . LEU B 1 221 ? 20.547 5.969 -12.555 1 98.62 221 LEU B N 1
ATOM 3880 C CA . LEU B 1 221 ? 20.953 4.66 -12.047 1 98.62 221 LEU B CA 1
ATOM 3881 C C . LEU B 1 221 ? 19.734 3.748 -11.883 1 98.62 221 LEU B C 1
ATOM 3883 O O . LEU B 1 221 ? 19.781 2.582 -12.281 1 98.62 221 LEU B O 1
ATOM 3887 N N . GLY B 1 222 ? 18.656 4.301 -11.328 1 98.69 222 GLY B N 1
ATOM 3888 C CA . GLY B 1 222 ? 17.453 3.529 -11.094 1 98.69 222 GLY B CA 1
ATOM 3889 C C . GLY B 1 222 ? 16.766 3.078 -12.367 1 98.69 222 GLY B C 1
ATOM 3890 O O . GLY B 1 222 ? 16.391 1.913 -12.5 1 98.69 222 GLY B O 1
ATOM 3891 N N . PHE B 1 223 ? 16.641 3.992 -13.305 1 98.81 223 PHE B N 1
ATOM 3892 C CA . PHE B 1 223 ? 15.977 3.645 -14.555 1 98.81 223 PHE B CA 1
ATOM 3893 C C . PHE B 1 223 ? 16.812 2.67 -15.367 1 98.81 223 PHE B C 1
ATOM 3895 O O . PHE B 1 223 ? 16.281 1.783 -16.031 1 98.81 223 PHE B O 1
ATOM 3902 N N . ALA B 1 224 ? 18.141 2.859 -15.305 1 98.88 224 ALA B N 1
ATOM 3903 C CA . ALA B 1 224 ? 19.016 1.9 -15.977 1 98.88 224 ALA B CA 1
ATOM 3904 C C . ALA B 1 224 ? 18.875 0.509 -15.367 1 98.88 224 ALA B C 1
ATOM 3906 O O . ALA B 1 224 ? 18.797 -0.489 -16.094 1 98.88 224 ALA B O 1
ATOM 3907 N N . SER B 1 225 ? 18.859 0.423 -14.078 1 98.81 225 SER B N 1
ATOM 3908 C CA . SER B 1 225 ? 18.703 -0.854 -13.391 1 98.81 225 SER B CA 1
ATOM 3909 C C . SER B 1 225 ? 17.344 -1.478 -13.703 1 98.81 225 SER B C 1
ATOM 3911 O O . SER B 1 225 ? 17.25 -2.674 -13.992 1 98.81 225 SER B O 1
ATOM 3913 N N . LEU B 1 226 ? 16.281 -0.653 -13.664 1 98.88 226 LEU B N 1
ATOM 3914 C CA . LEU B 1 226 ? 14.945 -1.142 -13.969 1 98.88 226 LEU B CA 1
ATOM 3915 C C . LEU B 1 226 ? 14.875 -1.693 -15.391 1 98.88 226 LEU B C 1
ATOM 3917 O O . LEU B 1 226 ? 14.289 -2.752 -15.625 1 98.88 226 LEU B O 1
ATOM 3921 N N . ALA B 1 227 ? 15.539 -0.991 -16.281 1 98.88 227 ALA B N 1
ATOM 3922 C CA . ALA B 1 227 ? 15.57 -1.446 -17.672 1 98.88 227 ALA B CA 1
ATOM 3923 C C . ALA B 1 227 ? 16.281 -2.795 -17.797 1 98.88 227 ALA B C 1
ATOM 3925 O O . ALA B 1 227 ? 15.844 -3.664 -18.547 1 98.88 227 ALA B O 1
ATOM 3926 N N . ALA B 1 228 ? 17.312 -2.947 -17.062 1 98.88 228 ALA B N 1
ATOM 3927 C CA . ALA B 1 228 ? 18.031 -4.215 -17.078 1 98.88 228 ALA B CA 1
ATOM 3928 C C . ALA B 1 228 ? 17.156 -5.355 -16.562 1 98.88 228 ALA B C 1
ATOM 3930 O O . ALA B 1 228 ? 17.109 -6.422 -17.188 1 98.88 228 ALA B O 1
ATOM 3931 N N . TYR B 1 229 ? 16.516 -5.133 -15.5 1 98.88 229 TYR B N 1
ATOM 3932 C CA . TYR B 1 229 ? 15.633 -6.156 -14.945 1 98.88 229 TYR B CA 1
ATOM 3933 C C . TYR B 1 229 ? 14.484 -6.461 -15.898 1 98.88 229 TYR B C 1
ATOM 3935 O O . TYR B 1 229 ? 14.094 -7.621 -16.062 1 98.88 229 TYR B O 1
ATOM 3943 N N . MET B 1 230 ? 13.906 -5.426 -16.5 1 98.88 230 MET B N 1
ATOM 3944 C CA . MET B 1 230 ? 12.812 -5.621 -17.438 1 98.88 230 MET B CA 1
ATOM 3945 C C . MET B 1 230 ? 13.266 -6.449 -18.641 1 98.88 230 MET B C 1
ATOM 3947 O O . MET B 1 230 ? 12.523 -7.305 -19.125 1 98.88 230 MET B O 1
ATOM 3951 N N . LYS B 1 231 ? 14.477 -6.176 -19.078 1 98.88 231 LYS B N 1
ATOM 3952 C CA . LYS B 1 231 ? 15.016 -6.953 -20.188 1 98.88 231 LYS B CA 1
ATOM 3953 C C . LYS B 1 231 ? 15.141 -8.43 -19.828 1 98.88 231 LYS B C 1
ATOM 3955 O O . LYS B 1 231 ? 14.719 -9.305 -20.578 1 98.88 231 LYS B O 1
ATOM 3960 N N . ILE B 1 232 ? 15.688 -8.734 -18.688 1 98.69 232 ILE B N 1
ATOM 3961 C CA . ILE B 1 232 ? 15.852 -10.102 -18.219 1 98.69 232 ILE B CA 1
ATOM 3962 C C . ILE B 1 232 ? 14.492 -10.766 -18.062 1 98.69 232 ILE B C 1
ATOM 3964 O O . ILE B 1 232 ? 14.289 -11.906 -18.5 1 98.69 232 ILE B O 1
ATOM 3968 N N . GLY B 1 233 ? 13.594 -10.023 -17.438 1 98.69 233 GLY B N 1
ATOM 3969 C CA . GLY B 1 233 ? 12.25 -10.555 -17.266 1 98.69 233 GLY B CA 1
ATOM 3970 C C . GLY B 1 233 ? 11.547 -10.844 -18.578 1 98.69 233 GLY B C 1
ATOM 3971 O O . GLY B 1 233 ? 10.867 -11.859 -18.703 1 98.69 233 GLY B O 1
ATOM 3972 N N . TYR B 1 234 ? 11.711 -9.898 -19.5 1 98.69 234 TYR B N 1
ATOM 3973 C CA . TYR B 1 234 ? 11.133 -10.07 -20.828 1 98.69 234 TYR B CA 1
ATOM 3974 C C . TYR B 1 234 ? 11.688 -11.32 -21.516 1 98.69 234 TYR B C 1
ATOM 3976 O O . TYR B 1 234 ? 10.93 -12.109 -22.078 1 98.69 234 TYR B O 1
ATOM 3984 N N . GLU B 1 235 ? 12.945 -11.547 -21.422 1 98.5 235 GLU B N 1
ATOM 3985 C CA . GLU B 1 235 ? 13.594 -12.711 -22.016 1 98.5 235 GLU B CA 1
ATOM 3986 C C . GLU B 1 235 ? 13.133 -14 -21.344 1 98.5 235 GLU B C 1
ATOM 3988 O O . GLU B 1 235 ? 12.898 -15.008 -22.016 1 98.5 235 GLU B O 1
ATOM 3993 N N . ASN B 1 236 ? 13.047 -13.969 -20.031 1 98.19 236 ASN B N 1
ATOM 3994 C CA . ASN B 1 236 ? 12.531 -15.125 -19.328 1 98.19 236 ASN B CA 1
ATOM 3995 C C . ASN B 1 236 ? 11.133 -15.5 -19.797 1 98.19 236 ASN B C 1
ATOM 3997 O O . ASN B 1 236 ? 10.844 -16.688 -20.016 1 98.19 236 ASN B O 1
ATOM 4001 N N . ALA B 1 237 ? 10.32 -14.492 -19.953 1 97.75 237 ALA B N 1
ATOM 4002 C CA . ALA B 1 237 ? 8.945 -14.719 -20.391 1 97.75 237 ALA B CA 1
ATOM 4003 C C . ALA B 1 237 ? 8.914 -15.266 -21.812 1 97.75 237 ALA B C 1
ATOM 4005 O O . ALA B 1 237 ? 8.188 -16.219 -22.109 1 97.75 237 ALA B O 1
ATOM 4006 N N . LYS B 1 238 ? 9.688 -14.703 -22.656 1 98 238 LYS B N 1
ATOM 4007 C CA . LYS B 1 238 ? 9.758 -15.117 -24.047 1 98 238 LYS B CA 1
ATOM 4008 C C . LYS B 1 238 ? 10.242 -16.562 -24.172 1 98 238 LYS B C 1
ATOM 4010 O O . LYS B 1 238 ? 9.75 -17.328 -25 1 98 238 LYS B O 1
ATOM 4015 N N . ASN B 1 239 ? 11.117 -16.969 -23.25 1 97.75 239 ASN B N 1
ATOM 4016 C CA . ASN B 1 239 ? 11.734 -18.281 -23.312 1 97.75 239 ASN B CA 1
ATOM 4017 C C . ASN B 1 239 ? 10.945 -19.312 -22.5 1 97.75 239 ASN B C 1
ATOM 4019 O O . ASN B 1 239 ? 11.312 -20.484 -22.453 1 97.75 239 ASN B O 1
ATOM 4023 N N . GLY B 1 240 ? 9.969 -18.906 -21.781 1 96.38 240 GLY B N 1
ATOM 4024 C CA . GLY B 1 240 ? 9.164 -19.812 -20.984 1 96.38 240 GLY B CA 1
ATOM 4025 C C . GLY B 1 240 ? 9.867 -20.266 -19.719 1 96.38 240 GLY B C 1
ATOM 4026 O O . GLY B 1 240 ? 9.609 -21.375 -19.219 1 96.38 240 GLY B O 1
ATOM 4027 N N . THR B 1 241 ? 10.773 -19.438 -19.25 1 96.25 241 THR B N 1
ATOM 4028 C CA . THR B 1 241 ? 11.57 -19.844 -18.094 1 96.25 241 THR B CA 1
ATOM 4029 C C . THR B 1 241 ? 11.219 -19.016 -16.859 1 96.25 241 THR B C 1
ATOM 4031 O O . THR B 1 241 ? 12.016 -18.906 -15.93 1 96.25 241 THR B O 1
ATOM 4034 N N . VAL B 1 242 ? 10.078 -18.391 -16.922 1 96.19 242 VAL B N 1
ATOM 4035 C CA . VAL B 1 242 ? 9.625 -17.672 -15.742 1 96.19 242 VAL B CA 1
ATOM 4036 C C . VAL B 1 242 ? 9.578 -18.609 -14.539 1 96.19 242 VAL B C 1
ATOM 4038 O O . VAL B 1 242 ? 9.094 -19.75 -14.648 1 96.19 242 VAL B O 1
ATOM 4041 N N . GLY B 1 243 ? 10.125 -18.188 -13.375 1 93.44 243 GLY B N 1
ATOM 4042 C CA . GLY B 1 243 ? 10.133 -19.016 -12.18 1 93.44 243 GLY B CA 1
ATOM 4043 C C . GLY B 1 243 ? 11.445 -19.75 -11.953 1 93.44 243 GLY B C 1
ATOM 4044 O O . GLY B 1 243 ? 11.703 -20.25 -10.859 1 93.44 243 GLY B O 1
ATOM 4045 N N . GLN B 1 244 ? 12.258 -19.781 -12.984 1 94.31 244 GLN B N 1
ATOM 4046 C CA . GLN B 1 244 ? 13.562 -20.422 -12.836 1 94.31 244 GLN B CA 1
ATOM 4047 C C . GLN B 1 244 ? 14.508 -19.562 -12.008 1 94.31 244 GLN B C 1
ATOM 4049 O O . GLN B 1 244 ? 14.562 -18.344 -12.195 1 94.31 244 GLN B O 1
ATOM 4054 N N . LYS B 1 245 ? 15.195 -20.156 -11.172 1 94.5 245 LYS B N 1
ATOM 4055 C CA . LYS B 1 245 ? 16.141 -19.438 -10.328 1 94.5 245 LYS B CA 1
ATOM 4056 C C . LYS B 1 245 ? 17.484 -19.281 -11.023 1 94.5 245 LYS B C 1
ATOM 4058 O O . LYS B 1 245 ? 17.906 -20.156 -11.781 1 94.5 245 LYS B O 1
ATOM 4063 N N . TYR B 1 246 ? 18.109 -18.25 -10.664 1 95.56 246 TYR B N 1
ATOM 4064 C CA . TYR B 1 246 ? 19.422 -18 -11.258 1 95.56 246 TYR B CA 1
ATOM 4065 C C . TYR B 1 246 ? 20.484 -18.891 -10.641 1 95.56 246 TYR B C 1
ATOM 4067 O O . TYR B 1 246 ? 20.516 -19.078 -9.422 1 95.56 246 TYR B O 1
ATOM 4075 N N . THR B 1 247 ? 21.344 -19.453 -11.492 1 92.44 247 THR B N 1
ATOM 4076 C CA . THR B 1 247 ? 22.516 -20.219 -11.07 1 92.44 247 THR B CA 1
ATOM 4077 C C . THR B 1 247 ? 23.797 -19.5 -11.461 1 92.44 247 THR B C 1
ATOM 4079 O O . THR B 1 247 ? 24.047 -19.281 -12.641 1 92.44 247 THR B O 1
ATOM 4082 N N . PRO B 1 248 ? 24.562 -19.219 -10.492 1 92.31 248 PRO B N 1
ATOM 4083 C CA . PRO B 1 248 ? 25.797 -18.484 -10.781 1 92.31 248 PRO B CA 1
ATOM 4084 C C . PRO B 1 248 ? 26.766 -19.281 -11.656 1 92.31 248 PRO B C 1
ATOM 4086 O O . PRO B 1 248 ? 26.797 -20.5 -11.586 1 92.31 248 PRO B O 1
ATOM 4089 N N . THR B 1 249 ? 27.562 -18.641 -12.383 1 85.69 249 THR B N 1
ATOM 4090 C CA . THR B 1 249 ? 28.484 -19.234 -13.352 1 85.69 249 THR B CA 1
ATOM 4091 C C . THR B 1 249 ? 29.469 -20.172 -12.664 1 85.69 249 THR B C 1
ATOM 4093 O O . THR B 1 249 ? 29.766 -21.25 -13.18 1 85.69 249 THR B O 1
ATOM 4096 N N . ALA B 1 250 ? 30 -19.844 -11.539 1 78.38 250 ALA B N 1
ATOM 4097 C CA . ALA B 1 250 ? 30.984 -20.672 -10.836 1 78.38 250 ALA B CA 1
ATOM 4098 C C . ALA B 1 250 ? 30.406 -22.047 -10.508 1 78.38 250 ALA B C 1
ATOM 4100 O O . ALA B 1 250 ? 31.109 -23.062 -10.594 1 78.38 250 ALA B O 1
ATOM 4101 N N . GLN B 1 251 ? 29.234 -22.078 -10.219 1 73.25 251 GLN B N 1
ATOM 4102 C CA . GLN B 1 251 ? 28.578 -23.344 -9.883 1 73.25 251 GLN B CA 1
ATOM 4103 C C . GLN B 1 251 ? 28.359 -24.188 -11.125 1 73.25 251 GLN B C 1
ATOM 4105 O O . GLN B 1 251 ? 28.453 -25.422 -11.07 1 73.25 251 GLN B O 1
ATOM 4110 N N . ILE B 1 252 ? 28.172 -23.5 -12.195 1 63 252 ILE B N 1
ATOM 4111 C CA . ILE B 1 252 ? 28 -24.203 -13.461 1 63 252 ILE B CA 1
ATOM 4112 C C . ILE B 1 252 ? 29.312 -24.844 -13.891 1 63 252 ILE B C 1
ATOM 4114 O O . ILE B 1 252 ? 29.344 -26 -14.305 1 63 252 ILE B O 1
ATOM 4118 N N . MET B 1 253 ? 30.312 -24.078 -13.68 1 65.38 253 MET B N 1
ATOM 4119 C CA . MET B 1 253 ? 31.625 -24.578 -14.078 1 65.38 253 MET B CA 1
ATOM 4120 C C . MET B 1 253 ? 32.062 -25.75 -13.211 1 65.38 253 MET B C 1
ATOM 4122 O O . MET B 1 253 ? 32.625 -26.719 -13.711 1 65.38 253 MET B O 1
ATOM 4126 N N . ASN B 1 254 ? 31.75 -25.641 -11.938 1 63.88 254 ASN B N 1
ATOM 4127 C CA . ASN B 1 254 ? 32.094 -26.734 -11.039 1 63.88 254 ASN B CA 1
ATOM 4128 C C . ASN B 1 254 ? 31.312 -28 -11.359 1 63.88 254 ASN B C 1
ATOM 4130 O O . ASN B 1 254 ? 31.844 -29.109 -11.305 1 63.88 254 ASN B O 1
ATOM 4134 N N . TYR B 1 255 ? 30.141 -27.844 -11.758 1 64.56 255 TYR B N 1
ATOM 4135 C CA . TYR B 1 255 ? 29.297 -28.969 -12.125 1 64.56 255 TYR B CA 1
ATOM 4136 C C . TYR B 1 255 ? 29.797 -29.625 -13.406 1 64.56 255 TYR B C 1
ATOM 4138 O O . TYR B 1 255 ? 29.859 -30.859 -13.5 1 64.56 255 TYR B O 1
ATOM 4146 N N . ASN B 1 256 ? 30.219 -28.828 -14.297 1 66.62 256 ASN B N 1
ATOM 4147 C CA . ASN B 1 256 ? 30.734 -29.344 -15.562 1 66.62 256 ASN B CA 1
ATOM 4148 C C . ASN B 1 256 ? 32.062 -30.062 -15.375 1 66.62 256 ASN B C 1
ATOM 4150 O O . ASN B 1 256 ? 32.312 -31.078 -16.016 1 66.62 256 ASN B O 1
ATOM 4154 N N . LEU B 1 257 ? 32.875 -29.609 -14.492 1 65.5 257 LE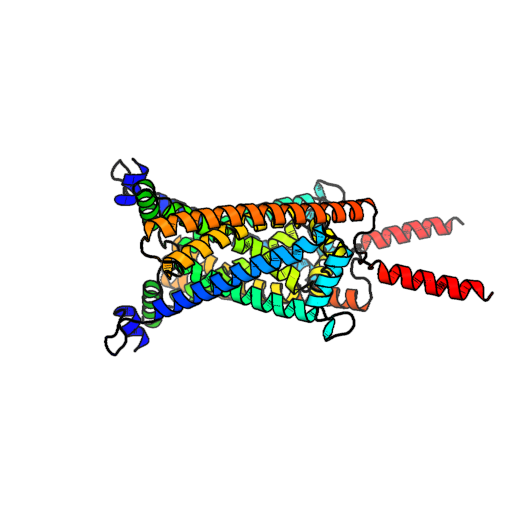U B N 1
ATOM 4155 C CA . LEU B 1 257 ? 34.156 -30.219 -14.227 1 65.5 257 LEU B CA 1
ATOM 4156 C C . LEU B 1 257 ? 34 -31.547 -13.508 1 65.5 257 LEU B C 1
ATOM 4158 O O . LEU B 1 257 ? 34.688 -32.531 -13.812 1 65.5 257 LEU B O 1
ATOM 4162 N N . THR B 1 258 ? 33.062 -31.547 -12.68 1 67.38 258 THR B N 1
ATOM 4163 C CA . THR B 1 258 ? 32.812 -32.781 -11.922 1 67.38 258 THR B CA 1
ATOM 4164 C C . THR B 1 258 ? 32.188 -33.844 -12.812 1 67.38 258 THR B C 1
ATOM 4166 O O . THR B 1 258 ? 32.562 -35.031 -12.703 1 67.38 258 THR B O 1
ATOM 4169 N N . ASN B 1 259 ? 31.422 -33.438 -13.719 1 67.5 259 ASN B N 1
ATOM 4170 C CA . ASN B 1 259 ? 30.797 -34.406 -14.625 1 67.5 259 ASN B CA 1
ATOM 4171 C C . ASN B 1 259 ? 31.781 -34.875 -15.703 1 67.5 259 ASN B C 1
ATOM 4173 O O . ASN B 1 259 ? 31.703 -36.031 -16.156 1 67.5 259 ASN B O 1
ATOM 4177 N N . LYS B 1 260 ? 32.688 -34.125 -16.094 1 68.69 260 LYS B N 1
ATOM 4178 C CA . LYS B 1 260 ? 33.719 -34.531 -17.047 1 68.69 260 LYS B CA 1
ATOM 4179 C C . LYS B 1 260 ? 34.719 -35.469 -16.391 1 68.69 260 LYS B C 1
ATOM 4181 O O . LYS B 1 260 ? 35.188 -36.438 -17.031 1 68.69 260 LYS B O 1
ATOM 4186 N N . SER B 1 261 ? 34.938 -35.156 -15.203 1 64 261 SER B N 1
ATOM 4187 C CA . SER B 1 261 ? 35.875 -36 -14.492 1 64 261 SER B CA 1
ATOM 4188 C C . SER B 1 261 ? 35.281 -37.375 -14.227 1 64 261 SER B C 1
ATOM 4190 O O . SER B 1 261 ? 35.969 -38.375 -14.297 1 64 261 SER B O 1
ATOM 4192 N N . LEU B 1 262 ? 34.062 -37.438 -14.102 1 65.44 262 LEU B N 1
ATOM 4193 C CA . LEU B 1 262 ? 33.406 -38.688 -13.875 1 65.44 262 LEU B CA 1
ATOM 4194 C C . LEU B 1 262 ? 33.188 -39.438 -15.195 1 65.44 262 LEU B C 1
ATOM 4196 O O . LEU B 1 262 ? 33.25 -40.688 -15.227 1 65.44 262 LEU B O 1
ATOM 4200 N N . GLY B 1 263 ? 33 -38.719 -16.188 1 64.12 263 GLY B N 1
ATOM 4201 C CA . GLY B 1 263 ? 32.875 -39.344 -17.5 1 64.12 263 GLY B CA 1
ATOM 4202 C C . GLY B 1 263 ? 34.188 -39.844 -18.062 1 64.12 263 GLY B C 1
ATOM 4203 O O . GLY B 1 263 ? 34.188 -40.625 -19.016 1 64.12 263 GLY B O 1
ATOM 4204 N N . GLY B 1 264 ? 35.344 -39.375 -17.719 1 53.16 264 GLY B N 1
ATOM 4205 C CA . GLY B 1 264 ? 36.625 -39.844 -18.203 1 53.16 264 GLY B CA 1
ATOM 4206 C C . GLY B 1 264 ? 37.031 -41.156 -17.547 1 53.16 264 GLY B C 1
ATOM 4207 O O . GLY B 1 264 ? 38.031 -41.781 -17.953 1 53.16 264 GLY B O 1
ATOM 4208 N N . ILE B 1 265 ? 36.625 -41.656 -16.484 1 44.69 265 ILE B N 1
ATOM 4209 C CA . ILE B 1 265 ? 37.031 -42.938 -15.898 1 44.69 265 ILE B CA 1
ATOM 4210 C C . ILE B 1 265 ? 36.156 -44.031 -16.453 1 44.69 265 ILE B C 1
ATOM 4212 O O . ILE B 1 265 ? 36.281 -45.188 -16.047 1 44.69 265 ILE B O 1
ATOM 4216 N N . ALA B 1 266 ? 35.344 -43.75 -17.516 1 29.86 266 ALA B N 1
ATOM 4217 C CA . ALA B 1 266 ? 34.781 -44.969 -18.078 1 29.86 266 ALA B CA 1
ATOM 4218 C C . ALA B 1 266 ? 35.656 -45.5 -19.203 1 29.86 266 ALA B C 1
ATOM 4220 O O . ALA B 1 266 ? 36.219 -44.719 -19.984 1 29.86 266 ALA B O 1
#

Organism: Aliarcobacter butzleri (strain RM4018) (NCBI:txid367737)

Sequence (532 aa):
MSDLIEGYLGKTEEGKKSRLPAKLDFIQSFTGGFLALFMWAHMMLVASILVSNDFMYAVTKLLEGSFIFEGGNPLLVTIVAAVIFTIFIVHAALGMRKLPGNFKQYQVMKAHAKSMNHDDTKLWFIQAFTGFAMFFLGSVHLYVIMTNSADIGPYESADRIWSEYMWPLYILLLLAVEFHGTIGLYRLCVKWGWFDGENPKATRKALKKVKWVLTVFFLVLGFASLAAYMKIGYENAKN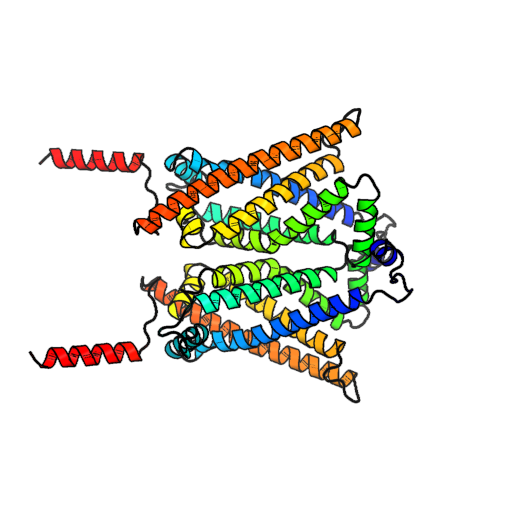GTVGQKYTPTAQIMNYNLTNKSLGGIAMSDLIEGYLGKTEEGKKSRLPAKLDFIQSFTGGFLALFMWAHMMLVASILVSNDFMYAVTKLLEGSFIFEGGNPLLVTIVAAVIFTIFIVHAALGMRKLPGNFKQYQVMKAHAKSMNHDDTKLWFIQAFTGFAMFFLGSVHLYVIMTNSADIGPYESADRIWSEYMWPLYILLLLAVEFHGTIGLYRLCVKWGWFDGENPKATRKALKKVKWVLTVFFLVLGFASLAAYMKIGYENAKNGTVGQKYTPTAQIMNYNLTNKSLGGIA

pLDDT: mean 87.51, std 15.55, range [29.86, 98.88]

Solvent-accessible surface area (backbone atoms only — not comparable to full-atom values): 27066 Å² total; per-residue (Å²): 108,60,67,52,43,24,30,73,64,49,18,36,87,85,67,43,68,57,62,59,65,58,51,53,50,47,52,34,50,49,41,46,51,50,51,37,52,48,47,54,52,49,52,56,57,60,32,29,55,72,78,30,56,54,53,23,38,51,52,46,29,52,62,16,33,34,89,79,33,81,88,29,35,37,64,49,41,20,52,53,34,49,52,51,46,50,46,50,51,52,30,48,58,53,51,54,36,72,40,60,33,42,70,51,53,43,36,42,52,51,49,50,26,69,68,52,89,26,61,67,49,52,50,48,50,52,30,51,52,25,50,57,51,36,40,40,42,48,30,32,53,42,50,51,46,32,60,40,34,79,48,58,36,57,38,37,39,7,31,43,30,41,78,55,55,37,44,68,55,48,53,54,37,51,53,26,49,42,53,23,36,37,51,48,50,47,51,49,37,63,74,68,45,74,66,62,60,97,47,57,69,59,38,52,54,50,46,53,51,51,35,50,52,50,37,52,51,51,48,52,50,48,52,52,30,51,50,52,31,37,51,51,13,48,49,27,56,75,70,69,45,66,87,49,74,73,74,50,64,70,60,52,51,52,52,50,52,55,50,48,58,59,58,64,75,107,107,58,68,52,44,23,30,74,63,50,19,36,88,86,67,44,68,56,62,59,67,58,51,52,50,47,50,34,49,48,39,46,52,50,50,40,53,47,47,54,56,49,52,55,58,62,34,29,54,70,78,30,55,55,52,23,38,51,52,47,30,51,61,16,33,33,90,79,33,83,87,29,36,39,63,51,41,21,51,52,35,47,52,51,46,50,47,50,51,53,30,48,59,52,52,54,36,72,40,59,33,40,70,52,53,42,35,43,51,54,51,51,26,72,70,48,98,29,59,66,49,49,49,48,50,52,28,52,51,25,50,55,51,35,40,40,43,48,30,33,54,42,51,51,45,33,61,40,35,80,48,60,38,57,42,38,40,7,31,42,30,40,78,54,55,36,46,68,55,48,55,54,39,50,54,25,51,42,53,23,37,35,50,47,52,47,50,48,36,62,73,68,46,74,65,62,59,97,46,56,70,61,38,52,53,51,45,53,50,51,34,52,52,51,37,52,50,51,50,51,50,47,51,52,32,50,49,50,32,38,51,52,13,48,50,28,55,76,69,70,46,65,86,50,74,74,74,51,65,69,60,51,52,52,51,52,52,53,51,50,57,59,60,65,76,109

Nearest PDB structures (foldseek):
  2bs4-assembly1_F  TM=9.671E-01  e=9.675E-21  Wolinella succinogenes
  2bs3-assembly1_F  TM=9.671E-01  e=2.647E-20  Wolinella succinogenes
  1qlb-assembly1_F  TM=9.629E-01  e=4.798E-20  Wolinella succinogenes
  1e7p-assembly1_C  TM=9.636E-01  e=8.967E-19  Wolinella succinogenes
  2bs4-assembly1_F  TM=9.671E-01  e=5.602E-21  Wolinella succinogenes

InterPro domains:
  IPR000701 Succinate dehydrogenase/fumarate reductase type B, transmembrane subunit [PF01127] (109-220)
  IPR004224 Fumarate reductase type B, transmembrane subunit [NF010072] (1-255)
  IPR004224 Fumarate reductase type B, transmembrane subunit [PIRSF000177] (3-244)
  IPR004224 Fumarate reductase type B, transmembrane subunit [cd00581] (24-233)
  IPR034804 Fumarate reductase/succinate dehydrogenase, transmembrane subunit [G3DSA:1.20.1300.10] (1-253)
  IPR034804 Fumarate reductase/succinate dehydrogenase, transmembrane subunit [SSF81343] (1-238)